Protein AF-A0A918F5I4-F1 (afdb_monomer_lite)

Sequence (643 aa):
MTDWEKSSTARVVPPARPRKLAKVPFVELADGRLQGVVSSGSDIERVYVSSVASGTYAFACSTNNNRPCGGARGSFCNHIRALITEAVLQYGAERVARYLRVEPEGGEADAASLTVAMTRTRPAQADGKAAAAPVFSRFLRHLAYLELAPTTAPLPEMQWFPPTRSAATEAPPHEPGTSVGEEADLLTAPVDGLDEALAAVDAFDRALVAGLLRPQAARAADLTQLALAVAGSPLAARVAEAAEKAAAGAASEDHFVALAAARTALLGAAHDALTARADETTGRIRTETTVTAPAERQAANLLVAARTWLADLARTGWQGIDHELVGSAAQIVSAMLPDPALRRLATLLDGFAAELAASCPGTALERFPARRWGDLWARALLLTQPGAAEPQVVGTATGRLLPLGVDLHEHATAAQAQVHAVFEPADGGAPRLVRASVSVPKPDTVVAAGVWQLLRPHLSLLAALGEGRTMDLTAMPLTDEGDLIWDDERARPGDPADPFATARVALPTATAAPTTPLDRHPARLAEPVFLEGYATQQDAGALTLTFAGRTLAVDTDRIPTAGPLTTEAVAGSGACIGLLRWDDGEFRLQPLAVETTVRKKTVALQAGAWAGGTTDKAGVKAEKAATDAVTVLRERAGRLLRK

Foldseek 3Di:
DDLLLLFLLADLAAAFDFDDCQAFVFWDLFPQKTWGWGDPNPDLQWIWTWIAGAPLRAIAIAILVQHGDPQPPQADGPSNLVSLQVCCNGRNQVLSCVSSVFDFDDDDGHSVSRRVRSVVSSHHHDRCPVVRPVNVVVLLLQLCLLVAAWFFPDQLCLLSFFFFDGNDDDDDDDDPDDDDDDDDDLQRDDQPCLVLLSVLLVLQLVLLQQAQQAGDPSNLVSQVSLLVSCCVDPLNVLSNVLSVCSSVNNHDLSSLLSSLLSNLLSLLVSLVRSVVSVCVNLVAAADDDDDDDDDDDDFDPLLVVLSVLLNVSRRCHLLRDASVSLVSLVVSLSVQCNPPQSNSLSLLSVLLSVSSRSCPPSVPDPGHSSNNNSNSSSLSSNSSPPPSRDFAFPWFAFFKKQWQFWQWGDTQFKIKTKTWIWGQGPVRDWIAIAIIMIMGTHHSNQFALSVLVSGQVPACVLQLVLVQWMKGFDRFTAGLQRYTRDDPVGIDTHDHHDSLVCQVPRLSRHHGGDDDSSSRGQSSQWAKHKDFQWAWDADPRWIWTADPNDIATAPQSNQGSNFPDHPVQVNQFGMFTFTFGDTSHGTHTYTQKTWHADPNDTDITGSSNCSSHDPDPVNVVVNVSSCSSSVSSNVSSVSNVVD

Secondary structure (DSSP, 8-state):
--HHHH-TT---SPPPPP--TTT-SEEEEETTEEEEEEE-SS-SS-EEEEEEETTT--EEEEETT-PBPTT-SSS--HHHHHHHHHHHHHH-HHHHHHHHT---SSSS--HHHHHHHHHHT-PPBP--HHHHHHHHHHHHHHHHGGGSPPB-S--GGGGG--SS-PPPP-PPP--------SS--TTTS--TTHHHHHHHHHHHHHHHHH-SSS--HHHHHHHHHHHHHTTTSTTHHHHHHHHHHHHTT---HHHHHHHHHHHHHHHHHHHHHHHHHHHHHHT--BPPP--PPPPP-PPPHHHHHHHHHHHHHHHH-GGG--HHHHHTHHHHHHHHTTSGGGHHHHHHHHHHHHHHHHT-SGGG-S---HHHHHHHHHHHHHHTSTTTTS--EEEEEEEEEEEEEEEEEE-SSEEEEEEEEEEEETT-PPPEEEEEEEEEE--TT--THHHHHHHGGG-THHHHHHHTEEEEEEEEEEETTSEE---GGGEEEEEE--HHHHHHHTGGG-BBPPPPTTT--GGG--EEEEEES-EEEEETTEEEEEETTEEEEE-GGGS-TTSS--HHHHHTEEEEEEEEEEETTEEEEEEEEEEEEETTEEEEEETTTTTT----HHHHHHHHHHHHHHHHHHHHHHHHT--

pLDDT: mean 89.03, std 11.39, range [29.09, 98.69]

Radius of gyration: 25.16 Å; chains: 1; bounding box: 70×61×66 Å

Structure (mmCIF, N/CA/C/O backbone):
data_AF-A0A918F5I4-F1
#
_entry.id   AF-A0A918F5I4-F1
#
loop_
_atom_site.group_PDB
_atom_site.id
_atom_site.type_symbol
_atom_site.label_atom_id
_atom_site.label_alt_id
_atom_site.label_comp_id
_atom_site.label_asym_id
_atom_site.label_entity_id
_atom_site.label_seq_id
_atom_site.pdbx_PDB_ins_code
_atom_site.Cartn_x
_atom_site.Cartn_y
_atom_site.Cartn_z
_atom_site.occupancy
_atom_site.B_iso_or_equiv
_atom_site.auth_seq_id
_atom_site.auth_comp_id
_atom_site.auth_asym_id
_atom_site.auth_atom_id
_atom_site.pdbx_PDB_model_num
ATOM 1 N N . MET A 1 1 ? 9.620 -22.358 -4.289 1.00 84.00 1 MET A N 1
ATOM 2 C CA . MET A 1 1 ? 9.601 -20.929 -3.940 1.00 84.00 1 MET A CA 1
ATOM 3 C C . MET A 1 1 ? 9.874 -20.828 -2.460 1.00 84.00 1 MET A C 1
ATOM 5 O O . MET A 1 1 ? 9.292 -21.601 -1.710 1.00 84.00 1 MET A O 1
ATOM 9 N N . THR A 1 2 ? 10.787 -19.951 -2.085 1.00 87.88 2 THR A N 1
ATOM 10 C CA . THR A 1 2 ? 11.067 -19.545 -0.698 1.00 87.88 2 THR A CA 1
ATOM 11 C C . THR A 1 2 ? 9.920 -18.715 -0.107 1.00 87.88 2 THR A C 1
ATOM 13 O O . THR A 1 2 ? 9.108 -18.190 -0.871 1.00 87.88 2 THR A O 1
ATOM 16 N N . ASP A 1 3 ? 9.906 -18.512 1.211 1.00 87.06 3 ASP A N 1
ATOM 17 C CA . ASP A 1 3 ? 8.877 -17.714 1.902 1.00 87.06 3 ASP A CA 1
ATOM 18 C C . ASP A 1 3 ? 8.809 -16.274 1.376 1.00 87.06 3 ASP A C 1
ATOM 20 O O . ASP A 1 3 ? 7.734 -15.778 1.055 1.00 87.06 3 ASP A O 1
ATOM 24 N N . TRP A 1 4 ? 9.961 -15.639 1.122 1.00 88.50 4 TRP A N 1
ATOM 25 C CA . TRP A 1 4 ? 10.002 -14.301 0.516 1.00 88.50 4 TRP A CA 1
ATOM 26 C C . TRP A 1 4 ? 9.355 -14.247 -0.879 1.00 88.50 4 TRP A C 1
ATOM 28 O O . TRP A 1 4 ? 8.669 -13.282 -1.201 1.00 88.50 4 TRP A O 1
ATOM 38 N N . GLU A 1 5 ? 9.532 -15.277 -1.717 1.00 92.56 5 GLU A N 1
ATOM 39 C CA . GLU A 1 5 ? 8.906 -15.315 -3.053 1.00 92.56 5 GLU A CA 1
ATOM 40 C C . GLU A 1 5 ? 7.387 -15.538 -2.967 1.00 92.56 5 GLU A C 1
ATOM 42 O O . GLU A 1 5 ? 6.655 -15.160 -3.885 1.00 92.56 5 GLU A O 1
ATOM 47 N N . LYS A 1 6 ? 6.923 -16.155 -1.873 1.00 92.81 6 LYS A N 1
ATOM 48 C CA . LYS A 1 6 ? 5.514 -16.427 -1.568 1.00 92.81 6 LYS A CA 1
ATOM 49 C C . LYS A 1 6 ? 4.843 -15.331 -0.738 1.00 92.81 6 LYS A C 1
ATOM 51 O O . LYS A 1 6 ? 3.647 -15.423 -0.499 1.00 92.81 6 LYS A O 1
ATOM 56 N N . SER A 1 7 ? 5.568 -14.303 -0.311 1.00 92.06 7 SER A N 1
ATOM 57 C CA . SER A 1 7 ? 5.025 -13.239 0.530 1.00 92.06 7 SER A CA 1
ATOM 58 C C . SER A 1 7 ? 4.350 -12.148 -0.314 1.00 92.06 7 SER A C 1
ATOM 60 O O . SER A 1 7 ? 4.948 -11.592 -1.239 1.00 92.06 7 SER A O 1
ATOM 62 N N . SER A 1 8 ? 3.094 -11.807 -0.001 1.00 92.44 8 SER A N 1
ATOM 63 C CA . SER A 1 8 ? 2.350 -10.706 -0.655 1.00 92.44 8 SER A CA 1
ATOM 64 C C . SER A 1 8 ? 2.903 -9.323 -0.287 1.00 92.44 8 SER A C 1
ATOM 66 O O . SER A 1 8 ? 2.775 -8.334 -1.010 1.00 92.44 8 SER A O 1
ATOM 68 N N . THR A 1 9 ? 3.544 -9.255 0.868 1.00 90.44 9 THR A N 1
ATOM 69 C CA . THR A 1 9 ? 4.089 -8.072 1.540 1.00 90.44 9 THR A CA 1
ATOM 70 C C . THR A 1 9 ? 5.622 -8.055 1.460 1.00 90.44 9 THR A C 1
ATOM 72 O O . THR A 1 9 ? 6.273 -7.235 2.113 1.00 90.44 9 THR A O 1
ATOM 75 N N . ALA A 1 10 ? 6.206 -8.930 0.624 1.00 88.19 10 ALA A N 1
ATOM 76 C CA . ALA A 1 10 ? 7.633 -8.991 0.330 1.00 88.19 10 ALA A CA 1
ATOM 77 C C . ALA A 1 10 ? 8.178 -7.606 -0.025 1.00 88.19 10 ALA A C 1
ATOM 79 O O . ALA A 1 10 ? 7.673 -6.928 -0.919 1.00 88.19 10 ALA A O 1
ATOM 80 N N . ARG A 1 11 ? 9.256 -7.169 0.624 1.00 82.50 11 ARG A N 1
ATOM 81 C CA . ARG A 1 11 ? 9.867 -5.899 0.238 1.00 82.50 11 ARG A CA 1
ATOM 82 C C . ARG A 1 11 ? 10.815 -6.075 -0.945 1.00 82.50 11 ARG A C 1
ATOM 84 O O . ARG A 1 11 ? 11.766 -6.849 -0.870 1.00 82.50 11 ARG A O 1
ATOM 91 N N . VAL A 1 12 ? 10.576 -5.287 -1.996 1.00 82.94 12 VAL A N 1
ATOM 92 C CA . VAL A 1 12 ? 11.386 -5.244 -3.229 1.00 82.94 12 VAL A CA 1
ATOM 93 C C . VAL A 1 12 ? 12.395 -4.094 -3.213 1.00 82.94 12 VAL A C 1
ATOM 95 O O . VAL A 1 12 ? 13.541 -4.245 -3.631 1.00 82.94 12 VAL A O 1
ATOM 98 N N . VAL A 1 13 ? 11.992 -2.929 -2.698 1.00 76.56 13 VAL A N 1
ATOM 99 C CA . VAL A 1 13 ? 12.830 -1.723 -2.639 1.00 76.56 13 VAL A CA 1
ATOM 100 C C . VAL A 1 13 ? 13.026 -1.312 -1.177 1.00 76.56 13 VAL A C 1
ATOM 102 O O . VAL A 1 13 ? 12.032 -1.186 -0.458 1.00 76.56 13 VAL A O 1
ATOM 105 N N . PRO A 1 14 ? 14.273 -1.091 -0.710 1.00 72.88 14 PRO A N 1
ATOM 106 C CA . PRO A 1 14 ? 14.519 -0.547 0.621 1.00 72.88 14 PRO A CA 1
ATOM 107 C C . PRO A 1 14 ? 13.779 0.785 0.828 1.00 72.88 14 PRO A C 1
ATOM 109 O O . PRO A 1 14 ? 13.639 1.546 -0.134 1.00 72.88 14 PRO A O 1
ATOM 112 N N . PRO A 1 15 ? 13.323 1.096 2.055 1.00 69.31 15 PRO A N 1
ATOM 113 C CA . PRO A 1 15 ? 12.712 2.388 2.329 1.00 69.31 15 PRO A CA 1
ATOM 114 C C . PRO A 1 15 ? 13.682 3.531 2.010 1.00 69.31 15 PRO A C 1
ATOM 116 O O . PRO A 1 15 ? 14.870 3.475 2.345 1.00 69.31 15 PRO A O 1
ATOM 119 N N . ALA A 1 16 ? 13.157 4.584 1.389 1.00 74.19 16 ALA A N 1
ATOM 120 C CA . ALA A 1 16 ? 13.894 5.820 1.187 1.00 74.19 16 ALA A CA 1
ATOM 121 C C . ALA A 1 16 ? 14.272 6.455 2.536 1.00 74.19 16 ALA A C 1
ATOM 123 O O . ALA A 1 16 ? 13.554 6.333 3.532 1.00 74.19 16 ALA A O 1
ATOM 124 N N . ARG A 1 17 ? 15.415 7.146 2.576 1.00 76.56 17 ARG A N 1
ATOM 125 C CA . ARG A 1 17 ? 15.927 7.780 3.799 1.00 76.56 17 ARG A CA 1
ATOM 126 C C . ARG A 1 17 ? 15.685 9.291 3.768 1.00 76.56 17 ARG A C 1
ATOM 128 O O . ARG A 1 17 ? 15.842 9.906 2.711 1.00 76.56 17 ARG A O 1
ATOM 135 N N . PRO A 1 18 ? 15.376 9.930 4.914 1.00 78.00 18 PRO A N 1
ATOM 136 C CA . PRO A 1 18 ? 15.334 11.386 4.984 1.00 78.00 18 PRO A CA 1
ATOM 137 C C . PRO A 1 18 ? 16.678 11.986 4.545 1.00 78.00 18 PRO A C 1
ATOM 139 O O . PRO A 1 18 ? 17.729 11.628 5.082 1.00 78.00 18 PRO A O 1
ATOM 142 N N . ARG A 1 19 ? 16.657 12.924 3.592 1.00 84.50 19 ARG A N 1
ATOM 143 C CA . ARG A 1 19 ? 17.869 13.568 3.056 1.00 84.50 19 ARG A CA 1
ATOM 144 C C . ARG A 1 19 ? 17.653 15.043 2.728 1.00 84.50 19 ARG A C 1
ATOM 146 O O . ARG A 1 19 ? 16.527 15.523 2.616 1.00 84.50 19 ARG A O 1
ATOM 153 N N . LYS A 1 20 ? 18.752 15.787 2.574 1.00 84.69 20 LYS A N 1
ATOM 154 C CA . LYS A 1 20 ? 18.711 17.219 2.241 1.00 84.69 20 LYS A CA 1
ATOM 155 C C . LYS A 1 20 ? 18.521 17.413 0.736 1.00 84.69 20 LYS A C 1
ATOM 157 O O . LYS A 1 20 ? 19.394 17.079 -0.052 1.00 84.69 20 LYS A O 1
ATOM 162 N N . LEU A 1 21 ? 17.434 18.068 0.338 1.00 87.38 21 LEU A N 1
ATOM 163 C CA . LEU A 1 21 ? 17.067 18.220 -1.081 1.00 87.38 21 LEU A CA 1
ATOM 164 C C . LEU A 1 21 ? 17.593 19.501 -1.742 1.00 87.38 21 LEU A C 1
ATOM 166 O O . LEU A 1 21 ? 17.427 19.707 -2.943 1.00 87.38 21 LEU A O 1
ATOM 170 N N . ALA A 1 22 ? 18.259 20.373 -0.979 1.00 86.31 22 ALA A N 1
ATOM 171 C CA . ALA A 1 22 ? 18.745 21.652 -1.488 1.00 86.31 22 ALA A CA 1
ATOM 172 C C . ALA A 1 22 ? 19.764 21.484 -2.629 1.00 86.31 22 ALA A C 1
ATOM 174 O O . ALA A 1 22 ? 19.712 22.229 -3.613 1.00 86.31 22 ALA A O 1
ATOM 175 N N . LYS A 1 23 ? 20.684 20.510 -2.522 1.00 90.94 23 LYS A N 1
ATOM 176 C CA . LYS A 1 23 ? 21.762 20.320 -3.505 1.00 90.94 23 LYS A CA 1
ATOM 177 C C . LYS A 1 23 ? 21.399 19.349 -4.624 1.00 90.94 23 LYS A C 1
ATOM 179 O O . LYS A 1 23 ? 21.622 19.693 -5.781 1.00 90.94 23 LYS A O 1
ATOM 184 N N . VAL A 1 24 ? 20.854 18.180 -4.299 1.00 93.62 24 VAL A N 1
ATOM 185 C CA . VAL A 1 24 ? 20.430 17.162 -5.272 1.00 93.62 24 VAL A CA 1
ATOM 186 C C . VAL A 1 24 ? 18.958 16.858 -5.013 1.00 93.62 24 VAL A C 1
ATOM 188 O O . VAL A 1 24 ? 18.647 15.969 -4.226 1.00 93.62 24 VAL A O 1
ATOM 191 N N . PRO A 1 25 ? 18.021 17.620 -5.594 1.00 91.62 25 PRO A N 1
ATOM 192 C CA . PRO A 1 25 ? 16.599 17.376 -5.371 1.00 91.62 25 PRO A CA 1
ATOM 193 C C . PRO A 1 25 ? 16.137 16.017 -5.910 1.00 91.62 25 PRO A C 1
ATOM 195 O O . PRO A 1 25 ? 15.217 15.444 -5.344 1.00 91.62 25 PRO A O 1
ATOM 198 N N . PHE A 1 26 ? 16.793 15.463 -6.935 1.00 93.31 26 PHE A N 1
ATOM 199 C CA . PHE A 1 26 ? 16.358 14.229 -7.591 1.00 93.31 26 PHE A CA 1
ATOM 200 C C . PHE A 1 26 ? 17.543 13.357 -8.000 1.00 93.31 26 PHE A C 1
ATOM 202 O O . PHE A 1 26 ? 18.518 13.858 -8.561 1.00 93.31 26 PHE A O 1
ATOM 209 N N . VAL A 1 27 ? 17.443 12.061 -7.722 1.00 93.56 27 VAL A N 1
ATOM 210 C CA . VAL A 1 27 ? 18.423 11.026 -8.062 1.00 93.56 27 VAL A CA 1
ATOM 211 C C . VAL A 1 27 ? 17.663 9.733 -8.332 1.00 93.56 27 VAL A C 1
ATOM 213 O O . VAL A 1 27 ? 16.670 9.476 -7.663 1.00 93.56 27 VAL A O 1
ATOM 216 N N . GLU A 1 28 ? 18.102 8.954 -9.314 1.00 90.94 28 GLU A N 1
ATOM 217 C CA . GLU A 1 28 ? 17.495 7.676 -9.683 1.00 90.94 28 GLU A CA 1
ATOM 218 C C . GLU A 1 28 ? 18.535 6.705 -10.263 1.00 90.94 28 GLU A C 1
ATOM 220 O O . GLU A 1 28 ? 19.556 7.111 -10.834 1.00 90.94 28 GLU A O 1
ATOM 225 N N . LEU A 1 29 ? 18.243 5.410 -10.138 1.00 87.94 29 LEU A N 1
ATOM 226 C CA . LEU A 1 29 ? 18.885 4.331 -10.885 1.00 87.94 29 LEU A CA 1
ATOM 227 C C . LEU A 1 29 ? 17.884 3.870 -11.950 1.00 87.94 29 LEU A C 1
ATOM 229 O O . LEU A 1 29 ? 16.956 3.129 -11.640 1.00 87.94 29 LEU A O 1
ATOM 233 N N . ALA A 1 30 ? 18.025 4.364 -13.180 1.00 85.50 30 ALA A N 1
ATOM 234 C CA . ALA A 1 30 ? 17.104 4.051 -14.275 1.00 85.50 30 ALA A CA 1
ATOM 235 C C . ALA A 1 30 ? 17.829 4.017 -15.627 1.00 85.50 30 ALA A C 1
ATOM 237 O O . ALA A 1 30 ? 18.874 4.645 -15.787 1.00 85.50 30 ALA A O 1
ATOM 238 N N . ASP A 1 31 ? 17.289 3.279 -16.598 1.00 82.25 31 ASP A N 1
ATOM 239 C CA . ASP A 1 31 ? 17.800 3.176 -17.977 1.00 82.25 31 ASP A CA 1
ATOM 240 C C . ASP A 1 31 ? 19.303 2.842 -18.064 1.00 82.25 31 ASP A C 1
ATOM 242 O O . ASP A 1 31 ? 20.057 3.438 -18.840 1.00 82.25 31 ASP A O 1
ATOM 246 N N . GLY A 1 32 ? 19.780 1.945 -17.194 1.00 85.94 32 GLY A N 1
ATOM 247 C CA . GLY A 1 32 ? 21.198 1.591 -17.103 1.00 85.94 32 GLY A CA 1
ATOM 248 C C . GLY A 1 32 ? 22.111 2.749 -16.677 1.00 85.94 32 GLY A C 1
ATOM 249 O O . GLY A 1 32 ? 23.308 2.722 -16.961 1.00 85.94 32 GLY A O 1
ATOM 250 N N . ARG A 1 33 ? 21.578 3.791 -16.028 1.00 91.88 33 ARG A N 1
ATOM 251 C CA . ARG A 1 33 ? 22.317 4.977 -15.571 1.00 91.88 33 ARG A CA 1
ATOM 252 C C . ARG A 1 33 ? 22.021 5.312 -14.112 1.00 91.88 33 ARG A C 1
ATOM 254 O O . ARG A 1 33 ? 20.886 5.205 -13.657 1.00 91.88 33 ARG A O 1
ATOM 261 N N . LEU A 1 34 ? 23.044 5.777 -13.399 1.00 94.88 34 LEU A N 1
ATOM 262 C CA . LEU A 1 34 ? 22.841 6.650 -12.248 1.00 94.88 34 LEU A CA 1
ATOM 263 C C . LEU A 1 34 ? 22.641 8.063 -12.788 1.00 94.88 34 LEU A C 1
ATOM 265 O O . LEU A 1 34 ? 23.537 8.593 -13.445 1.00 94.88 34 LEU A O 1
ATOM 269 N N . GLN A 1 35 ? 21.496 8.680 -12.527 1.00 95.00 35 GLN A N 1
ATOM 270 C CA . GLN A 1 35 ? 21.172 9.991 -13.085 1.00 95.00 35 GLN A CA 1
ATOM 271 C C . GLN A 1 35 ? 20.298 10.820 -12.153 1.00 95.00 35 GLN A C 1
ATOM 273 O O . GLN A 1 35 ? 19.747 10.317 -11.180 1.00 95.00 35 GLN A O 1
ATOM 278 N N . GLY A 1 36 ? 20.216 12.120 -12.414 1.00 95.56 36 GLY A N 1
ATOM 279 C CA . GLY A 1 36 ? 19.379 12.997 -11.614 1.00 95.56 36 GLY A CA 1
ATOM 280 C C . GLY A 1 36 ? 19.608 14.474 -11.876 1.00 95.56 36 GLY A C 1
ATOM 281 O O . GLY A 1 36 ? 20.259 14.878 -12.844 1.00 95.56 36 GLY A O 1
ATOM 282 N N . VAL A 1 37 ? 19.058 15.284 -10.977 1.00 95.25 37 VAL A N 1
ATOM 283 C CA . VAL A 1 37 ? 19.042 16.740 -11.064 1.00 95.25 37 VAL A CA 1
ATOM 284 C C . VAL A 1 37 ? 19.781 17.335 -9.874 1.00 95.25 37 VAL A C 1
ATOM 286 O O . VAL A 1 37 ? 19.492 17.031 -8.718 1.00 95.25 37 VAL A O 1
ATOM 289 N N . VAL A 1 38 ? 20.726 18.226 -10.167 1.00 94.94 38 VAL A N 1
ATOM 290 C CA . VAL A 1 38 ? 21.581 18.907 -9.194 1.00 94.94 38 VAL A CA 1
ATOM 291 C C . VAL A 1 38 ? 21.380 20.416 -9.299 1.00 94.94 38 VAL A C 1
ATOM 293 O O . VAL A 1 38 ? 21.471 21.005 -10.374 1.00 94.94 38 VAL A O 1
ATOM 296 N N . SER A 1 39 ? 21.137 21.073 -8.172 1.00 92.25 39 SER A N 1
ATOM 297 C CA . SER A 1 39 ? 20.934 22.520 -8.094 1.00 92.25 39 SER A CA 1
ATOM 298 C C . SER A 1 39 ? 22.185 23.300 -8.500 1.00 92.25 39 SER A C 1
ATOM 300 O O . SER A 1 39 ? 23.296 22.989 -8.040 1.00 92.25 39 SER A O 1
ATOM 302 N N . SER A 1 40 ? 22.009 24.386 -9.269 1.00 86.69 40 SER A N 1
ATOM 303 C CA . SER A 1 40 ? 23.118 25.294 -9.594 1.00 86.69 40 SER A CA 1
ATOM 304 C C . SER A 1 40 ? 23.610 26.095 -8.385 1.00 86.69 40 SER A C 1
ATOM 306 O O . SER A 1 40 ? 24.738 26.578 -8.402 1.00 86.69 40 SER A O 1
ATOM 308 N N . GLY A 1 41 ? 22.771 26.257 -7.353 1.00 80.62 41 GLY A N 1
ATOM 309 C CA . GLY A 1 41 ? 23.053 27.050 -6.148 1.00 80.62 41 GLY A CA 1
ATOM 310 C C . GLY A 1 41 ? 22.963 28.569 -6.344 1.00 80.62 41 GLY A C 1
ATOM 311 O O . GLY A 1 41 ? 23.038 29.307 -5.374 1.00 80.62 41 GLY A O 1
ATOM 312 N N . SER A 1 42 ? 22.791 29.031 -7.582 1.00 80.50 42 SER A N 1
ATOM 313 C CA . SER A 1 42 ? 22.742 30.453 -7.952 1.00 80.50 42 SER A CA 1
ATOM 314 C C . SER A 1 42 ? 21.345 30.935 -8.347 1.00 80.50 42 SER A C 1
ATOM 316 O O . SER A 1 42 ? 21.091 32.129 -8.365 1.00 80.50 42 SER A O 1
ATOM 318 N N . ASP A 1 43 ? 20.500 30.011 -8.798 1.00 81.50 43 ASP A N 1
ATOM 319 C CA . ASP A 1 43 ? 19.163 30.254 -9.331 1.00 81.50 43 ASP A CA 1
ATOM 320 C C . ASP A 1 43 ? 18.375 28.951 -9.151 1.00 81.50 43 ASP A C 1
ATOM 322 O O . ASP A 1 43 ? 18.888 27.871 -9.457 1.00 81.50 43 ASP A O 1
ATOM 326 N N . ILE A 1 44 ? 17.165 29.038 -8.605 1.00 80.94 44 ILE A N 1
ATOM 327 C CA . ILE A 1 44 ? 16.321 27.872 -8.340 1.00 80.94 44 ILE A CA 1
ATOM 328 C C . ILE A 1 44 ? 15.800 27.227 -9.631 1.00 80.94 44 ILE A C 1
ATOM 330 O O . ILE A 1 44 ? 15.600 26.011 -9.661 1.00 80.94 44 ILE A O 1
ATOM 334 N N . GLU A 1 45 ? 15.650 28.014 -10.702 1.00 83.12 45 GLU A N 1
ATOM 335 C CA . GLU A 1 45 ? 15.152 27.565 -12.007 1.00 83.12 45 GLU A CA 1
ATOM 336 C C . GLU A 1 45 ? 16.242 26.900 -12.856 1.00 83.12 45 GLU A C 1
ATOM 338 O O . GLU A 1 45 ? 15.955 26.146 -13.793 1.00 83.12 45 GLU A O 1
ATOM 343 N N . ARG A 1 46 ? 17.512 27.159 -12.524 1.00 88.00 46 ARG A N 1
ATOM 344 C CA . ARG A 1 46 ? 18.661 26.583 -13.216 1.00 88.00 46 ARG A CA 1
ATOM 345 C C . ARG A 1 46 ? 19.144 25.335 -12.495 1.00 88.00 46 ARG A C 1
ATOM 347 O O . ARG A 1 46 ? 19.732 25.386 -11.414 1.00 88.00 46 ARG A O 1
ATOM 354 N N . VAL A 1 47 ? 18.978 24.197 -13.153 1.00 92.25 47 VAL A N 1
ATOM 355 C CA . VAL A 1 47 ? 19.432 22.904 -12.638 1.00 92.25 47 VAL A CA 1
ATOM 356 C C . VAL A 1 47 ? 20.353 22.213 -13.631 1.00 92.25 47 VAL A C 1
ATOM 358 O O . VAL A 1 47 ? 20.293 22.474 -14.831 1.00 92.25 47 VAL A O 1
ATOM 361 N N . TYR A 1 48 ? 21.223 21.349 -13.121 1.00 93.81 48 TYR A N 1
ATOM 362 C CA . TYR A 1 48 ? 22.097 20.488 -13.903 1.00 93.81 48 TYR A CA 1
ATOM 363 C C . TYR A 1 48 ? 21.541 19.073 -13.927 1.00 93.81 48 TYR A C 1
ATOM 365 O O . TYR A 1 48 ? 21.368 18.460 -12.878 1.00 93.81 48 TYR A O 1
ATOM 373 N N . VAL A 1 49 ? 21.331 18.539 -15.119 1.00 95.12 49 VAL A N 1
ATOM 374 C CA . VAL A 1 49 ? 21.049 17.126 -15.327 1.00 95.12 49 VAL A CA 1
ATOM 375 C C . VAL A 1 49 ? 22.381 16.401 -15.453 1.00 95.12 49 VAL A C 1
ATOM 377 O O . VAL A 1 49 ? 23.206 16.750 -16.301 1.00 95.12 49 VAL A O 1
ATOM 380 N N . SER A 1 50 ? 22.619 15.448 -14.556 1.00 95.19 50 SER A N 1
ATOM 381 C CA . SER A 1 50 ? 23.870 14.690 -14.460 1.00 95.19 50 SER A CA 1
ATOM 382 C C . SER A 1 50 ? 23.586 13.201 -14.612 1.00 95.19 50 SER A C 1
ATOM 384 O O . SER A 1 50 ? 22.566 12.727 -14.119 1.00 95.19 50 SER A O 1
ATOM 386 N N . SER A 1 51 ? 24.470 12.463 -15.282 1.00 95.19 51 SER A N 1
ATOM 387 C CA . SER A 1 51 ? 24.354 11.007 -15.405 1.00 95.19 51 SER A CA 1
ATOM 388 C C . SER A 1 51 ? 25.707 10.305 -15.518 1.00 95.19 51 SER A C 1
ATOM 390 O O . SER A 1 51 ? 26.679 10.895 -15.996 1.00 95.19 51 SER A O 1
ATOM 392 N N . VAL A 1 52 ? 25.734 9.038 -15.106 1.00 95.56 52 VAL A N 1
ATOM 393 C CA . VAL A 1 52 ? 26.838 8.079 -15.235 1.00 95.56 52 VAL A CA 1
ATOM 394 C C . VAL A 1 52 ? 26.254 6.758 -15.737 1.00 95.56 52 VAL A C 1
ATOM 396 O O . VAL A 1 52 ? 25.358 6.199 -15.107 1.00 95.56 52 VAL A O 1
ATOM 399 N N . ALA A 1 53 ? 26.726 6.272 -16.885 1.00 93.88 53 ALA A N 1
ATOM 400 C CA . ALA A 1 53 ? 26.282 5.004 -17.461 1.00 93.88 53 ALA A CA 1
ATOM 401 C C . ALA A 1 53 ? 26.867 3.794 -16.720 1.00 93.88 53 ALA A C 1
ATOM 403 O O . ALA A 1 53 ? 28.042 3.789 -16.361 1.00 93.88 53 ALA A O 1
ATOM 404 N N . SER A 1 54 ? 26.064 2.750 -16.534 1.00 92.38 54 SER A N 1
ATOM 405 C CA . SER A 1 54 ? 26.505 1.477 -15.960 1.00 92.38 54 SER A CA 1
ATOM 406 C C . SER A 1 54 ? 27.566 0.808 -16.847 1.00 92.38 54 SER A C 1
ATOM 408 O O . SER A 1 54 ? 27.502 0.873 -18.080 1.00 92.38 54 SER A O 1
ATOM 410 N N . GLY A 1 55 ? 28.581 0.209 -16.219 1.00 92.06 55 GLY A N 1
ATOM 411 C CA . GLY A 1 55 ? 29.688 -0.527 -16.840 1.00 92.06 55 GLY A CA 1
ATOM 412 C C . GLY A 1 55 ? 30.730 0.330 -17.570 1.00 92.06 55 GLY A C 1
ATOM 413 O O . GLY A 1 55 ? 31.926 0.153 -17.365 1.00 92.06 55 GLY A O 1
ATOM 414 N N . THR A 1 56 ? 30.303 1.270 -18.419 1.00 93.31 56 THR A N 1
ATOM 415 C CA . THR A 1 56 ? 31.221 2.161 -19.166 1.00 93.31 56 THR A CA 1
ATOM 416 C C . THR A 1 56 ? 31.614 3.408 -18.378 1.00 93.31 56 THR A C 1
ATOM 418 O O . THR A 1 56 ? 32.607 4.062 -18.702 1.00 93.31 56 THR A O 1
ATOM 421 N N . TYR A 1 57 ? 30.799 3.775 -17.385 1.00 94.62 57 TYR A N 1
ATOM 422 C CA . TYR A 1 57 ? 30.897 5.001 -16.589 1.00 94.62 57 TYR A CA 1
ATOM 423 C C . TYR A 1 57 ? 30.894 6.288 -17.416 1.00 94.62 57 TYR A C 1
ATOM 425 O O . TYR A 1 57 ? 31.235 7.360 -16.910 1.00 94.62 57 TYR A O 1
ATOM 433 N N . ALA A 1 58 ? 30.474 6.199 -18.684 1.00 93.81 58 ALA A N 1
ATOM 434 C CA . ALA A 1 58 ? 30.362 7.341 -19.568 1.00 93.81 58 ALA A CA 1
ATOM 435 C C . ALA A 1 58 ? 29.425 8.377 -18.943 1.00 93.81 58 ALA A C 1
ATOM 437 O O . ALA A 1 58 ? 28.301 8.056 -18.543 1.00 93.81 58 ALA A O 1
ATOM 438 N N . PHE A 1 59 ? 29.895 9.617 -18.835 1.00 94.06 59 PHE A N 1
ATOM 439 C CA . PHE A 1 59 ? 29.231 10.625 -18.016 1.00 94.06 59 PHE A CA 1
ATOM 440 C C . PHE A 1 59 ? 28.775 11.828 -18.821 1.00 94.06 59 PHE A C 1
ATOM 442 O O . PHE A 1 59 ? 29.413 12.231 -19.792 1.00 94.06 59 PHE A O 1
ATOM 449 N N . ALA A 1 60 ? 27.689 12.445 -18.370 1.00 93.69 60 ALA A N 1
ATOM 450 C CA . ALA A 1 60 ? 27.198 13.690 -18.935 1.00 93.69 60 ALA A CA 1
ATOM 451 C C . ALA A 1 60 ? 26.729 14.633 -17.827 1.00 93.69 60 ALA A C 1
ATOM 453 O O . ALA A 1 60 ? 26.182 14.199 -16.815 1.00 93.69 60 ALA A O 1
ATOM 454 N N . CYS A 1 61 ? 26.943 15.933 -18.020 1.00 94.06 61 CYS A N 1
ATOM 455 C CA . CYS A 1 61 ? 26.422 16.970 -17.138 1.00 94.06 61 CYS A CA 1
ATOM 456 C C . CYS A 1 61 ? 26.136 18.232 -17.954 1.00 94.06 61 CYS A C 1
ATOM 458 O O . CYS A 1 61 ? 27.052 18.838 -18.517 1.00 94.06 61 CYS A O 1
ATOM 460 N N . SER A 1 62 ? 24.881 18.661 -17.977 1.00 92.31 62 SER A N 1
ATOM 461 C CA . SER A 1 62 ? 24.441 19.877 -18.666 1.00 92.31 62 SER A CA 1
ATOM 462 C C . SER A 1 62 ? 23.333 20.559 -17.885 1.00 92.31 62 SER A C 1
ATOM 464 O O . SER A 1 62 ? 22.683 19.940 -17.053 1.00 92.31 62 SER A O 1
ATOM 466 N N . THR A 1 63 ? 23.109 21.843 -18.122 1.00 90.19 63 THR A N 1
ATOM 467 C CA . THR A 1 63 ? 21.936 22.531 -17.574 1.00 90.19 63 THR A CA 1
ATOM 468 C C . THR A 1 63 ? 20.637 22.014 -18.208 1.00 90.19 63 THR A C 1
ATOM 470 O O . THR A 1 63 ? 20.664 21.419 -19.286 1.00 90.19 63 THR A O 1
ATOM 473 N N . ASN A 1 64 ? 19.489 22.301 -17.589 1.00 85.81 64 ASN A N 1
ATOM 474 C CA . ASN A 1 64 ? 18.147 22.014 -18.123 1.00 85.81 64 ASN A CA 1
ATOM 475 C C . ASN A 1 64 ? 17.815 22.721 -19.454 1.00 85.81 64 ASN A C 1
ATOM 477 O O . ASN A 1 64 ? 16.829 22.383 -20.093 1.00 85.81 64 ASN A O 1
ATOM 481 N N . ASN A 1 65 ? 18.650 23.662 -19.909 1.00 85.75 65 ASN A N 1
ATOM 482 C CA . ASN A 1 65 ? 18.610 24.235 -21.262 1.00 85.75 65 ASN A CA 1
ATOM 483 C C . ASN A 1 65 ? 19.771 23.751 -22.157 1.00 85.75 65 ASN A C 1
ATOM 485 O O . ASN A 1 65 ? 20.203 24.464 -23.063 1.00 85.75 65 ASN A O 1
ATOM 489 N N . ASN A 1 66 ? 20.295 22.551 -21.888 1.00 85.94 66 ASN A N 1
ATOM 490 C CA . ASN A 1 66 ? 21.294 21.843 -22.693 1.00 85.94 66 ASN A CA 1
ATOM 491 C C . ASN A 1 66 ? 22.656 22.546 -22.848 1.00 85.94 66 ASN A C 1
ATOM 493 O O . ASN A 1 66 ? 23.390 22.262 -23.797 1.00 85.94 66 ASN A O 1
ATOM 497 N N . ARG A 1 67 ? 23.047 23.436 -21.922 1.00 87.75 67 ARG A N 1
ATOM 498 C CA . ARG A 1 67 ? 24.406 24.009 -21.915 1.00 87.75 67 ARG A CA 1
ATOM 499 C C . ARG A 1 67 ? 25.370 23.056 -21.193 1.00 87.75 67 ARG A C 1
ATOM 501 O O . ARG A 1 67 ? 25.083 22.681 -20.053 1.00 87.75 67 ARG A O 1
ATOM 508 N N . PRO A 1 68 ? 26.508 22.669 -21.800 1.00 87.38 68 PRO A N 1
ATOM 509 C CA . PRO A 1 68 ? 27.486 21.794 -21.155 1.00 87.38 68 PRO A CA 1
ATOM 510 C C . PRO A 1 68 ? 28.011 22.369 -19.836 1.00 87.38 68 PRO A C 1
ATOM 512 O O . PRO A 1 68 ? 28.243 23.573 -19.708 1.00 87.38 68 PRO A O 1
ATOM 515 N N . CYS A 1 69 ? 28.238 21.506 -18.846 1.00 89.69 69 CYS A N 1
ATOM 516 C CA . CYS A 1 69 ? 28.834 21.919 -17.583 1.00 89.69 69 CYS A CA 1
ATOM 517 C C . CYS A 1 69 ? 30.325 22.236 -17.761 1.00 89.69 69 CYS A C 1
ATOM 519 O O . CYS A 1 69 ? 31.124 21.347 -18.043 1.00 89.69 69 CYS A O 1
ATOM 521 N N . GLY A 1 70 ? 30.732 23.481 -17.494 1.00 82.69 70 GLY A N 1
ATOM 522 C CA . GLY A 1 70 ? 32.137 23.902 -17.598 1.00 82.69 70 GLY A CA 1
ATOM 523 C C . GLY A 1 70 ? 33.110 23.197 -16.636 1.00 82.69 70 GLY A C 1
ATOM 524 O O . GLY A 1 70 ? 34.324 23.325 -16.803 1.00 82.69 70 GLY A O 1
ATOM 525 N N . GLY A 1 71 ? 32.592 22.467 -15.639 1.00 81.00 71 GLY A N 1
ATOM 526 C CA . GLY A 1 71 ? 33.368 21.628 -14.719 1.00 81.00 71 GLY A CA 1
ATOM 527 C C . GLY A 1 71 ? 33.552 20.179 -15.186 1.00 81.00 71 GLY A C 1
ATOM 528 O O . GLY A 1 71 ? 34.349 19.458 -14.594 1.00 81.00 71 GLY A O 1
ATOM 529 N N . ALA A 1 72 ? 32.843 19.742 -16.229 1.00 77.81 72 ALA A N 1
ATOM 530 C CA . ALA A 1 72 ? 33.010 18.427 -16.846 1.00 77.81 72 ALA A CA 1
ATOM 531 C C . ALA A 1 72 ? 34.148 18.495 -17.881 1.00 77.81 72 ALA A C 1
ATOM 533 O O . ALA A 1 72 ? 33.908 18.492 -19.083 1.00 77.81 72 ALA A O 1
ATOM 534 N N . ARG A 1 73 ? 35.391 18.658 -17.403 1.00 77.56 73 ARG A N 1
ATOM 535 C CA . ARG A 1 73 ? 36.615 18.770 -18.223 1.00 77.56 73 ARG A CA 1
ATOM 536 C C . ARG A 1 73 ? 37.370 17.436 -18.253 1.00 77.56 73 ARG A C 1
ATOM 538 O O . ARG A 1 73 ? 38.449 17.331 -17.681 1.00 77.56 73 ARG A O 1
ATOM 545 N N . GLY A 1 74 ? 36.772 16.401 -18.844 1.00 80.31 74 GLY A N 1
ATOM 546 C CA . GLY A 1 74 ? 37.396 15.069 -18.952 1.00 80.31 74 GLY A CA 1
ATOM 547 C C . GLY A 1 74 ? 37.406 14.228 -17.664 1.00 80.31 74 GLY A C 1
ATOM 548 O O . GLY A 1 74 ? 38.099 13.221 -17.597 1.00 80.31 74 GLY A O 1
ATOM 549 N N . SER A 1 75 ? 36.651 14.625 -16.636 1.00 88.88 75 SER A N 1
ATOM 550 C CA . SER A 1 75 ? 36.429 13.844 -15.411 1.00 88.88 75 SER A CA 1
ATOM 551 C C . SER A 1 75 ? 35.082 14.218 -14.777 1.00 88.88 75 SER A C 1
ATOM 553 O O . SER A 1 75 ? 34.443 15.196 -15.184 1.00 88.88 75 SER A O 1
ATOM 555 N N . PHE A 1 76 ? 34.650 13.463 -13.765 1.00 94.62 76 PHE A N 1
ATOM 556 C CA . PHE A 1 76 ? 33.426 13.735 -13.015 1.00 94.62 76 PHE A CA 1
ATOM 557 C C . PHE A 1 76 ? 33.493 15.097 -12.319 1.00 94.62 76 PHE A C 1
ATOM 559 O O . PHE A 1 76 ? 34.315 15.326 -11.425 1.00 94.62 76 PHE A O 1
ATOM 566 N N . CYS A 1 77 ? 32.589 15.996 -12.712 1.00 94.88 77 CYS A N 1
ATOM 567 C CA . CYS A 1 77 ? 32.440 17.310 -12.099 1.00 94.88 77 CYS A CA 1
ATOM 568 C C . CYS A 1 77 ? 31.818 17.213 -10.694 1.00 94.88 77 CYS A C 1
ATOM 570 O O . CYS A 1 77 ? 31.295 16.174 -10.287 1.00 94.88 77 CYS A O 1
ATOM 572 N N . ASN A 1 78 ? 31.796 18.331 -9.963 1.00 95.12 78 ASN A N 1
ATOM 573 C CA . ASN A 1 78 ? 31.211 18.380 -8.618 1.00 95.12 78 ASN A CA 1
ATOM 574 C C . ASN A 1 78 ? 29.718 18.006 -8.580 1.00 95.12 78 ASN A C 1
ATOM 576 O O . ASN A 1 78 ? 29.257 17.503 -7.561 1.00 95.12 78 ASN A O 1
ATOM 580 N N . HIS A 1 79 ? 28.963 18.219 -9.664 1.00 95.12 79 HIS A N 1
ATOM 581 C CA . HIS A 1 79 ? 27.560 17.795 -9.728 1.00 95.12 79 HIS A CA 1
ATOM 582 C C . HIS A 1 79 ? 27.431 16.271 -9.786 1.00 95.12 79 HIS A C 1
ATOM 584 O O . HIS A 1 79 ? 26.644 15.709 -9.035 1.00 95.12 79 HIS A O 1
ATOM 590 N N . ILE A 1 80 ? 28.250 15.602 -10.604 1.00 95.75 80 ILE A N 1
ATOM 591 C CA . ILE A 1 80 ? 28.265 14.136 -10.700 1.00 95.75 80 ILE A CA 1
ATOM 592 C C . ILE A 1 80 ? 28.716 13.516 -9.375 1.00 95.75 80 ILE A C 1
ATOM 594 O O . ILE A 1 80 ? 28.094 12.575 -8.900 1.00 95.75 80 ILE A O 1
ATOM 598 N N . ARG A 1 81 ? 29.747 14.074 -8.729 1.00 96.19 81 ARG A N 1
ATOM 599 C CA . ARG A 1 81 ? 30.195 13.596 -7.410 1.00 96.19 81 ARG A CA 1
ATOM 600 C C . ARG A 1 81 ? 29.094 13.728 -6.356 1.00 96.19 81 ARG A C 1
ATOM 602 O O . ARG A 1 81 ? 28.832 12.771 -5.641 1.00 96.19 81 ARG A O 1
ATOM 609 N N . ALA A 1 82 ? 28.413 14.876 -6.312 1.00 95.94 82 ALA A N 1
ATOM 610 C CA . ALA A 1 82 ? 27.275 15.077 -5.415 1.00 95.94 82 ALA A CA 1
ATOM 611 C C . ALA A 1 82 ? 26.131 14.092 -5.708 1.00 95.94 82 ALA A C 1
ATOM 613 O O . ALA A 1 82 ? 25.536 13.562 -4.777 1.00 95.94 82 ALA A O 1
ATOM 614 N N . LEU A 1 83 ? 25.856 13.815 -6.986 1.00 96.31 83 LEU A N 1
ATOM 615 C CA . LEU A 1 83 ? 24.861 12.826 -7.397 1.00 96.31 83 LEU A CA 1
ATOM 616 C C . LEU A 1 83 ? 25.220 11.414 -6.900 1.00 96.31 83 LEU A C 1
ATOM 618 O O . LEU A 1 83 ? 24.351 10.734 -6.368 1.00 96.31 83 LEU A O 1
ATOM 622 N N . ILE A 1 84 ? 26.484 10.989 -7.024 1.00 96.50 84 ILE A N 1
ATOM 623 C CA . ILE A 1 84 ? 26.956 9.683 -6.526 1.00 96.50 84 ILE A CA 1
ATOM 624 C C . ILE A 1 84 ? 26.814 9.596 -5.006 1.00 96.50 84 ILE A C 1
ATOM 626 O O . ILE A 1 84 ? 26.294 8.605 -4.498 1.00 96.50 84 ILE A O 1
ATOM 630 N N . THR A 1 85 ? 27.221 10.638 -4.276 1.00 95.62 85 THR A N 1
ATOM 631 C CA . THR A 1 85 ? 27.046 10.703 -2.818 1.00 95.62 85 THR A CA 1
ATOM 632 C C . THR A 1 85 ? 25.585 10.530 -2.413 1.00 95.62 85 THR A C 1
ATOM 634 O O . THR A 1 85 ? 25.282 9.742 -1.520 1.00 95.62 85 THR A O 1
ATOM 637 N N . GLU A 1 86 ? 24.676 11.228 -3.086 1.00 93.50 86 GLU A N 1
ATOM 638 C CA . GLU A 1 86 ? 23.245 11.178 -2.775 1.00 93.50 86 GLU A CA 1
ATOM 639 C C . GLU A 1 86 ? 22.606 9.850 -3.185 1.00 93.50 86 GLU A C 1
ATOM 641 O O . GLU A 1 86 ? 21.745 9.349 -2.471 1.00 93.50 86 GLU A O 1
ATOM 646 N N . ALA A 1 87 ? 23.071 9.226 -4.268 1.00 92.50 87 ALA A N 1
ATOM 647 C CA . ALA A 1 87 ? 22.641 7.885 -4.651 1.00 92.50 87 ALA A CA 1
ATOM 648 C C . ALA A 1 87 ? 23.026 6.841 -3.600 1.00 92.50 87 ALA A C 1
ATOM 650 O O . ALA A 1 87 ? 22.202 6.012 -3.232 1.00 92.50 87 ALA A O 1
ATOM 651 N N . VAL A 1 88 ? 24.261 6.895 -3.094 1.00 92.25 88 VAL A N 1
ATOM 652 C CA . VAL A 1 88 ? 24.726 5.986 -2.035 1.00 92.25 88 VAL A CA 1
ATOM 653 C C . VAL A 1 88 ? 23.954 6.221 -0.738 1.00 92.25 88 VAL A C 1
ATOM 655 O O . VAL A 1 88 ? 23.586 5.258 -0.070 1.00 92.25 88 VAL A O 1
ATOM 658 N N . LEU A 1 89 ? 23.649 7.478 -0.403 1.00 89.12 89 LEU A N 1
ATOM 659 C CA . LEU A 1 89 ? 22.815 7.808 0.753 1.00 89.12 89 LEU A CA 1
ATOM 660 C C . LEU A 1 89 ? 21.385 7.257 0.616 1.00 89.12 89 LEU A C 1
ATOM 662 O O . LEU A 1 89 ? 20.851 6.719 1.585 1.00 89.12 89 LEU A O 1
ATOM 666 N N . GLN A 1 90 ? 20.779 7.403 -0.566 1.00 85.75 90 GLN A N 1
ATOM 667 C CA . GLN A 1 90 ? 19.390 7.023 -0.837 1.00 85.75 90 GLN A CA 1
ATOM 668 C C . GLN A 1 90 ? 19.214 5.508 -0.996 1.00 85.75 90 GLN A C 1
ATOM 670 O O . GLN A 1 90 ? 18.270 4.941 -0.455 1.00 85.75 90 GLN A O 1
ATOM 675 N N . TYR A 1 91 ? 20.107 4.855 -1.741 1.00 84.31 91 TYR A N 1
ATOM 676 C CA . TYR A 1 91 ? 19.942 3.467 -2.185 1.00 84.31 91 TYR A CA 1
ATOM 677 C C . TYR A 1 91 ? 20.892 2.476 -1.506 1.00 84.31 91 TYR A C 1
ATOM 679 O O . TYR A 1 91 ? 20.716 1.269 -1.670 1.00 84.31 91 TYR A O 1
ATOM 687 N N . GLY A 1 92 ? 21.881 2.961 -0.750 1.00 87.44 92 GLY A N 1
ATOM 688 C CA . GLY A 1 92 ? 22.956 2.147 -0.186 1.00 87.44 92 GLY A CA 1
ATOM 689 C C . GLY A 1 92 ? 24.089 1.893 -1.184 1.00 87.44 92 GLY A C 1
ATOM 690 O O . GLY A 1 92 ? 23.877 1.798 -2.396 1.00 87.44 92 GLY A O 1
ATOM 691 N N . ALA A 1 93 ? 25.317 1.778 -0.673 1.00 89.56 93 ALA A N 1
ATOM 692 C CA . ALA A 1 93 ? 26.511 1.654 -1.507 1.00 89.56 93 ALA A CA 1
ATOM 693 C C . ALA A 1 93 ? 26.522 0.369 -2.344 1.00 89.56 93 ALA A C 1
ATOM 695 O O . ALA A 1 93 ? 26.794 0.431 -3.539 1.00 89.56 93 ALA A O 1
ATOM 696 N N . GLU A 1 94 ? 26.156 -0.769 -1.751 1.00 86.56 94 GLU A N 1
ATOM 697 C CA . GLU A 1 94 ? 26.139 -2.070 -2.432 1.00 86.56 94 GLU A CA 1
ATOM 698 C C . GLU A 1 94 ? 25.210 -2.082 -3.648 1.00 86.56 94 GLU A C 1
ATOM 700 O O . GLU A 1 94 ? 25.574 -2.558 -4.724 1.00 86.56 94 GLU A O 1
ATOM 705 N N . ARG A 1 95 ? 24.009 -1.510 -3.503 1.00 85.75 95 ARG A N 1
ATOM 706 C CA . ARG A 1 95 ? 23.038 -1.435 -4.597 1.00 85.75 95 ARG A CA 1
ATOM 707 C C . ARG A 1 95 ? 23.543 -0.545 -5.725 1.00 85.75 95 ARG A C 1
ATOM 709 O O . ARG A 1 95 ? 23.434 -0.925 -6.889 1.00 85.75 95 ARG A O 1
ATOM 716 N N . VAL A 1 96 ? 24.097 0.621 -5.391 1.00 90.88 96 VAL A N 1
ATOM 717 C CA . VAL A 1 96 ? 24.670 1.541 -6.386 1.00 90.88 96 VAL A CA 1
ATOM 718 C C . VAL A 1 96 ? 25.854 0.888 -7.100 1.00 90.88 96 VAL A C 1
ATOM 720 O O . VAL A 1 96 ? 25.937 0.975 -8.324 1.00 90.88 96 VAL A O 1
ATOM 723 N N . ALA A 1 97 ? 26.724 0.194 -6.364 1.00 91.94 97 ALA A N 1
ATOM 724 C CA . ALA A 1 97 ? 27.876 -0.515 -6.908 1.00 91.94 97 ALA A CA 1
ATOM 725 C C . ALA A 1 97 ? 27.453 -1.607 -7.900 1.00 91.94 97 ALA A C 1
ATOM 727 O O . ALA A 1 97 ? 27.874 -1.590 -9.058 1.00 91.94 97 ALA A O 1
ATOM 728 N N . ARG A 1 98 ? 26.528 -2.483 -7.483 1.00 88.31 98 ARG A N 1
ATOM 729 C CA . ARG A 1 98 ? 25.960 -3.551 -8.319 1.00 88.31 98 ARG A CA 1
ATOM 730 C C . ARG A 1 98 ? 25.299 -2.996 -9.577 1.00 88.31 98 ARG A C 1
ATOM 732 O O . ARG A 1 98 ? 25.562 -3.478 -10.675 1.00 88.31 98 ARG A O 1
ATOM 739 N N . TYR A 1 99 ? 24.475 -1.957 -9.433 1.00 87.56 99 TYR A N 1
ATOM 740 C CA . TYR A 1 99 ? 23.768 -1.345 -10.557 1.00 87.56 99 TYR A CA 1
ATOM 741 C C . TYR A 1 99 ? 24.731 -0.713 -11.571 1.00 87.56 99 TYR A C 1
ATOM 743 O O . TYR A 1 99 ? 24.559 -0.870 -12.780 1.00 87.56 99 TYR A O 1
ATOM 751 N N . LEU A 1 100 ? 25.770 -0.020 -11.094 1.00 92.44 100 LEU A N 1
ATOM 752 C CA . LEU A 1 100 ? 26.794 0.580 -11.950 1.00 92.44 100 LEU A CA 1
ATOM 753 C C . LEU A 1 100 ? 27.838 -0.428 -12.447 1.00 92.44 100 LEU A C 1
ATOM 755 O O . LEU A 1 100 ? 28.598 -0.080 -13.348 1.00 92.44 100 LEU A O 1
ATOM 759 N N . ARG A 1 101 ? 27.833 -1.665 -11.930 1.00 92.25 101 ARG A N 1
ATOM 760 C CA . ARG A 1 101 ? 28.808 -2.733 -12.216 1.00 92.25 101 ARG A CA 1
ATOM 761 C C . ARG A 1 101 ? 30.241 -2.347 -11.846 1.00 92.25 101 ARG A C 1
ATOM 763 O O . ARG A 1 101 ? 31.176 -2.651 -12.583 1.00 92.25 101 ARG A O 1
ATOM 770 N N . VAL A 1 102 ? 30.387 -1.656 -10.717 1.00 91.88 102 VAL A N 1
ATOM 771 C CA . VAL A 1 102 ? 31.676 -1.213 -10.178 1.00 91.88 102 VAL A CA 1
ATOM 772 C C . VAL A 1 102 ? 32.051 -2.039 -8.954 1.00 91.88 102 VAL A C 1
ATOM 774 O O . VAL A 1 102 ? 31.267 -2.169 -8.019 1.00 91.88 102 VAL A O 1
ATOM 777 N N . GLU A 1 103 ? 33.275 -2.556 -8.955 1.00 87.50 103 GLU A N 1
ATOM 778 C CA . GLU A 1 103 ? 33.870 -3.235 -7.806 1.00 87.50 103 GLU A CA 1
ATOM 779 C C . GLU A 1 103 ? 34.648 -2.206 -6.964 1.00 87.50 103 GLU A C 1
ATOM 781 O O . GLU A 1 103 ? 35.581 -1.579 -7.485 1.00 87.50 103 GLU A O 1
ATOM 786 N N . PRO A 1 104 ? 34.276 -1.964 -5.695 1.00 79.50 104 PRO A N 1
ATOM 787 C CA . PRO A 1 104 ? 35.041 -1.094 -4.809 1.00 79.50 104 PRO A CA 1
ATOM 788 C C . PRO A 1 104 ? 36.379 -1.756 -4.442 1.00 79.50 104 PRO A C 1
ATOM 790 O O . PRO A 1 104 ? 36.441 -2.930 -4.085 1.00 79.50 104 PRO A O 1
ATOM 793 N N . GLU A 1 105 ? 37.479 -1.005 -4.504 1.00 68.88 105 GLU A N 1
ATOM 794 C CA . GLU A 1 105 ? 38.789 -1.518 -4.092 1.00 68.88 105 GLU A CA 1
ATOM 795 C C . GLU A 1 105 ? 38.972 -1.413 -2.571 1.00 68.88 105 GLU A C 1
ATOM 797 O O . GLU A 1 105 ? 39.261 -0.328 -2.075 1.00 68.88 105 GLU A O 1
ATOM 802 N N . GLY A 1 106 ? 38.878 -2.548 -1.865 1.00 65.06 106 GLY A N 1
ATOM 803 C CA . GLY A 1 106 ? 39.252 -2.708 -0.452 1.00 65.06 106 GLY A CA 1
ATOM 804 C C . GLY A 1 106 ? 38.364 -1.961 0.560 1.00 65.06 106 GLY A C 1
ATOM 805 O O . GLY A 1 106 ? 38.248 -0.742 0.527 1.00 65.06 106 GLY A O 1
ATOM 806 N N . GLY A 1 107 ? 37.812 -2.690 1.538 1.00 66.62 107 GLY A N 1
ATOM 807 C CA . GLY A 1 107 ? 36.970 -2.129 2.606 1.00 66.62 107 GLY A CA 1
ATOM 808 C C . GLY A 1 107 ? 35.474 -2.081 2.268 1.00 66.62 107 GLY A C 1
ATOM 809 O O . GLY A 1 107 ? 35.035 -2.642 1.267 1.00 66.62 107 GLY A O 1
ATOM 810 N N . GLU A 1 108 ? 34.690 -1.446 3.143 1.00 78.19 108 GLU A N 1
ATOM 811 C CA . GLU A 1 108 ? 33.244 -1.257 2.965 1.00 78.19 108 GLU A CA 1
ATOM 812 C C . GLU A 1 108 ? 32.973 -0.229 1.853 1.00 78.19 108 GLU A C 1
ATOM 814 O O . GLU A 1 108 ? 33.609 0.825 1.797 1.00 78.19 108 GLU A O 1
ATOM 819 N N . ALA A 1 109 ? 32.047 -0.545 0.943 1.00 84.62 109 ALA A N 1
ATOM 820 C CA . ALA A 1 109 ? 31.735 0.310 -0.196 1.00 84.62 109 ALA A CA 1
ATOM 821 C C . ALA A 1 109 ? 31.138 1.651 0.263 1.00 84.62 109 ALA A C 1
ATOM 823 O O . ALA A 1 109 ? 30.197 1.693 1.051 1.00 84.62 109 ALA A O 1
ATOM 824 N N . ASP A 1 110 ? 31.626 2.758 -0.295 1.00 92.69 110 ASP A N 1
ATOM 825 C CA . ASP A 1 110 ? 31.116 4.104 -0.028 1.00 92.69 110 ASP A CA 1
ATOM 826 C C . ASP A 1 110 ? 31.162 4.994 -1.284 1.00 92.69 110 ASP A C 1
ATOM 828 O O . ASP A 1 110 ? 31.723 4.646 -2.322 1.00 92.69 110 ASP A O 1
ATOM 832 N N . ALA A 1 111 ? 30.571 6.188 -1.226 1.00 93.62 111 ALA A N 1
ATOM 833 C CA . ALA A 1 111 ? 30.523 7.069 -2.396 1.00 93.62 111 ALA A CA 1
ATOM 834 C C . ALA A 1 111 ? 31.916 7.450 -2.937 1.00 93.62 111 ALA A C 1
ATOM 836 O O . ALA A 1 111 ? 32.071 7.661 -4.146 1.00 93.62 111 ALA A O 1
ATOM 837 N N . ALA A 1 112 ? 32.921 7.555 -2.063 1.00 93.88 112 ALA A N 1
ATOM 838 C CA . ALA A 1 112 ? 34.275 7.943 -2.437 1.00 93.88 112 ALA A CA 1
ATOM 839 C C . ALA A 1 112 ? 34.995 6.811 -3.180 1.00 93.88 112 ALA A C 1
ATOM 841 O O . ALA A 1 112 ? 35.506 7.040 -4.278 1.00 93.88 112 ALA A O 1
ATOM 842 N N . SER A 1 113 ? 34.975 5.597 -2.632 1.00 94.12 113 SER A N 1
ATOM 843 C CA . SER A 1 113 ? 35.547 4.391 -3.239 1.00 94.12 113 SER A CA 1
ATOM 844 C C . SER A 1 113 ? 34.914 4.090 -4.598 1.00 94.12 113 SER A C 1
ATOM 846 O O . SER A 1 113 ? 35.649 3.904 -5.570 1.00 94.12 113 SER A O 1
ATOM 848 N N . LEU A 1 114 ? 33.581 4.178 -4.725 1.00 95.12 114 LEU A N 1
ATOM 849 C CA . LEU A 1 114 ? 32.900 4.009 -6.016 1.00 95.12 114 LEU A CA 1
ATOM 850 C C . LEU A 1 114 ? 33.322 5.080 -7.032 1.00 95.12 114 LEU A C 1
ATOM 852 O O . LEU A 1 114 ? 33.621 4.775 -8.187 1.00 95.12 114 LEU A O 1
ATOM 856 N N . THR A 1 115 ? 33.396 6.346 -6.608 1.00 95.44 115 THR A N 1
ATOM 857 C CA . THR A 1 115 ? 33.839 7.453 -7.475 1.00 95.44 115 THR A CA 1
ATOM 858 C C . THR A 1 115 ? 35.271 7.245 -7.968 1.00 95.44 115 THR A C 1
ATOM 860 O O . THR A 1 115 ? 35.560 7.479 -9.146 1.00 95.44 115 THR A O 1
ATOM 863 N N . VAL A 1 116 ? 36.173 6.814 -7.083 1.00 93.81 116 VAL A N 1
ATOM 864 C CA . VAL A 1 116 ? 37.582 6.556 -7.402 1.00 93.81 116 VAL A CA 1
ATOM 865 C C . VAL A 1 116 ? 37.710 5.390 -8.382 1.00 93.81 116 VAL A C 1
ATOM 867 O O . VAL A 1 116 ? 38.367 5.557 -9.412 1.00 93.81 116 VAL A O 1
ATOM 870 N N . ALA A 1 117 ? 37.046 4.263 -8.112 1.00 94.00 117 ALA A N 1
ATOM 871 C CA . ALA A 1 117 ? 37.060 3.083 -8.976 1.00 94.00 117 ALA A CA 1
ATOM 872 C C . ALA A 1 117 ? 36.576 3.417 -10.398 1.00 94.00 117 ALA A C 1
ATOM 874 O O . ALA A 1 117 ? 37.278 3.145 -11.372 1.00 94.00 117 ALA A O 1
ATOM 875 N N . MET A 1 118 ? 35.446 4.124 -10.524 1.00 95.31 118 MET A N 1
ATOM 876 C CA . MET A 1 118 ? 34.936 4.572 -11.825 1.00 95.31 118 MET A CA 1
ATOM 877 C C . MET A 1 118 ? 35.877 5.561 -12.522 1.00 95.31 118 MET A C 1
ATOM 879 O O . MET A 1 118 ? 36.098 5.470 -13.722 1.00 95.31 118 MET A O 1
ATOM 883 N N . THR A 1 119 ? 36.462 6.519 -11.797 1.00 93.56 119 THR A N 1
ATOM 884 C CA . THR A 1 119 ? 37.333 7.536 -12.415 1.00 93.56 119 THR A CA 1
ATOM 885 C C . THR A 1 119 ? 38.633 6.927 -12.956 1.00 93.56 119 THR A C 1
ATOM 887 O O . THR A 1 119 ? 39.160 7.405 -13.964 1.00 93.56 119 THR A O 1
ATOM 890 N N . ARG A 1 120 ? 39.150 5.858 -12.331 1.00 92.31 120 ARG A N 1
ATOM 891 C CA . ARG A 1 120 ? 40.370 5.159 -12.778 1.00 92.31 120 ARG A CA 1
ATOM 892 C C . ARG A 1 120 ? 40.239 4.534 -14.162 1.00 92.31 120 ARG A C 1
ATOM 894 O O . ARG A 1 120 ? 41.243 4.458 -14.868 1.00 92.31 120 ARG A O 1
ATOM 901 N N . THR A 1 121 ? 39.028 4.172 -14.587 1.00 92.56 121 THR A N 1
ATOM 902 C CA . THR A 1 121 ? 38.791 3.649 -15.942 1.00 92.56 121 THR A CA 1
ATOM 903 C C . THR A 1 121 ? 38.901 4.724 -17.027 1.00 92.56 121 THR A C 1
ATOM 905 O O . THR A 1 121 ? 38.857 4.398 -18.210 1.00 92.56 121 THR A O 1
ATOM 908 N N . ARG A 1 122 ? 39.080 5.998 -16.633 1.00 92.31 122 ARG A N 1
ATOM 909 C CA . ARG A 1 122 ? 39.121 7.174 -17.516 1.00 92.31 122 ARG A CA 1
ATOM 910 C C . ARG A 1 122 ? 37.874 7.239 -18.407 1.00 92.31 122 ARG A C 1
ATOM 912 O O . ARG A 1 122 ? 37.996 7.189 -19.633 1.00 92.31 122 ARG A O 1
ATOM 919 N N . PRO A 1 123 ? 36.676 7.338 -17.806 1.00 92.69 123 PRO A N 1
ATOM 920 C CA . PRO A 1 123 ? 35.436 7.272 -18.558 1.00 92.69 123 PRO A CA 1
ATOM 921 C C . PRO A 1 123 ? 35.316 8.396 -19.579 1.00 92.69 123 PRO A C 1
ATOM 923 O O . PRO A 1 123 ? 35.763 9.522 -19.354 1.00 92.69 123 PRO A O 1
ATOM 926 N N . ALA A 1 124 ? 34.665 8.095 -20.700 1.00 91.62 124 ALA A N 1
ATOM 927 C CA . ALA A 1 124 ? 34.405 9.077 -21.739 1.00 91.62 124 ALA A CA 1
ATOM 928 C C . ALA A 1 124 ? 33.294 10.055 -21.324 1.00 91.62 124 ALA A C 1
ATOM 930 O O . ALA A 1 124 ? 32.311 9.686 -20.676 1.00 91.62 124 ALA A O 1
ATOM 931 N N . GLN A 1 125 ? 33.418 11.307 -21.755 1.00 90.25 125 GLN A N 1
ATOM 932 C CA . GLN A 1 125 ? 32.328 12.271 -21.671 1.00 90.25 125 GLN A CA 1
ATOM 933 C C . GLN A 1 125 ? 31.336 12.006 -22.813 1.00 90.25 125 GLN A C 1
ATOM 935 O O . GLN A 1 125 ? 31.701 12.086 -23.984 1.00 90.25 125 GLN A O 1
ATOM 940 N N . ALA A 1 126 ? 30.093 11.673 -22.472 1.00 85.38 126 ALA A N 1
ATOM 941 C CA . ALA A 1 126 ? 29.020 11.401 -23.424 1.00 85.38 126 ALA A CA 1
ATOM 942 C C . ALA A 1 126 ? 28.297 12.688 -23.861 1.00 85.38 126 ALA A C 1
ATOM 944 O O . ALA A 1 126 ? 28.317 13.699 -23.150 1.00 85.38 126 ALA A O 1
ATOM 945 N N . ASP A 1 127 ? 27.595 12.640 -25.001 1.00 79.31 127 ASP A N 1
ATOM 946 C CA . ASP A 1 127 ? 26.643 13.694 -25.367 1.00 79.31 127 ASP A CA 1
ATOM 947 C C . ASP A 1 127 ? 25.447 13.662 -24.404 1.00 79.31 127 ASP A C 1
ATOM 949 O O . ASP A 1 127 ? 24.656 12.718 -24.372 1.00 79.31 127 ASP A O 1
ATOM 953 N N . GLY A 1 128 ? 25.335 14.702 -23.579 1.00 67.94 128 GLY A N 1
ATOM 954 C CA . GLY A 1 128 ? 24.299 14.806 -22.557 1.00 67.94 128 GLY A CA 1
ATOM 955 C C . GLY A 1 128 ? 22.909 15.135 -23.089 1.00 67.94 128 GLY A C 1
ATOM 956 O O . GLY A 1 128 ? 21.950 14.973 -22.341 1.00 67.94 128 GLY A O 1
ATOM 957 N N . LYS A 1 129 ? 22.764 15.575 -24.347 1.00 72.56 129 LYS A N 1
ATOM 958 C CA . LYS A 1 129 ? 21.478 16.074 -24.869 1.00 72.56 129 LYS A CA 1
ATOM 959 C C . LYS A 1 129 ? 20.383 15.009 -24.892 1.00 72.56 129 LYS A C 1
ATOM 961 O O . LYS A 1 129 ? 19.260 15.291 -24.486 1.00 72.56 129 LYS A O 1
ATOM 966 N N . ALA A 1 130 ? 20.713 13.795 -25.334 1.00 71.00 130 ALA A N 1
ATOM 967 C CA . ALA A 1 130 ? 19.740 12.710 -25.464 1.00 71.00 130 ALA A CA 1
ATOM 968 C C . ALA A 1 130 ? 19.257 12.178 -24.101 1.00 71.00 130 ALA A C 1
ATOM 970 O O . ALA A 1 130 ? 18.094 11.818 -23.960 1.00 71.00 130 ALA A O 1
ATOM 971 N N . ALA A 1 131 ? 20.126 12.176 -23.084 1.00 72.81 131 ALA A N 1
ATOM 972 C CA . ALA A 1 131 ? 19.790 11.693 -21.742 1.00 72.81 131 ALA A CA 1
ATOM 973 C C . ALA A 1 131 ? 19.182 12.782 -20.837 1.00 72.81 131 ALA A C 1
ATOM 975 O O . ALA A 1 131 ? 18.458 12.466 -19.897 1.00 72.81 131 ALA A O 1
ATOM 976 N N . ALA A 1 132 ? 19.460 14.066 -21.094 1.00 84.50 132 ALA A N 1
ATOM 977 C CA . ALA A 1 132 ? 19.045 15.139 -20.194 1.00 84.50 132 ALA A CA 1
ATOM 978 C C . ALA A 1 132 ? 17.529 15.379 -20.181 1.00 84.50 132 ALA A C 1
ATOM 980 O O . ALA A 1 132 ? 16.963 15.601 -19.110 1.00 84.50 132 ALA A O 1
ATOM 981 N N . ALA A 1 133 ? 16.870 15.336 -21.344 1.00 86.00 133 ALA A N 1
ATOM 982 C CA . ALA A 1 133 ? 15.441 15.633 -21.433 1.00 86.00 133 ALA A CA 1
ATOM 983 C C . ALA A 1 133 ? 14.562 14.589 -20.713 1.00 86.00 133 ALA A C 1
ATOM 985 O O . ALA A 1 133 ? 13.760 15.003 -19.878 1.00 86.00 133 ALA A O 1
ATOM 986 N N . PRO A 1 134 ? 14.746 13.264 -20.908 1.00 87.00 134 PRO A N 1
ATOM 987 C CA . PRO A 1 134 ? 13.962 12.258 -20.184 1.00 87.00 134 PRO A CA 1
ATOM 988 C C . PRO A 1 134 ? 14.120 12.341 -18.660 1.00 87.00 134 PRO A C 1
ATOM 990 O O . PRO A 1 134 ? 13.131 12.288 -17.931 1.00 87.00 134 PRO A O 1
ATOM 993 N N . VAL A 1 135 ? 15.349 12.550 -18.172 1.00 90.94 135 VAL A N 1
ATOM 994 C CA . VAL A 1 135 ? 15.629 12.703 -16.733 1.00 90.94 135 VAL A CA 1
ATOM 995 C C . VAL A 1 135 ? 14.954 13.953 -16.176 1.00 90.94 135 VAL A C 1
ATOM 997 O O . VAL A 1 135 ? 14.357 13.910 -15.101 1.00 90.94 135 VAL A O 1
ATOM 1000 N N . PHE A 1 136 ? 15.005 15.070 -16.906 1.00 90.50 136 PHE A N 1
ATOM 1001 C CA . PHE A 1 136 ? 14.325 16.291 -16.487 1.00 90.50 136 PHE A CA 1
ATOM 1002 C C . PHE A 1 136 ? 12.799 16.115 -16.480 1.00 90.50 136 PHE A C 1
ATOM 1004 O O . PHE A 1 136 ? 12.157 16.507 -15.513 1.00 90.50 136 PHE A O 1
ATOM 1011 N N . SER A 1 137 ? 12.216 15.451 -17.482 1.00 88.62 137 SER A N 1
ATOM 1012 C CA . SER A 1 137 ? 10.784 15.119 -17.498 1.00 88.62 137 SER A CA 1
ATOM 1013 C C . SER A 1 137 ? 10.369 14.225 -16.323 1.00 88.62 137 SER A C 1
ATOM 1015 O O . SER A 1 137 ? 9.339 14.484 -15.702 1.00 88.62 137 SER A O 1
ATOM 1017 N N . ARG A 1 138 ? 11.175 13.216 -15.954 1.00 89.75 138 ARG A N 1
ATOM 1018 C CA . ARG A 1 138 ? 10.929 12.400 -14.749 1.00 89.75 138 ARG A CA 1
ATOM 1019 C C . ARG A 1 138 ? 11.003 13.225 -13.469 1.00 89.75 138 ARG A C 1
ATOM 1021 O O . ARG A 1 138 ? 10.160 13.055 -12.591 1.00 89.75 138 ARG A O 1
ATOM 1028 N N . PHE A 1 139 ? 11.941 14.167 -13.391 1.00 92.06 139 PHE A N 1
ATOM 1029 C CA . PHE A 1 139 ? 12.003 15.106 -12.275 1.00 92.06 139 PHE A CA 1
ATOM 1030 C C . PHE A 1 139 ? 10.756 15.998 -12.190 1.00 92.06 139 PHE A C 1
ATOM 1032 O O . PHE A 1 139 ? 10.222 16.191 -11.101 1.00 92.06 139 PHE A O 1
ATOM 1039 N N . LEU A 1 140 ? 10.244 16.504 -13.316 1.00 91.31 140 LEU A N 1
ATOM 1040 C CA . LEU A 1 140 ? 8.997 17.275 -13.321 1.00 91.31 140 LEU A CA 1
ATOM 1041 C C . LEU A 1 140 ? 7.808 16.428 -12.848 1.00 91.31 140 LEU A C 1
ATOM 1043 O O . LEU A 1 140 ? 7.040 16.890 -12.011 1.00 91.31 140 LEU A O 1
ATOM 1047 N N . ARG A 1 141 ? 7.696 15.166 -13.288 1.00 88.62 141 ARG A N 1
ATOM 1048 C CA . ARG A 1 141 ? 6.670 14.237 -12.779 1.00 88.62 141 ARG A CA 1
ATOM 1049 C C . ARG A 1 141 ? 6.783 14.031 -11.267 1.00 88.62 141 ARG A C 1
ATOM 1051 O O . ARG A 1 141 ? 5.781 14.077 -10.565 1.00 88.62 141 ARG A O 1
ATOM 1058 N N . HIS A 1 142 ? 8.003 13.853 -10.768 1.00 90.00 142 HIS A N 1
ATOM 1059 C CA . HIS A 1 142 ? 8.277 13.709 -9.341 1.00 90.00 142 HIS A CA 1
ATOM 1060 C C . HIS A 1 142 ? 7.839 14.944 -8.531 1.00 90.00 142 HIS A C 1
ATOM 1062 O O . HIS A 1 142 ? 7.301 14.805 -7.435 1.00 90.00 142 HIS A O 1
ATOM 1068 N N . LEU A 1 143 ? 8.016 16.153 -9.077 1.00 91.69 143 LEU A N 1
ATOM 1069 C CA . LEU A 1 143 ? 7.498 17.384 -8.472 1.00 91.69 143 LEU A CA 1
ATOM 1070 C C . LEU A 1 143 ? 5.969 17.481 -8.550 1.00 91.69 143 LEU A C 1
ATOM 1072 O O . LEU A 1 143 ? 5.351 17.957 -7.600 1.00 91.69 143 LEU A O 1
ATOM 1076 N N . ALA A 1 144 ? 5.364 17.018 -9.647 1.00 91.44 144 ALA A N 1
ATOM 1077 C CA . ALA A 1 144 ? 3.923 17.104 -9.881 1.00 91.44 144 ALA A CA 1
ATOM 1078 C C . ALA A 1 144 ? 3.094 16.342 -8.836 1.00 91.44 144 ALA A C 1
ATOM 1080 O O . ALA A 1 144 ? 1.970 16.749 -8.553 1.00 91.44 144 ALA A O 1
ATOM 1081 N N . TYR A 1 145 ? 3.648 15.307 -8.186 1.00 91.44 145 TYR A N 1
ATOM 1082 C CA . TYR A 1 145 ? 2.984 14.648 -7.052 1.00 91.44 145 TYR A CA 1
ATOM 1083 C C . TYR A 1 145 ? 2.570 15.629 -5.950 1.00 91.44 145 TYR A C 1
ATOM 1085 O O . TYR A 1 145 ? 1.516 15.463 -5.347 1.00 91.44 145 TYR A O 1
ATOM 1093 N N . LEU A 1 146 ? 3.362 16.679 -5.711 1.00 89.75 146 LEU A N 1
ATOM 1094 C CA . LEU A 1 146 ? 3.086 17.671 -4.668 1.00 89.75 146 LEU A CA 1
ATOM 1095 C C . LEU A 1 146 ? 1.956 18.644 -5.026 1.00 89.75 146 LEU A C 1
ATOM 1097 O O . LEU A 1 146 ? 1.524 19.395 -4.150 1.00 89.75 146 LEU A O 1
ATOM 1101 N N . GLU A 1 147 ? 1.509 18.657 -6.285 1.00 89.12 147 GLU A N 1
ATOM 1102 C CA . GLU A 1 147 ? 0.370 19.453 -6.755 1.00 89.12 147 GLU A CA 1
ATOM 1103 C C . GLU A 1 147 ? -0.939 18.645 -6.783 1.00 89.12 147 GLU A C 1
ATOM 1105 O O . GLU A 1 147 ? -2.012 19.219 -6.969 1.00 89.12 147 GLU A O 1
ATOM 1110 N N . LEU A 1 148 ? -0.878 17.325 -6.564 1.00 89.31 148 LEU A N 1
ATOM 1111 C CA . LEU A 1 148 ? -2.062 16.473 -6.502 1.00 89.31 148 LEU A CA 1
ATOM 1112 C C . LEU A 1 148 ? -2.752 16.615 -5.143 1.00 89.31 148 LEU A C 1
ATOM 1114 O O . LEU A 1 148 ? -2.137 16.451 -4.089 1.00 89.31 148 LEU A O 1
ATOM 1118 N N . ALA A 1 149 ? -4.057 16.886 -5.169 1.00 87.06 149 ALA A N 1
ATOM 1119 C CA . ALA A 1 149 ? -4.865 16.937 -3.957 1.00 87.06 149 ALA A CA 1
ATOM 1120 C C . ALA A 1 149 ? -4.949 15.543 -3.302 1.00 87.06 149 ALA A C 1
ATOM 1122 O O . ALA A 1 149 ? -5.178 14.559 -4.016 1.00 87.06 149 ALA A O 1
ATOM 1123 N N . PRO A 1 150 ? -4.828 15.436 -1.968 1.00 90.06 150 PRO A N 1
ATOM 1124 C CA . PRO A 1 150 ? -5.129 14.199 -1.253 1.00 90.06 150 PRO A CA 1
ATOM 1125 C C . PRO A 1 150 ? -6.573 13.741 -1.475 1.00 90.06 150 PRO A C 1
ATOM 1127 O O . PRO A 1 150 ? -7.438 14.521 -1.873 1.00 90.06 150 PRO A O 1
ATOM 1130 N N . THR A 1 151 ? -6.829 12.459 -1.240 1.00 91.31 151 THR A N 1
ATOM 1131 C CA . THR A 1 151 ? -8.164 11.856 -1.334 1.00 91.31 151 THR A CA 1
ATOM 1132 C C . THR A 1 151 ? -8.529 11.170 -0.028 1.00 91.31 151 THR A C 1
ATOM 1134 O O . THR A 1 151 ? -7.663 10.593 0.628 1.00 91.31 151 THR A O 1
ATOM 1137 N N . THR A 1 152 ? -9.808 11.227 0.334 1.00 92.81 152 THR A N 1
ATOM 1138 C CA . THR A 1 152 ? -10.378 10.510 1.483 1.00 92.81 152 THR A CA 1
ATOM 1139 C C . THR A 1 152 ? -11.058 9.201 1.076 1.00 92.81 152 THR A C 1
ATOM 1141 O O . THR A 1 152 ? -11.501 8.436 1.931 1.00 92.81 152 THR A O 1
ATOM 1144 N N . ALA A 1 153 ? -11.103 8.902 -0.229 1.00 90.81 153 ALA A N 1
ATOM 1145 C CA . ALA A 1 153 ? -11.501 7.588 -0.713 1.00 90.81 153 ALA A CA 1
ATOM 1146 C C . ALA A 1 153 ? -10.473 6.529 -0.268 1.00 90.81 153 ALA A C 1
ATOM 1148 O O . ALA A 1 153 ? -9.264 6.788 -0.338 1.00 90.81 153 ALA A O 1
ATOM 1149 N N . PRO A 1 154 ? -10.918 5.338 0.170 1.00 90.75 154 PRO A N 1
ATOM 1150 C CA . PRO A 1 154 ? -10.004 4.288 0.596 1.00 90.75 154 PRO A CA 1
ATOM 1151 C C . PRO A 1 154 ? -9.112 3.841 -0.570 1.00 90.75 154 PRO A C 1
ATOM 1153 O O . PRO A 1 154 ? -9.578 3.697 -1.701 1.00 90.75 154 PRO A O 1
ATOM 1156 N N . LEU A 1 155 ? -7.833 3.572 -0.279 1.00 93.00 155 LEU A N 1
ATOM 1157 C CA . LEU A 1 155 ? -6.909 2.884 -1.189 1.00 93.00 155 LEU A CA 1
ATOM 1158 C C . LEU A 1 155 ? -6.514 1.527 -0.592 1.00 93.00 155 LEU A C 1
ATOM 1160 O O . LEU A 1 155 ? -5.467 1.410 0.048 1.00 93.00 155 LEU A O 1
ATOM 1164 N N . PRO A 1 156 ? -7.357 0.494 -0.761 1.00 92.06 156 PRO A N 1
ATOM 1165 C CA . PRO A 1 156 ? -7.147 -0.822 -0.184 1.00 92.06 156 PRO A CA 1
ATOM 1166 C C . PRO A 1 156 ? -5.747 -1.412 -0.346 1.00 92.06 156 PRO A C 1
ATOM 1168 O O . PRO A 1 156 ? -5.210 -2.041 0.569 1.00 92.06 156 PRO A O 1
ATOM 1171 N N . GLU A 1 157 ? -5.159 -1.170 -1.511 1.00 92.56 157 GLU A N 1
ATOM 1172 C CA . GLU A 1 157 ? -3.877 -1.699 -1.957 1.00 92.56 157 GLU A CA 1
ATOM 1173 C C . GLU A 1 157 ? -2.691 -1.198 -1.134 1.00 92.56 157 GLU A C 1
ATOM 1175 O O . GLU A 1 157 ? -1.648 -1.851 -1.113 1.00 92.56 157 GLU A O 1
ATOM 1180 N N . MET A 1 158 ? -2.842 -0.086 -0.405 1.00 91.69 158 MET A N 1
ATOM 1181 C CA . MET A 1 158 ? -1.787 0.424 0.472 1.00 91.69 158 MET A CA 1
ATOM 1182 C C . MET A 1 158 ? -1.406 -0.582 1.573 1.00 91.69 158 MET A C 1
ATOM 1184 O O . MET A 1 158 ? -0.264 -0.563 2.029 1.00 91.69 158 MET A O 1
ATOM 1188 N N . GLN A 1 159 ? -2.290 -1.525 1.934 1.00 88.12 159 GLN A N 1
ATOM 1189 C CA . GLN A 1 159 ? -2.003 -2.569 2.933 1.00 88.12 159 GLN A CA 1
ATOM 1190 C C . GLN A 1 159 ? -0.886 -3.549 2.529 1.00 88.12 159 GLN A C 1
ATOM 1192 O O . GLN A 1 159 ? -0.229 -4.127 3.405 1.00 88.12 159 GLN A O 1
ATOM 1197 N N . TRP A 1 160 ? -0.603 -3.688 1.226 1.00 87.44 160 TRP A N 1
ATOM 1198 C CA . TRP A 1 160 ? 0.540 -4.464 0.729 1.00 87.44 160 TRP A CA 1
ATOM 1199 C C . TRP A 1 160 ? 1.892 -3.775 0.957 1.00 87.44 160 TRP A C 1
ATOM 1201 O O . TRP A 1 160 ? 2.930 -4.371 0.667 1.00 87.44 160 TRP A O 1
ATOM 1211 N N . PHE A 1 161 ? 1.914 -2.539 1.462 1.00 79.44 161 PHE A N 1
ATOM 1212 C CA . PHE A 1 161 ? 3.126 -1.743 1.657 1.00 79.44 161 PHE A CA 1
ATOM 1213 C C . PHE A 1 161 ? 3.362 -1.461 3.152 1.00 79.44 161 PHE A C 1
ATOM 1215 O O . PHE A 1 161 ? 3.084 -0.353 3.623 1.00 79.44 161 PHE A O 1
ATOM 1222 N N . PRO A 1 162 ? 3.863 -2.450 3.925 1.00 72.12 162 PRO A N 1
ATOM 1223 C CA . PRO A 1 162 ? 4.257 -2.216 5.312 1.00 72.12 162 PRO A CA 1
ATOM 1224 C C . PRO A 1 162 ? 5.384 -1.166 5.371 1.00 72.12 162 PRO A C 1
ATOM 1226 O O . PRO A 1 162 ? 6.294 -1.220 4.542 1.00 72.12 162 PRO A O 1
ATOM 1229 N N . PRO A 1 163 ? 5.373 -0.220 6.328 1.00 67.31 163 PRO A N 1
ATOM 1230 C CA . PRO A 1 163 ? 6.262 0.943 6.327 1.00 67.31 163 PRO A CA 1
ATOM 1231 C C . PRO A 1 163 ? 7.743 0.602 6.540 1.00 67.31 163 PRO A C 1
ATOM 1233 O O . PRO A 1 163 ? 8.591 1.163 5.839 1.00 67.31 163 PRO A O 1
ATOM 1236 N N . THR A 1 164 ? 8.089 -0.334 7.434 1.00 62.81 164 THR A N 1
ATOM 1237 C CA . THR A 1 164 ? 9.481 -0.522 7.895 1.00 62.81 164 THR A CA 1
ATOM 1238 C C . THR A 1 164 ? 10.105 -1.878 7.596 1.00 62.81 164 THR A C 1
ATOM 1240 O O . THR A 1 164 ? 11.316 -1.993 7.773 1.00 62.81 164 THR A O 1
ATOM 1243 N N . ARG A 1 165 ? 9.340 -2.846 7.059 1.00 70.31 165 ARG A N 1
ATOM 1244 C CA . ARG A 1 165 ? 9.860 -4.161 6.629 1.00 70.31 165 ARG A CA 1
ATOM 1245 C C . ARG A 1 165 ? 11.225 -4.063 5.959 1.00 70.31 165 ARG A C 1
ATOM 1247 O O . ARG A 1 165 ? 11.403 -3.226 5.086 1.00 70.31 165 ARG A O 1
ATOM 1254 N N . SER A 1 166 ? 12.198 -4.890 6.317 1.00 59.47 166 SER A N 1
ATOM 1255 C CA . SER A 1 166 ? 13.468 -4.888 5.577 1.00 59.47 166 SER A CA 1
ATOM 1256 C C . SER A 1 166 ? 13.294 -5.547 4.204 1.00 59.47 166 SER A C 1
ATOM 1258 O O . SER A 1 166 ? 12.480 -6.453 4.037 1.00 59.47 166 SER A O 1
ATOM 1260 N N . ALA A 1 167 ? 14.075 -5.123 3.203 1.00 57.97 167 ALA A N 1
ATOM 1261 C CA . ALA A 1 167 ? 14.317 -5.988 2.049 1.00 57.97 167 ALA A CA 1
ATOM 1262 C C . ALA A 1 167 ? 15.079 -7.202 2.592 1.00 57.97 167 ALA A C 1
ATOM 1264 O O . ALA A 1 167 ? 16.088 -7.018 3.273 1.00 57.97 167 ALA A O 1
ATOM 1265 N N . ALA A 1 168 ? 14.536 -8.406 2.416 1.00 50.94 168 ALA A N 1
ATOM 1266 C CA . ALA A 1 168 ? 15.073 -9.585 3.079 1.00 50.94 168 ALA A CA 1
ATOM 1267 C C . ALA A 1 168 ? 16.551 -9.795 2.709 1.00 50.94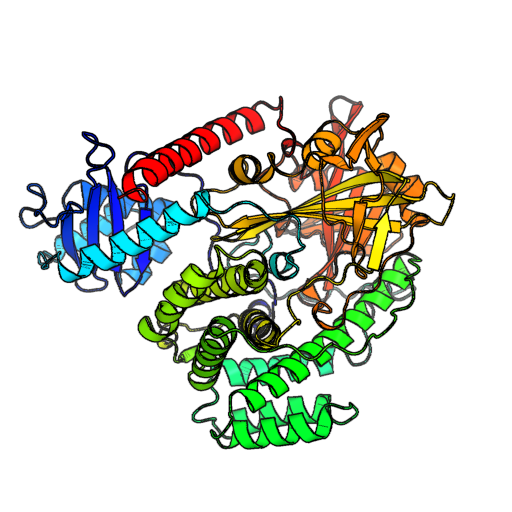 168 ALA A C 1
ATOM 1269 O O . ALA A 1 168 ? 16.887 -9.956 1.536 1.00 50.94 168 ALA A O 1
ATOM 1270 N N . THR A 1 169 ? 17.404 -9.838 3.729 1.00 40.41 169 THR A N 1
ATOM 1271 C CA . THR A 1 169 ? 18.639 -10.624 3.718 1.00 40.41 169 THR A CA 1
ATOM 1272 C C . THR A 1 169 ? 18.320 -11.842 4.575 1.00 40.41 169 THR A C 1
ATOM 1274 O O . THR A 1 169 ? 17.804 -11.660 5.673 1.00 40.41 169 THR A O 1
ATOM 1277 N N . GLU A 1 170 ? 18.509 -13.039 4.018 1.00 38.16 170 GLU A N 1
ATOM 1278 C CA . GLU A 1 170 ? 18.196 -14.363 4.587 1.00 38.16 170 GLU A CA 1
ATOM 1279 C C . GLU A 1 170 ? 17.830 -14.382 6.083 1.00 38.16 170 GLU A C 1
ATOM 1281 O O . GLU A 1 170 ? 18.697 -14.266 6.948 1.00 38.16 170 GLU A O 1
ATOM 1286 N N . ALA A 1 171 ? 16.546 -14.593 6.383 1.00 33.06 171 ALA A N 1
ATOM 1287 C CA . ALA A 1 171 ? 16.160 -15.159 7.668 1.00 33.06 171 ALA A CA 1
ATOM 1288 C C . ALA A 1 171 ? 16.247 -16.693 7.554 1.00 33.06 171 ALA A C 1
ATOM 1290 O O . ALA A 1 171 ? 15.838 -17.240 6.521 1.00 33.06 171 ALA A O 1
ATOM 1291 N N . PRO A 1 172 ? 16.790 -17.399 8.560 1.00 29.09 172 PRO A N 1
ATOM 1292 C CA . PRO A 1 172 ? 16.741 -18.853 8.587 1.00 29.09 172 PRO A CA 1
ATOM 1293 C C . PRO A 1 172 ? 15.279 -19.331 8.641 1.00 29.09 172 PRO A C 1
ATOM 1295 O O . PRO A 1 172 ? 14.418 -18.605 9.144 1.00 29.09 172 PRO A O 1
ATOM 1298 N N . PRO A 1 173 ? 14.984 -20.537 8.125 1.00 33.41 173 PRO A N 1
ATOM 1299 C CA . PRO A 1 173 ? 13.647 -21.109 8.204 1.00 33.41 173 PRO A CA 1
ATOM 1300 C C . PRO A 1 173 ? 13.202 -21.217 9.665 1.00 33.41 173 PRO A C 1
ATOM 1302 O O . PRO A 1 173 ? 13.961 -21.664 10.526 1.00 33.41 173 PRO A O 1
ATOM 1305 N N . HIS A 1 174 ? 11.964 -20.807 9.930 1.00 38.00 174 HIS A N 1
ATOM 1306 C CA . HIS A 1 174 ? 11.325 -21.001 11.224 1.00 38.00 174 HIS A CA 1
ATOM 1307 C C . HIS A 1 174 ? 11.009 -22.496 11.381 1.00 38.00 174 HIS A C 1
ATOM 1309 O O . HIS A 1 174 ? 10.187 -23.039 10.644 1.00 38.00 174 HIS A O 1
ATOM 1315 N N . GLU A 1 175 ? 11.671 -23.186 12.311 1.00 30.42 175 GLU A N 1
ATOM 1316 C CA . GLU A 1 175 ? 11.231 -24.524 12.711 1.00 30.42 175 GLU A CA 1
ATOM 1317 C C . GLU A 1 175 ? 9.963 -24.381 13.570 1.00 30.42 175 GLU A C 1
ATOM 1319 O O . GLU A 1 175 ? 9.976 -23.626 14.550 1.00 30.42 175 GLU A O 1
ATOM 1324 N N . PRO A 1 176 ? 8.855 -25.065 13.235 1.00 34.91 176 PRO A N 1
ATOM 1325 C CA . PRO A 1 176 ? 7.676 -25.065 14.085 1.00 34.91 176 PRO A CA 1
ATOM 1326 C C . PRO A 1 176 ? 8.013 -25.777 15.398 1.00 34.91 176 PRO A C 1
ATOM 1328 O O . PRO A 1 176 ? 8.272 -26.981 15.431 1.00 34.91 176 PRO A O 1
ATOM 1331 N N . GLY A 1 177 ? 8.028 -25.016 16.492 1.00 34.25 177 GLY A N 1
ATOM 1332 C CA . GLY A 1 177 ? 8.198 -25.562 17.830 1.00 34.25 177 GLY A CA 1
ATOM 1333 C C . GLY A 1 177 ? 7.027 -26.477 18.176 1.00 34.25 177 GLY A C 1
ATOM 1334 O O . GLY A 1 177 ? 5.882 -26.041 18.239 1.00 34.25 177 GLY A O 1
ATOM 1335 N N . THR A 1 178 ? 7.304 -27.755 18.417 1.00 30.70 178 THR A N 1
ATOM 1336 C CA . THR A 1 178 ? 6.319 -28.701 18.947 1.00 30.70 178 THR A CA 1
ATOM 1337 C C . THR A 1 178 ? 6.041 -28.392 20.416 1.00 30.70 178 THR A C 1
ATOM 1339 O O . THR A 1 178 ? 6.816 -28.795 21.287 1.00 30.70 178 THR A O 1
ATOM 1342 N N . SER A 1 179 ? 4.928 -27.723 20.713 1.00 37.12 179 SER A N 1
ATOM 1343 C CA . SER A 1 179 ? 4.290 -27.804 22.027 1.00 37.12 179 SER A CA 1
ATOM 1344 C C . SER A 1 179 ? 3.204 -28.881 21.987 1.00 37.12 179 SER A C 1
ATOM 1346 O O . SER A 1 179 ? 2.348 -28.921 21.106 1.00 37.12 179 SER A O 1
ATOM 1348 N N . VAL A 1 180 ? 3.288 -29.820 22.926 1.00 34.41 180 VAL A N 1
ATOM 1349 C CA . VAL A 1 180 ? 2.315 -30.898 23.108 1.00 34.41 180 VAL A CA 1
ATOM 1350 C C . VAL A 1 180 ? 1.380 -30.500 24.246 1.00 34.41 180 VAL A C 1
ATOM 1352 O O . VAL A 1 180 ? 1.838 -30.379 25.379 1.00 34.41 180 VAL A O 1
ATOM 1355 N N . GLY A 1 181 ? 0.083 -30.394 23.946 1.00 39.44 181 GLY A N 1
ATOM 1356 C CA . GLY A 1 181 ? -1.006 -30.518 24.920 1.00 39.44 181 GLY A CA 1
ATOM 1357 C C . GLY A 1 181 ? -1.845 -29.261 25.181 1.00 39.44 181 GLY A C 1
ATOM 1358 O O . GLY A 1 181 ? -1.300 -28.216 25.505 1.00 39.44 181 GLY A O 1
ATOM 1359 N N . GLU A 1 182 ? -3.168 -29.485 25.147 1.00 43.53 182 GLU A N 1
ATOM 1360 C CA . GLU A 1 182 ? -4.317 -28.630 25.525 1.00 43.53 182 GLU A CA 1
ATOM 1361 C C . GLU A 1 182 ? -4.851 -27.678 24.434 1.00 43.53 182 GLU A C 1
ATOM 1363 O O . GLU A 1 182 ? -4.093 -26.919 23.854 1.00 43.53 182 GLU A O 1
ATOM 1368 N N . GLU A 1 183 ? -6.155 -27.836 24.121 1.00 45.62 183 GLU A N 1
ATOM 1369 C CA . GLU A 1 183 ? -6.989 -27.166 23.092 1.00 45.62 183 GLU A CA 1
ATOM 1370 C C . GLU A 1 183 ? -6.242 -26.410 21.980 1.00 45.62 183 GLU A C 1
ATOM 1372 O O . GLU A 1 183 ? -5.698 -25.334 22.204 1.00 45.62 183 GLU A O 1
ATOM 1377 N N . ALA A 1 184 ? -6.281 -26.946 20.750 1.00 53.62 184 ALA A N 1
ATOM 1378 C CA . ALA A 1 184 ? -5.647 -26.325 19.588 1.00 53.62 184 ALA A CA 1
ATOM 1379 C C . ALA A 1 184 ? -6.036 -24.840 19.477 1.00 53.62 184 ALA A C 1
ATOM 1381 O O . ALA A 1 184 ? -7.202 -24.514 19.246 1.00 53.62 184 ALA A O 1
ATOM 1382 N N . ASP A 1 185 ? -5.052 -23.955 19.655 1.00 76.56 185 ASP A N 1
ATOM 1383 C CA . ASP A 1 185 ? -5.240 -22.515 19.528 1.00 76.56 185 ASP A CA 1
ATOM 1384 C C . ASP A 1 185 ? -5.793 -22.215 18.131 1.00 76.56 185 ASP A C 1
ATOM 1386 O O . ASP A 1 185 ? -5.160 -22.523 17.120 1.00 76.56 185 ASP A O 1
ATOM 1390 N N . LEU A 1 186 ? -6.993 -21.630 18.078 1.00 81.19 186 LEU A N 1
ATOM 1391 C CA . LEU A 1 186 ? -7.715 -21.330 16.844 1.00 81.19 186 LEU A CA 1
ATOM 1392 C C . LEU A 1 186 ? -6.866 -20.523 15.853 1.00 81.19 186 LEU A C 1
ATOM 1394 O O . LEU A 1 186 ? -7.016 -20.714 14.650 1.00 81.19 186 LEU A O 1
ATOM 1398 N N . LEU A 1 187 ? -5.956 -19.672 16.337 1.00 84.50 187 LEU A N 1
ATOM 1399 C CA . LEU A 1 187 ? -5.069 -18.875 15.485 1.00 84.50 187 LEU A CA 1
ATOM 1400 C C . LEU A 1 187 ? -3.886 -19.667 14.900 1.00 84.50 187 LEU A C 1
ATOM 1402 O O . LEU A 1 187 ? -3.216 -19.171 14.001 1.00 84.50 187 LEU A O 1
ATOM 1406 N N . THR A 1 188 ? -3.617 -20.881 15.379 1.00 84.25 188 THR A N 1
ATOM 1407 C CA . THR A 1 188 ? -2.523 -21.739 14.876 1.00 84.25 188 THR A CA 1
ATOM 1408 C C . THR A 1 188 ? -3.019 -23.041 14.253 1.00 84.25 188 THR A C 1
ATOM 1410 O O . THR A 1 188 ? -2.277 -23.711 13.537 1.00 84.25 188 THR A O 1
ATOM 1413 N N . ALA A 1 189 ? -4.278 -23.405 14.499 1.00 86.38 189 ALA A N 1
ATOM 1414 C CA . ALA A 1 189 ? -4.900 -24.573 13.906 1.00 86.38 189 ALA A CA 1
ATOM 1415 C C . ALA A 1 189 ? -4.966 -24.453 12.370 1.00 86.38 189 ALA A C 1
ATOM 1417 O O . ALA A 1 189 ? -5.256 -23.371 11.846 1.00 86.38 189 ALA A O 1
ATOM 1418 N N . PRO A 1 190 ? -4.760 -25.562 11.635 1.00 88.06 190 PRO A N 1
ATOM 1419 C CA . PRO A 1 190 ? -4.848 -25.549 10.183 1.00 88.06 190 PRO A CA 1
ATOM 1420 C C . PRO A 1 190 ? -6.253 -25.142 9.721 1.00 88.06 190 PRO A C 1
ATOM 1422 O O . PRO A 1 190 ? -7.261 -25.376 10.400 1.00 88.06 190 PRO A O 1
ATOM 1425 N N . VAL A 1 191 ? -6.305 -24.519 8.546 1.00 93.19 191 VAL A N 1
ATOM 1426 C CA . VAL A 1 191 ? -7.542 -24.125 7.872 1.00 93.19 191 VAL A CA 1
ATOM 1427 C C . VAL A 1 191 ? -7.723 -25.024 6.657 1.00 93.19 191 VAL A C 1
ATOM 1429 O O . VAL A 1 191 ? -6.876 -25.037 5.764 1.00 93.19 191 VAL A O 1
ATOM 1432 N N . ASP A 1 192 ? -8.825 -25.768 6.626 1.00 92.38 192 ASP A N 1
ATOM 1433 C CA . ASP A 1 192 ? -9.121 -26.718 5.554 1.00 92.38 192 ASP A CA 1
ATOM 1434 C C . ASP A 1 192 ? -9.070 -26.045 4.173 1.00 92.38 192 ASP A C 1
ATOM 1436 O O . ASP A 1 192 ? -9.725 -25.028 3.931 1.00 92.38 192 ASP A O 1
ATOM 1440 N N . GLY A 1 193 ? -8.290 -26.620 3.254 1.00 93.12 193 GLY A N 1
ATOM 1441 C CA . GLY A 1 193 ? -8.174 -26.142 1.875 1.00 93.12 193 GLY A CA 1
ATOM 1442 C C . GLY A 1 193 ? -7.311 -24.890 1.681 1.00 93.12 193 GLY A C 1
ATOM 1443 O O . GLY A 1 193 ? -7.115 -24.472 0.536 1.00 93.12 193 GLY A O 1
ATOM 1444 N N . LEU A 1 194 ? -6.808 -24.264 2.756 1.00 95.06 194 LEU A N 1
ATOM 1445 C CA . LEU A 1 194 ? -5.999 -23.046 2.657 1.00 95.06 194 LEU A CA 1
ATOM 1446 C C . LEU A 1 194 ? -4.684 -23.321 1.922 1.00 95.06 194 LEU A C 1
ATOM 1448 O O . LEU A 1 194 ? -4.355 -22.609 0.972 1.00 95.06 194 LEU A O 1
ATOM 1452 N N . ASP A 1 195 ? -3.962 -24.367 2.317 1.00 94.19 195 ASP A N 1
ATOM 1453 C CA . ASP A 1 195 ? -2.673 -24.715 1.717 1.00 94.19 195 ASP A CA 1
ATOM 1454 C C . ASP A 1 195 ? -2.820 -25.085 0.238 1.00 94.19 195 ASP A C 1
ATOM 1456 O O . ASP A 1 195 ? -2.025 -24.646 -0.596 1.00 94.19 195 ASP A O 1
ATOM 1460 N N . GLU A 1 196 ? -3.871 -25.822 -0.124 1.00 95.19 196 GLU A N 1
ATOM 1461 C CA . GLU A 1 196 ? -4.185 -26.170 -1.507 1.00 95.19 196 GLU A CA 1
ATOM 1462 C C . GLU A 1 196 ? -4.515 -24.929 -2.348 1.00 95.19 196 GLU A C 1
ATOM 1464 O O . GLU A 1 196 ? -4.013 -24.789 -3.470 1.00 95.19 196 GLU A O 1
ATOM 1469 N N . ALA A 1 197 ? -5.307 -23.995 -1.809 1.00 95.94 197 ALA A N 1
ATOM 1470 C CA . ALA A 1 197 ? -5.622 -22.737 -2.483 1.00 95.94 197 ALA A CA 1
ATOM 1471 C C . ALA A 1 197 ? -4.362 -21.882 -2.699 1.00 95.94 197 ALA A C 1
ATOM 1473 O O . ALA A 1 197 ? -4.132 -21.367 -3.799 1.00 95.94 197 ALA A O 1
ATOM 1474 N N . LEU A 1 198 ? -3.505 -21.772 -1.678 1.00 95.88 198 LEU A N 1
ATOM 1475 C CA . LEU A 1 198 ? -2.241 -21.044 -1.773 1.00 95.88 198 LEU A CA 1
ATOM 1476 C C . LEU A 1 198 ? -1.244 -21.733 -2.717 1.00 95.88 198 LEU A C 1
ATOM 1478 O O . LEU A 1 198 ? -0.507 -21.040 -3.418 1.00 95.88 198 LEU A O 1
ATOM 1482 N N . ALA A 1 199 ? -1.238 -23.065 -2.796 1.00 95.75 199 ALA A N 1
ATOM 1483 C CA . ALA A 1 199 ? -0.404 -23.817 -3.729 1.00 95.75 199 ALA A CA 1
ATOM 1484 C C . ALA A 1 199 ? -0.840 -23.627 -5.193 1.00 95.75 199 ALA A C 1
ATOM 1486 O O . ALA A 1 199 ? 0.015 -23.523 -6.080 1.00 95.75 199 ALA A O 1
ATOM 1487 N N . ALA A 1 200 ? -2.148 -23.534 -5.459 1.00 96.94 200 ALA A N 1
ATOM 1488 C CA . ALA A 1 200 ? -2.673 -23.208 -6.785 1.00 96.94 200 ALA A CA 1
ATOM 1489 C C . ALA A 1 200 ? -2.288 -21.779 -7.215 1.00 96.94 200 ALA A C 1
ATOM 1491 O O . ALA A 1 200 ? -1.896 -21.560 -8.365 1.00 96.94 200 ALA A O 1
ATOM 1492 N N . VAL A 1 201 ? -2.322 -20.819 -6.283 1.00 97.94 201 VAL A N 1
ATOM 1493 C CA . VAL A 1 201 ? -1.832 -19.448 -6.512 1.00 97.94 201 VAL A CA 1
ATOM 1494 C C . VAL A 1 201 ? -0.324 -19.447 -6.781 1.00 97.94 201 VAL A C 1
ATOM 1496 O O . VAL A 1 201 ? 0.109 -18.879 -7.781 1.00 97.94 201 VAL A O 1
ATOM 1499 N N . ASP A 1 202 ? 0.471 -20.163 -5.976 1.00 97.00 202 ASP A N 1
ATOM 1500 C CA . ASP A 1 202 ? 1.919 -20.310 -6.192 1.00 97.00 202 ASP A CA 1
ATOM 1501 C C . ASP A 1 202 ? 2.240 -20.895 -7.575 1.00 97.00 202 ASP A C 1
ATOM 1503 O O . ASP A 1 202 ? 3.242 -20.531 -8.192 1.00 97.00 202 ASP A O 1
ATOM 1507 N N . ALA A 1 203 ? 1.427 -21.836 -8.066 1.00 96.56 203 ALA A N 1
ATOM 1508 C CA . ALA A 1 203 ? 1.582 -22.396 -9.405 1.00 96.56 203 ALA A CA 1
ATOM 1509 C C . ALA A 1 203 ? 1.394 -21.334 -10.484 1.00 96.56 203 ALA A C 1
ATOM 1511 O O . ALA A 1 203 ? 2.272 -21.150 -11.332 1.00 96.56 203 ALA A O 1
ATOM 1512 N N . PHE A 1 204 ? 0.305 -20.577 -10.406 1.00 97.94 204 PHE A N 1
ATOM 1513 C CA . PHE A 1 204 ? 0.049 -19.497 -11.345 1.00 97.94 204 PHE A CA 1
ATOM 1514 C C . PHE A 1 204 ? 1.125 -18.400 -11.298 1.00 97.94 204 PHE A C 1
ATOM 1516 O O . PHE A 1 204 ? 1.598 -17.951 -12.344 1.00 97.94 204 PHE A O 1
ATOM 1523 N N . ASP A 1 205 ? 1.589 -18.027 -10.106 1.00 98.06 205 ASP A N 1
ATOM 1524 C CA . ASP A 1 205 ? 2.616 -16.997 -9.936 1.00 98.06 205 ASP A CA 1
ATOM 1525 C C . ASP A 1 205 ? 3.953 -17.417 -10.572 1.00 98.06 205 ASP A C 1
ATOM 1527 O O . ASP A 1 205 ? 4.629 -16.599 -11.201 1.00 98.06 205 ASP A O 1
ATOM 1531 N N . ARG A 1 206 ? 4.310 -18.711 -10.534 1.00 96.06 206 ARG A N 1
ATOM 1532 C CA . ARG A 1 206 ? 5.468 -19.234 -11.287 1.00 96.06 206 ARG A CA 1
ATOM 1533 C C . ARG A 1 206 ? 5.295 -19.135 -12.802 1.00 96.06 206 ARG A C 1
ATOM 1535 O O . ARG A 1 206 ? 6.288 -18.940 -13.507 1.00 96.06 206 ARG A O 1
ATOM 1542 N N . ALA A 1 207 ? 4.075 -19.284 -13.316 1.00 96.56 207 ALA A N 1
ATOM 1543 C CA . ALA A 1 207 ? 3.799 -19.089 -14.737 1.00 96.56 207 ALA A CA 1
ATOM 1544 C C . ALA A 1 207 ? 3.969 -17.612 -15.138 1.00 96.56 207 ALA A C 1
ATOM 1546 O O . ALA A 1 207 ? 4.581 -17.340 -16.170 1.00 96.56 207 ALA A O 1
ATOM 1547 N N . LEU A 1 208 ? 3.540 -16.666 -14.292 1.00 97.19 208 LEU A N 1
ATOM 1548 C CA . LEU A 1 208 ? 3.773 -15.229 -14.502 1.00 97.19 208 LEU A CA 1
ATOM 1549 C C . LEU A 1 208 ? 5.261 -14.849 -14.464 1.00 97.19 208 LEU A C 1
ATOM 1551 O O . LEU A 1 208 ? 5.691 -14.016 -15.257 1.00 97.19 208 LEU A O 1
ATOM 1555 N N . VAL A 1 209 ? 6.071 -15.479 -13.604 1.00 96.88 209 VAL A N 1
ATOM 1556 C CA . VAL A 1 209 ? 7.534 -15.263 -13.601 1.00 96.88 209 VAL A CA 1
ATOM 1557 C C . VAL A 1 209 ? 8.143 -15.580 -14.970 1.00 96.88 209 VAL A C 1
ATOM 1559 O O . VAL A 1 209 ? 8.939 -14.795 -15.484 1.00 96.88 209 VAL A O 1
ATOM 1562 N N . ALA A 1 210 ? 7.753 -16.713 -15.560 1.00 94.25 210 ALA A N 1
ATOM 1563 C CA . ALA A 1 210 ? 8.286 -17.190 -16.836 1.00 94.25 210 ALA A CA 1
ATOM 1564 C C . ALA A 1 210 ? 7.695 -16.473 -18.066 1.00 94.25 210 ALA A C 1
ATOM 1566 O O . ALA A 1 210 ? 8.351 -16.413 -19.104 1.00 94.25 210 ALA A O 1
ATOM 1567 N N . GLY A 1 211 ? 6.472 -15.950 -17.952 1.00 95.75 211 GLY A N 1
ATOM 1568 C CA . GLY A 1 211 ? 5.744 -15.293 -19.035 1.00 95.75 211 GLY A CA 1
ATOM 1569 C C . GLY A 1 211 ? 4.825 -16.231 -19.816 1.00 95.75 211 GLY A C 1
ATOM 1570 O O . GLY A 1 211 ? 5.060 -17.434 -19.947 1.00 95.75 211 GLY A O 1
ATOM 1571 N N . LEU A 1 212 ? 3.745 -15.655 -20.344 1.00 95.75 212 LEU A N 1
ATOM 1572 C CA . LEU A 1 212 ? 2.644 -16.384 -20.980 1.00 95.75 212 LEU A CA 1
ATOM 1573 C C . LEU A 1 212 ? 2.661 -16.321 -22.516 1.00 95.75 212 LEU A C 1
ATOM 1575 O O . LEU A 1 212 ? 1.776 -16.880 -23.155 1.00 95.75 212 LEU A O 1
ATOM 1579 N N . LEU A 1 213 ? 3.651 -15.663 -23.134 1.00 92.62 213 LEU A N 1
ATOM 1580 C CA . LEU A 1 213 ? 3.761 -15.590 -24.598 1.00 92.62 213 LEU A CA 1
ATOM 1581 C C . LEU A 1 213 ? 4.231 -16.911 -25.226 1.00 92.62 213 LEU A C 1
ATOM 1583 O O . LEU A 1 213 ? 3.794 -17.275 -26.315 1.00 92.62 213 LEU A O 1
ATOM 1587 N N . ARG A 1 214 ? 5.160 -17.615 -24.567 1.00 88.25 214 ARG A N 1
ATOM 1588 C CA . ARG A 1 214 ? 5.731 -18.898 -25.022 1.00 88.25 214 ARG A CA 1
ATOM 1589 C C . ARG A 1 214 ? 5.921 -19.843 -23.831 1.00 88.25 214 ARG A C 1
ATOM 1591 O O . ARG A 1 214 ? 7.060 -20.122 -23.450 1.00 88.25 214 ARG A O 1
ATOM 1598 N N . PRO A 1 215 ? 4.827 -20.295 -23.200 1.00 85.00 215 PRO A N 1
ATOM 1599 C CA . PRO A 1 215 ? 4.911 -21.103 -21.992 1.00 85.00 215 PRO A CA 1
ATOM 1600 C C . PRO A 1 215 ? 5.595 -22.446 -22.273 1.00 85.00 215 PRO A C 1
ATOM 1602 O O . PRO A 1 215 ? 5.326 -23.127 -23.262 1.00 85.00 215 PRO A O 1
ATOM 1605 N N . GLN A 1 216 ? 6.480 -22.852 -21.367 1.00 83.94 216 GLN A N 1
ATOM 1606 C CA . GLN A 1 216 ? 7.044 -24.203 -21.362 1.00 83.94 216 GLN A CA 1
ATOM 1607 C C . GLN A 1 216 ? 5.988 -25.209 -20.875 1.00 83.94 216 GLN A C 1
ATOM 1609 O O . GLN A 1 216 ? 5.100 -24.848 -20.103 1.00 83.94 216 GLN A O 1
ATOM 1614 N N . ALA A 1 217 ? 6.119 -26.490 -21.238 1.00 82.12 217 ALA A N 1
ATOM 1615 C CA . ALA A 1 217 ? 5.146 -27.529 -20.869 1.00 82.12 217 ALA A CA 1
ATOM 1616 C C . ALA A 1 217 ? 4.870 -27.607 -19.350 1.00 82.12 217 ALA A C 1
ATOM 1618 O O . ALA A 1 217 ? 3.724 -27.751 -18.935 1.00 82.12 217 ALA A O 1
ATOM 1619 N N . ALA A 1 218 ? 5.899 -27.430 -18.511 1.00 79.50 218 ALA A N 1
ATOM 1620 C CA . ALA A 1 218 ? 5.736 -27.383 -17.055 1.00 79.50 218 ALA A CA 1
ATOM 1621 C C . ALA A 1 218 ? 4.876 -26.191 -16.584 1.00 79.50 218 ALA A C 1
ATOM 1623 O O . ALA A 1 218 ? 4.097 -26.323 -15.646 1.00 79.50 218 ALA A O 1
ATOM 1624 N N . ARG A 1 219 ? 4.963 -25.039 -17.263 1.00 86.31 219 ARG A N 1
ATOM 1625 C CA . ARG A 1 219 ? 4.166 -23.838 -16.954 1.00 86.31 219 ARG A CA 1
ATOM 1626 C C . ARG A 1 219 ? 2.732 -23.933 -17.473 1.00 86.31 219 ARG A C 1
ATOM 1628 O O . ARG A 1 219 ? 1.825 -23.391 -16.854 1.00 86.31 219 ARG A O 1
ATOM 1635 N N . ALA A 1 220 ? 2.501 -24.681 -18.551 1.00 86.25 220 ALA A N 1
ATOM 1636 C CA . ALA A 1 220 ? 1.149 -25.033 -18.988 1.00 86.25 220 ALA A CA 1
ATOM 1637 C C . ALA A 1 220 ? 0.403 -25.889 -17.941 1.00 86.25 220 ALA A C 1
ATOM 1639 O O . ALA A 1 220 ? -0.793 -25.693 -17.713 1.00 86.25 220 ALA A O 1
ATOM 1640 N N . ALA A 1 221 ? 1.109 -26.794 -17.254 1.00 89.81 221 ALA A N 1
ATOM 1641 C CA . ALA A 1 221 ? 0.536 -27.567 -16.151 1.00 89.81 221 ALA A CA 1
ATOM 1642 C C . ALA A 1 221 ? 0.188 -26.681 -14.939 1.00 89.81 221 ALA A C 1
ATOM 1644 O O . ALA A 1 221 ? -0.891 -26.842 -14.371 1.00 89.81 221 ALA A O 1
ATOM 1645 N N . ASP A 1 222 ? 1.048 -25.711 -14.594 1.00 92.56 222 ASP A N 1
ATOM 1646 C CA . ASP A 1 222 ? 0.786 -24.721 -13.534 1.00 92.56 222 ASP A CA 1
ATOM 1647 C C . ASP A 1 222 ? -0.535 -23.941 -13.799 1.00 92.56 222 ASP A C 1
ATOM 1649 O O . ASP A 1 222 ? -1.346 -23.770 -12.891 1.00 92.56 222 ASP A O 1
ATOM 1653 N N . LEU A 1 223 ? -0.816 -23.541 -15.051 1.00 94.62 223 LEU A N 1
ATOM 1654 C CA . LEU A 1 223 ? -2.078 -22.873 -15.438 1.00 94.62 223 LEU A CA 1
ATOM 1655 C C . LEU A 1 223 ? -3.315 -23.769 -15.272 1.00 94.62 223 LEU A C 1
ATOM 1657 O O . LEU A 1 223 ? -4.394 -23.296 -14.913 1.00 94.62 223 LEU A O 1
ATOM 1661 N N . THR A 1 224 ? -3.161 -25.069 -15.520 1.00 94.06 224 THR A N 1
ATOM 1662 C CA . THR A 1 224 ? -4.251 -26.044 -15.367 1.00 94.06 224 THR A CA 1
ATOM 1663 C C . THR A 1 224 ? -4.645 -26.204 -13.897 1.00 94.06 224 THR A C 1
ATOM 1665 O O . THR A 1 224 ? -5.829 -26.340 -13.600 1.00 94.06 224 THR A O 1
ATOM 1668 N N . GLN A 1 225 ? -3.685 -26.126 -12.967 1.00 95.50 225 GLN A N 1
ATOM 1669 C CA . GLN A 1 225 ? -3.966 -26.187 -11.526 1.00 95.50 225 GLN A CA 1
ATOM 1670 C C . GLN A 1 225 ? -4.887 -25.049 -11.073 1.00 95.50 225 GLN A C 1
ATOM 1672 O O . GLN A 1 225 ? -5.839 -25.295 -10.336 1.00 95.50 225 GLN A O 1
ATOM 1677 N N . LEU A 1 226 ? -4.667 -23.827 -11.573 1.00 96.56 226 LEU A N 1
ATOM 1678 C CA . LEU A 1 226 ? -5.551 -22.696 -11.282 1.00 96.56 226 LEU A CA 1
ATOM 1679 C C . LEU A 1 226 ? -6.984 -22.958 -11.769 1.00 96.56 226 LEU A C 1
ATOM 1681 O O . LEU A 1 226 ? -7.937 -22.720 -11.032 1.00 96.56 226 LEU A O 1
ATOM 1685 N N . ALA A 1 227 ? -7.141 -23.473 -12.993 1.00 97.31 227 ALA A N 1
ATOM 1686 C CA . ALA A 1 227 ? -8.455 -23.790 -13.551 1.00 97.31 227 ALA A CA 1
ATOM 1687 C C . ALA A 1 227 ? -9.180 -24.891 -12.759 1.00 97.31 227 ALA A C 1
ATOM 1689 O O . ALA A 1 227 ? -10.380 -24.778 -12.514 1.00 97.31 227 ALA A O 1
ATOM 1690 N N . LEU A 1 228 ? -8.455 -25.924 -12.317 1.00 97.00 228 LEU A N 1
ATOM 1691 C CA . LEU A 1 228 ? -9.005 -26.994 -11.482 1.00 97.00 228 LEU A CA 1
ATOM 1692 C C . LEU A 1 228 ? -9.454 -26.480 -10.111 1.00 97.00 228 LEU A C 1
ATOM 1694 O O . LEU A 1 228 ? -10.536 -26.843 -9.654 1.00 97.00 228 LEU A O 1
ATOM 1698 N N . ALA A 1 229 ? -8.672 -25.595 -9.488 1.00 97.12 229 ALA A N 1
ATOM 1699 C CA . ALA A 1 229 ? -8.986 -25.033 -8.176 1.00 97.12 229 ALA A CA 1
ATOM 1700 C C . ALA A 1 229 ? -10.301 -24.229 -8.165 1.00 97.12 229 ALA A C 1
ATOM 1702 O O . ALA A 1 229 ? -10.968 -24.145 -7.137 1.00 97.12 229 ALA A O 1
ATOM 1703 N N . VAL A 1 230 ? -10.715 -23.682 -9.314 1.00 97.25 230 VAL A N 1
ATOM 1704 C CA . VAL A 1 230 ? -11.979 -22.940 -9.463 1.00 97.25 230 VAL A CA 1
ATOM 1705 C C . VAL A 1 230 ? -13.053 -23.702 -10.246 1.00 97.25 230 VAL A C 1
ATOM 1707 O O . VAL A 1 230 ? -14.088 -23.122 -10.584 1.00 97.25 230 VAL A O 1
ATOM 1710 N N . ALA A 1 231 ? -12.855 -24.995 -10.524 1.00 96.75 231 ALA A N 1
ATOM 1711 C CA . ALA A 1 231 ? -13.758 -25.790 -11.360 1.00 96.75 231 ALA A CA 1
ATOM 1712 C C . ALA A 1 231 ? -15.172 -25.948 -10.769 1.00 96.75 231 ALA A C 1
ATOM 1714 O O . ALA A 1 231 ? -16.134 -26.131 -11.511 1.00 96.75 231 ALA A O 1
ATOM 1715 N N . GLY A 1 232 ? -15.310 -25.842 -9.443 1.00 94.56 232 GLY A N 1
ATOM 1716 C CA . GLY A 1 232 ? -16.601 -25.852 -8.745 1.00 94.56 232 GLY A CA 1
ATOM 1717 C C . GLY A 1 232 ? -17.318 -24.496 -8.700 1.00 94.56 232 GLY A C 1
ATOM 1718 O O . GLY A 1 232 ? -18.372 -24.391 -8.080 1.00 94.56 232 GLY A O 1
ATOM 1719 N N . SER A 1 233 ? -16.753 -23.451 -9.309 1.00 94.69 233 SER A N 1
ATOM 1720 C CA . SER A 1 233 ? -17.272 -22.081 -9.237 1.00 94.69 233 SER A CA 1
ATOM 1721 C C . SER A 1 233 ? -17.955 -21.638 -10.541 1.00 94.69 233 SER A C 1
ATOM 1723 O O . SER A 1 233 ? -17.721 -22.226 -11.600 1.00 94.69 233 SER A O 1
ATOM 1725 N N . PRO A 1 234 ? -18.714 -20.525 -10.526 1.00 95.62 234 PRO A N 1
ATOM 1726 C CA . PRO A 1 234 ? -19.236 -19.903 -11.747 1.00 95.62 234 PRO A CA 1
ATOM 1727 C C . PRO A 1 234 ? -18.162 -19.480 -12.768 1.00 95.62 234 PRO A C 1
ATOM 1729 O O . PRO A 1 234 ? -18.490 -19.221 -13.923 1.00 95.62 234 PRO A O 1
ATOM 1732 N N . LEU A 1 235 ? -16.884 -19.407 -12.372 1.00 95.62 235 LEU A N 1
ATOM 1733 C CA . LEU A 1 235 ? -15.773 -19.032 -13.254 1.00 95.62 235 LEU A CA 1
ATOM 1734 C C . LEU A 1 235 ? -15.236 -20.208 -14.088 1.00 95.62 235 LEU A C 1
ATOM 1736 O O . LEU A 1 235 ? -14.479 -19.979 -15.032 1.00 95.62 235 LEU A O 1
ATOM 1740 N N . ALA A 1 236 ? -15.622 -21.449 -13.769 1.00 97.19 236 ALA A N 1
ATOM 1741 C CA . ALA A 1 236 ? -14.982 -22.672 -14.255 1.00 97.19 236 ALA A CA 1
ATOM 1742 C C . ALA A 1 236 ? -14.761 -22.708 -15.775 1.00 97.19 236 ALA A C 1
ATOM 1744 O O . ALA A 1 236 ? -13.630 -22.868 -16.231 1.00 97.19 236 ALA A O 1
ATOM 1745 N N . ALA A 1 237 ? -15.820 -22.510 -16.568 1.00 97.88 237 ALA A N 1
ATOM 1746 C CA . ALA A 1 237 ? -15.736 -22.596 -18.027 1.00 97.88 237 ALA A CA 1
ATOM 1747 C C . ALA A 1 237 ? -14.799 -21.530 -18.617 1.00 97.88 237 ALA A C 1
ATOM 1749 O O . ALA A 1 237 ? -13.948 -21.835 -19.452 1.00 97.88 237 ALA A O 1
ATOM 1750 N N . ARG A 1 238 ? -14.923 -20.283 -18.146 1.00 98.12 238 ARG A N 1
ATOM 1751 C CA . ARG A 1 238 ? -14.139 -19.159 -18.667 1.00 98.12 238 ARG A CA 1
ATOM 1752 C C . ARG A 1 238 ? -12.666 -19.264 -18.283 1.00 98.12 238 ARG A C 1
ATOM 1754 O O . ARG A 1 238 ? -11.800 -18.916 -19.080 1.00 98.12 238 ARG A O 1
ATOM 1761 N N . VAL A 1 239 ? -12.377 -19.748 -17.077 1.00 98.44 239 VAL A N 1
ATOM 1762 C CA . VAL A 1 239 ? -11.003 -19.922 -16.594 1.00 98.44 239 VAL A CA 1
ATOM 1763 C C . VAL A 1 239 ? -10.340 -21.122 -17.255 1.00 98.44 239 VAL A C 1
ATOM 1765 O O . VAL A 1 239 ? -9.176 -21.018 -17.625 1.00 98.44 239 VAL A O 1
ATOM 1768 N N . ALA A 1 240 ? -11.066 -22.221 -17.474 1.00 98.44 240 ALA A N 1
ATOM 1769 C CA . ALA A 1 240 ? -10.553 -23.364 -18.225 1.00 98.44 240 ALA A CA 1
ATOM 1770 C C . ALA A 1 240 ? -10.146 -22.959 -19.651 1.00 98.44 240 ALA A C 1
ATOM 1772 O O . ALA A 1 240 ? -9.025 -23.242 -20.073 1.00 98.44 240 ALA A O 1
ATOM 1773 N N . GLU A 1 241 ? -11.006 -22.215 -20.354 1.00 98.44 241 GLU A N 1
ATOM 1774 C CA . GLU A 1 241 ? -10.685 -21.660 -21.673 1.00 98.44 241 GLU A CA 1
ATOM 1775 C C . GLU A 1 241 ? -9.462 -20.731 -21.610 1.00 98.44 241 GLU A C 1
ATOM 1777 O O . GLU A 1 241 ? -8.524 -20.869 -22.396 1.00 98.44 241 GLU A O 1
ATOM 1782 N N . ALA A 1 242 ? -9.439 -19.791 -20.661 1.00 98.38 242 ALA A N 1
ATOM 1783 C CA . ALA A 1 242 ? -8.334 -18.850 -20.521 1.00 98.38 242 ALA A CA 1
ATOM 1784 C C . ALA A 1 242 ? -7.001 -19.551 -20.211 1.00 98.38 242 ALA A C 1
ATOM 1786 O O . ALA A 1 242 ? -5.973 -19.171 -20.774 1.00 98.38 242 ALA A O 1
ATOM 1787 N N . ALA A 1 243 ? -7.016 -20.584 -19.366 1.00 97.94 243 ALA A N 1
ATOM 1788 C CA . ALA A 1 243 ? -5.850 -21.396 -19.038 1.00 97.94 243 ALA A CA 1
ATOM 1789 C C . ALA A 1 243 ? -5.343 -22.173 -20.261 1.00 97.94 243 ALA A C 1
ATOM 1791 O O . ALA A 1 243 ? -4.141 -22.167 -20.516 1.00 97.94 243 ALA A O 1
ATOM 1792 N N . GLU A 1 244 ? -6.237 -22.762 -21.063 1.00 97.31 244 GLU A N 1
ATOM 1793 C CA . GLU A 1 244 ? -5.880 -23.435 -22.320 1.00 97.31 244 GLU A CA 1
ATOM 1794 C C . GLU A 1 244 ? -5.238 -22.454 -23.314 1.00 97.31 244 GLU A C 1
ATOM 1796 O O . GLU A 1 244 ? -4.164 -22.717 -23.862 1.00 97.31 244 GLU A O 1
ATOM 1801 N N . LYS A 1 245 ? -5.851 -21.281 -23.520 1.00 98.00 245 LYS A N 1
ATOM 1802 C CA . LYS A 1 245 ? -5.312 -20.258 -24.429 1.00 98.00 245 LYS A CA 1
ATOM 1803 C C . LYS A 1 245 ? -3.982 -19.698 -23.941 1.00 98.00 245 LYS A C 1
ATOM 1805 O O . LYS A 1 245 ? -3.088 -19.486 -24.760 1.00 98.00 245 LYS A O 1
ATOM 1810 N N . ALA A 1 246 ? -3.825 -19.485 -22.636 1.00 96.94 246 ALA A N 1
ATOM 1811 C CA . ALA A 1 246 ? -2.559 -19.057 -22.051 1.00 96.94 246 ALA A CA 1
ATOM 1812 C C . ALA A 1 246 ? -1.481 -20.134 -22.209 1.00 96.94 246 ALA A C 1
ATOM 1814 O O . ALA A 1 246 ? -0.383 -19.808 -22.644 1.00 96.94 246 ALA A O 1
ATOM 1815 N N . ALA A 1 247 ? -1.806 -21.408 -21.970 1.00 95.81 247 ALA A N 1
ATOM 1816 C CA . ALA A 1 247 ? -0.906 -22.543 -22.175 1.00 95.81 247 ALA A CA 1
ATOM 1817 C C . ALA A 1 247 ? -0.481 -22.721 -23.644 1.00 95.81 247 ALA A C 1
ATOM 1819 O O . ALA A 1 247 ? 0.601 -23.238 -23.912 1.00 95.81 247 ALA A O 1
ATOM 1820 N N . ALA A 1 248 ? -1.298 -22.261 -24.593 1.00 95.12 248 ALA A N 1
ATOM 1821 C CA . ALA A 1 248 ? -0.978 -22.240 -26.019 1.00 95.12 248 ALA A CA 1
ATOM 1822 C C . ALA A 1 248 ? -0.240 -20.963 -26.484 1.00 95.12 248 ALA A C 1
ATOM 1824 O O . ALA A 1 248 ? 0.051 -20.836 -27.672 1.00 95.12 248 ALA A O 1
ATOM 1825 N N . GLY A 1 249 ? 0.037 -19.999 -25.594 1.00 95.12 249 GLY A N 1
ATOM 1826 C CA . GLY A 1 249 ? 0.635 -18.706 -25.962 1.00 95.12 249 GLY A CA 1
ATOM 1827 C C . GLY A 1 249 ? -0.297 -17.784 -26.765 1.00 95.12 249 GLY A C 1
ATOM 1828 O O . GLY A 1 249 ? 0.166 -16.880 -27.456 1.00 95.12 249 GLY A O 1
ATOM 1829 N N . ALA A 1 250 ? -1.611 -18.018 -26.699 1.00 96.50 250 ALA A N 1
ATOM 1830 C CA . ALA A 1 250 ? -2.640 -17.350 -27.501 1.00 96.50 250 ALA A CA 1
ATOM 1831 C C . ALA A 1 250 ? -3.692 -16.610 -26.645 1.00 96.50 250 ALA A C 1
ATOM 1833 O O . ALA A 1 250 ? -4.790 -16.303 -27.116 1.00 96.50 250 ALA A O 1
ATOM 1834 N N . ALA A 1 251 ? -3.391 -16.342 -25.370 1.00 97.00 251 ALA A N 1
ATOM 1835 C CA . ALA A 1 251 ? -4.280 -15.604 -24.477 1.00 97.00 251 ALA A CA 1
ATOM 1836 C C . ALA A 1 251 ? -4.468 -14.139 -24.922 1.00 97.00 251 ALA A C 1
ATOM 1838 O O . ALA A 1 251 ? -3.515 -13.428 -25.252 1.00 97.00 251 ALA A O 1
ATOM 1839 N N . SER A 1 252 ? -5.723 -13.683 -24.904 1.00 97.75 252 SER A N 1
ATOM 1840 C CA . SER A 1 252 ? -6.110 -12.292 -25.125 1.00 97.75 252 SER A CA 1
ATOM 1841 C C . SER A 1 252 ? -6.141 -11.552 -23.786 1.00 97.75 252 SER A C 1
ATOM 1843 O O . SER A 1 252 ? -5.996 -12.162 -22.725 1.00 97.75 252 SER A O 1
ATOM 1845 N N . GLU A 1 253 ? -6.376 -10.241 -23.816 1.00 97.56 253 GLU A N 1
ATOM 1846 C CA . GLU A 1 253 ? -6.551 -9.459 -22.585 1.00 97.56 253 GLU A CA 1
ATOM 1847 C C . GLU A 1 253 ? -7.707 -9.995 -21.726 1.00 97.56 253 GLU A C 1
ATOM 1849 O O . GLU A 1 253 ? -7.557 -10.134 -20.515 1.00 97.56 253 GLU A O 1
ATOM 1854 N N . ASP A 1 254 ? -8.818 -10.406 -22.344 1.00 97.25 254 ASP A N 1
ATOM 1855 C CA . ASP A 1 254 ? -9.956 -10.988 -21.622 1.00 97.25 254 ASP A CA 1
ATOM 1856 C C . ASP A 1 254 ? -9.621 -12.344 -20.982 1.00 97.25 254 ASP A C 1
ATOM 1858 O O . ASP A 1 254 ? -10.177 -12.685 -19.937 1.00 97.25 254 ASP A O 1
ATOM 1862 N N . HIS A 1 255 ? -8.711 -13.123 -21.581 1.00 98.50 255 HIS A N 1
ATOM 1863 C CA . HIS A 1 255 ? -8.197 -14.344 -20.952 1.00 98.50 255 HIS A CA 1
ATOM 1864 C C . HIS A 1 255 ? -7.367 -14.005 -19.709 1.00 98.50 255 HIS A C 1
ATOM 1866 O O . HIS A 1 255 ? -7.545 -14.634 -18.669 1.00 98.50 255 HIS A O 1
ATOM 1872 N N . PHE A 1 256 ? -6.520 -12.975 -19.766 1.00 98.56 256 PHE A N 1
ATOM 1873 C CA . PHE A 1 256 ? -5.769 -12.534 -18.589 1.00 98.56 256 PHE A CA 1
ATOM 1874 C C . PHE A 1 256 ? -6.676 -11.999 -17.480 1.00 98.56 256 PHE A C 1
ATOM 1876 O O . PHE A 1 256 ? -6.440 -12.311 -16.316 1.00 98.56 256 PHE A O 1
ATOM 1883 N N . VAL A 1 257 ? -7.744 -11.271 -17.823 1.00 98.12 257 VAL A N 1
ATOM 1884 C CA . VAL A 1 257 ? -8.751 -10.816 -16.848 1.00 98.12 257 VAL A CA 1
ATOM 1885 C C . VAL A 1 257 ? -9.404 -12.008 -16.147 1.00 98.12 257 VAL A C 1
ATOM 1887 O O . VAL A 1 257 ? -9.529 -11.995 -14.925 1.00 98.12 257 VAL A O 1
ATOM 1890 N N . ALA A 1 258 ? -9.774 -13.059 -16.886 1.00 98.19 258 ALA A N 1
ATOM 1891 C CA . ALA A 1 258 ? -10.353 -14.268 -16.300 1.00 98.19 258 ALA A CA 1
ATOM 1892 C C . ALA A 1 258 ? -9.375 -14.995 -15.357 1.00 98.19 258 ALA A C 1
ATOM 1894 O O . ALA A 1 258 ? -9.773 -15.432 -14.279 1.00 98.19 258 ALA A O 1
ATOM 1895 N N . LEU A 1 259 ? -8.092 -15.084 -15.727 1.00 98.62 259 LEU A N 1
ATOM 1896 C CA . LEU A 1 259 ? -7.054 -15.687 -14.883 1.00 98.62 259 LEU A CA 1
ATOM 1897 C C . LEU A 1 259 ? -6.791 -14.859 -13.615 1.00 98.62 259 LEU A C 1
ATOM 1899 O O . LEU A 1 259 ? -6.705 -15.422 -12.524 1.00 98.62 259 LEU A O 1
ATOM 1903 N N . ALA A 1 260 ? -6.735 -13.528 -13.732 1.00 98.56 260 ALA A N 1
ATOM 1904 C CA . ALA A 1 260 ? -6.638 -12.632 -12.581 1.00 98.56 260 ALA A CA 1
ATOM 1905 C C . ALA A 1 260 ? -7.852 -12.774 -11.652 1.00 98.56 260 ALA A C 1
ATOM 1907 O O . ALA A 1 260 ? -7.679 -12.879 -10.441 1.00 98.56 260 ALA A O 1
ATOM 1908 N N . ALA A 1 261 ? -9.066 -12.861 -12.207 1.00 97.88 261 ALA A N 1
ATOM 1909 C CA . ALA A 1 261 ? -10.287 -13.075 -11.433 1.00 97.88 261 ALA A CA 1
ATOM 1910 C C . ALA A 1 261 ? -10.269 -14.414 -10.679 1.00 97.88 261 ALA A C 1
ATOM 1912 O O . ALA A 1 261 ? -10.619 -14.445 -9.503 1.00 97.88 261 ALA A O 1
ATOM 1913 N N . ALA A 1 262 ? -9.818 -15.502 -11.314 1.00 98.31 262 ALA A N 1
ATOM 1914 C CA . ALA A 1 262 ? -9.679 -16.809 -10.666 1.00 98.31 262 ALA A CA 1
ATOM 1915 C C . ALA A 1 262 ? -8.695 -16.766 -9.491 1.00 98.31 262 ALA A C 1
ATOM 1917 O O . ALA A 1 262 ? -9.004 -17.233 -8.396 1.00 98.31 262 ALA A O 1
ATOM 1918 N N . ARG A 1 263 ? -7.526 -16.148 -9.706 1.00 98.06 263 ARG A N 1
ATOM 1919 C CA . ARG A 1 263 ? -6.503 -15.962 -8.673 1.00 98.06 263 ARG A CA 1
ATOM 1920 C C . ARG A 1 263 ? -7.036 -15.134 -7.500 1.00 98.06 263 ARG A C 1
ATOM 1922 O O . ARG A 1 263 ? -6.880 -15.531 -6.349 1.00 98.06 263 ARG A O 1
ATOM 1929 N N . THR A 1 264 ? -7.692 -14.007 -7.783 1.00 97.56 264 THR A N 1
ATOM 1930 C CA . THR A 1 264 ? -8.314 -13.156 -6.760 1.00 97.56 264 THR A CA 1
ATOM 1931 C C . THR A 1 264 ? -9.437 -13.883 -6.024 1.00 97.56 264 THR A C 1
ATOM 1933 O O . THR A 1 264 ? -9.530 -13.739 -4.813 1.00 97.56 264 THR A O 1
ATOM 1936 N N . ALA A 1 265 ? -10.243 -14.706 -6.699 1.00 97.44 265 ALA A N 1
ATOM 1937 C CA . ALA A 1 265 ? -11.303 -15.483 -6.058 1.00 97.44 265 ALA A CA 1
ATOM 1938 C C . ALA A 1 265 ? -10.754 -16.531 -5.074 1.00 97.44 265 ALA A C 1
ATOM 1940 O O . ALA A 1 265 ? -11.301 -16.674 -3.984 1.00 97.44 265 ALA A O 1
ATOM 1941 N N . LEU A 1 266 ? -9.654 -17.217 -5.410 1.00 97.19 266 LEU A N 1
ATOM 1942 C CA . LEU A 1 266 ? -8.992 -18.156 -4.492 1.00 97.19 266 LEU A CA 1
ATOM 1943 C C . LEU A 1 266 ? -8.411 -17.452 -3.262 1.00 97.19 266 LEU A C 1
ATOM 1945 O O . LEU A 1 266 ? -8.614 -17.905 -2.139 1.00 97.19 266 LEU A O 1
ATOM 1949 N N . LEU A 1 267 ? -7.731 -16.318 -3.458 1.00 97.25 267 LEU A N 1
ATOM 1950 C CA . LEU A 1 267 ? -7.241 -15.498 -2.344 1.00 97.25 267 LEU A CA 1
ATOM 1951 C C . LEU A 1 267 ? -8.397 -14.903 -1.529 1.00 97.25 267 LEU A C 1
ATOM 1953 O O . LEU A 1 267 ? -8.277 -14.761 -0.316 1.00 97.25 267 LEU A O 1
ATOM 1957 N N . GLY A 1 268 ? -9.528 -14.611 -2.170 1.00 96.81 268 GLY A N 1
ATOM 1958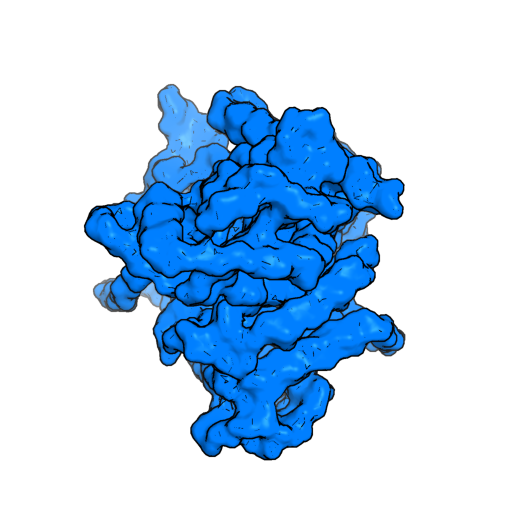 C CA . GLY A 1 268 ? -10.754 -14.196 -1.503 1.00 96.81 268 GLY A CA 1
ATOM 1959 C C . GLY A 1 268 ? -11.347 -15.298 -0.624 1.00 96.81 268 GLY A C 1
ATOM 1960 O O . GLY A 1 268 ? -11.706 -15.030 0.515 1.00 96.81 268 GLY A O 1
ATOM 1961 N N . ALA A 1 269 ? -11.365 -16.546 -1.097 1.00 96.38 269 ALA A N 1
ATOM 1962 C CA . ALA A 1 269 ? -11.786 -17.695 -0.295 1.00 96.38 269 ALA A CA 1
ATOM 1963 C C . ALA A 1 269 ? -10.849 -17.938 0.902 1.00 96.38 269 ALA A C 1
ATOM 1965 O O . ALA A 1 269 ? -11.319 -18.162 2.016 1.00 96.38 269 ALA A O 1
ATOM 1966 N N . ALA A 1 270 ? -9.532 -17.823 0.692 1.00 97.00 270 ALA A N 1
ATOM 1967 C CA . ALA A 1 270 ? -8.545 -17.880 1.770 1.00 97.00 270 ALA A CA 1
ATOM 1968 C C . ALA A 1 270 ? -8.766 -16.762 2.802 1.00 97.00 270 ALA A C 1
ATOM 1970 O O . ALA A 1 270 ? -8.766 -17.022 4.002 1.00 97.00 270 ALA A O 1
ATOM 1971 N N . HIS A 1 271 ? -8.999 -15.528 2.343 1.00 96.81 271 HIS A N 1
ATOM 1972 C CA . HIS A 1 271 ? -9.359 -14.408 3.211 1.00 96.81 271 HIS A CA 1
ATOM 1973 C C . HIS A 1 271 ? -10.610 -14.722 4.031 1.00 96.81 271 HIS A C 1
ATOM 1975 O O . HIS A 1 271 ? -10.569 -14.579 5.244 1.00 96.81 271 HIS A O 1
ATOM 1981 N N . ASP A 1 272 ? -11.689 -15.188 3.403 1.00 96.00 272 ASP A N 1
ATOM 1982 C CA . ASP A 1 272 ? -12.958 -15.436 4.091 1.00 96.00 272 ASP A CA 1
ATOM 1983 C C . ASP A 1 272 ? -12.818 -16.526 5.170 1.00 96.00 272 ASP A C 1
ATOM 1985 O O . ASP A 1 272 ? -13.346 -16.371 6.273 1.00 96.00 272 ASP A O 1
ATOM 1989 N N . ALA A 1 273 ? -12.036 -17.580 4.909 1.00 95.94 273 ALA A N 1
ATOM 1990 C CA . ALA A 1 273 ? -11.741 -18.620 5.896 1.00 95.94 273 ALA A CA 1
ATOM 1991 C C . ALA A 1 273 ? -10.898 -18.100 7.080 1.00 95.94 273 ALA A C 1
ATOM 1993 O O . ALA A 1 273 ? -11.173 -18.421 8.238 1.00 95.94 273 ALA A O 1
ATOM 1994 N N . LEU A 1 274 ? -9.897 -17.257 6.809 1.00 96.62 274 LEU A N 1
ATOM 1995 C CA . LEU A 1 274 ? -9.068 -16.623 7.841 1.00 96.62 274 LEU A CA 1
ATOM 1996 C C . LEU A 1 274 ? -9.857 -15.590 8.655 1.00 96.62 274 LEU A C 1
ATOM 1998 O O . LEU A 1 274 ? -9.712 -15.513 9.874 1.00 96.62 274 LEU A O 1
ATOM 2002 N N . THR A 1 275 ? -10.727 -14.820 8.004 1.00 95.62 275 THR A N 1
ATOM 2003 C CA . THR A 1 275 ? -11.637 -13.882 8.660 1.00 95.62 275 THR A CA 1
ATOM 2004 C C . THR A 1 275 ? -12.604 -14.613 9.577 1.00 95.62 275 THR A C 1
ATOM 2006 O O . THR A 1 275 ? -12.762 -14.187 10.714 1.00 95.62 275 THR A O 1
ATOM 2009 N N . ALA A 1 276 ? -13.176 -15.743 9.149 1.00 94.88 276 ALA A N 1
ATOM 2010 C CA . ALA A 1 276 ? -14.025 -16.560 10.015 1.00 94.88 276 ALA A CA 1
ATOM 2011 C C . ALA A 1 276 ? -13.280 -17.013 11.283 1.00 94.88 276 ALA A C 1
ATOM 2013 O O . ALA A 1 276 ? -13.841 -16.972 12.377 1.00 94.88 276 ALA A O 1
ATOM 2014 N N . ARG A 1 277 ? -11.990 -17.363 11.164 1.00 94.50 277 ARG A N 1
ATOM 2015 C CA . ARG A 1 277 ? -11.159 -17.727 12.320 1.00 94.50 277 ARG A CA 1
ATOM 2016 C C . ARG A 1 277 ? -10.886 -16.549 13.257 1.00 94.50 277 ARG A C 1
ATOM 2018 O O . ARG A 1 277 ? -10.935 -16.702 14.480 1.00 94.50 277 ARG A O 1
ATOM 2025 N N . ALA A 1 278 ? -10.607 -15.375 12.695 1.00 94.25 278 ALA A N 1
ATOM 2026 C CA . ALA A 1 278 ? -10.440 -14.143 13.461 1.00 94.25 278 ALA A CA 1
ATOM 2027 C C . ALA A 1 278 ? -11.743 -13.752 14.179 1.00 94.25 278 ALA A C 1
ATOM 2029 O O . ALA A 1 278 ? -11.710 -13.394 15.358 1.00 94.25 278 ALA A O 1
ATOM 2030 N N . ASP A 1 279 ? -12.886 -13.876 13.504 1.00 94.94 279 ASP A N 1
ATOM 2031 C CA . ASP A 1 279 ? -14.205 -13.577 14.057 1.00 94.94 279 ASP A CA 1
ATOM 2032 C C . ASP A 1 279 ? -14.553 -14.539 15.204 1.00 94.94 279 ASP A C 1
ATOM 2034 O O . ASP A 1 279 ? -14.960 -14.083 16.269 1.00 94.94 279 ASP A O 1
ATOM 2038 N N . GLU A 1 280 ? -14.303 -15.845 15.057 1.00 93.81 280 GLU A N 1
ATOM 2039 C CA . GLU A 1 280 ? -14.493 -16.833 16.132 1.00 93.81 280 GLU A CA 1
ATOM 2040 C C . GLU A 1 280 ? -13.601 -16.535 17.346 1.00 93.81 280 GLU A C 1
ATOM 2042 O O . GLU A 1 280 ? -14.057 -16.552 18.489 1.00 93.81 280 GLU A O 1
ATOM 2047 N N . THR A 1 281 ? -12.336 -16.184 17.099 1.00 91.62 281 THR A N 1
ATOM 2048 C CA . THR A 1 281 ? -11.365 -15.883 18.163 1.00 91.62 281 THR A CA 1
ATOM 2049 C C . THR A 1 281 ? -11.731 -14.616 18.940 1.00 91.62 281 THR A C 1
ATOM 2051 O O . THR A 1 281 ? -11.492 -14.532 20.146 1.00 91.62 281 THR A O 1
ATOM 2054 N N . THR A 1 282 ? -12.293 -13.618 18.256 1.00 91.31 282 THR A N 1
ATOM 2055 C CA . THR A 1 282 ? -12.629 -12.304 18.830 1.00 91.31 282 THR A CA 1
ATOM 2056 C C . THR A 1 282 ? -14.091 -12.182 19.266 1.00 91.31 282 THR A C 1
ATOM 2058 O O . THR A 1 282 ? -14.441 -11.218 19.946 1.00 91.31 282 THR A O 1
ATOM 2061 N N . GLY A 1 283 ? -14.949 -13.137 18.891 1.00 93.25 283 GLY A N 1
ATOM 2062 C CA . GLY A 1 283 ? -16.402 -13.047 19.043 1.00 93.25 283 GLY A CA 1
ATOM 2063 C C . GLY A 1 283 ? -17.052 -12.007 18.120 1.00 93.25 283 GLY A C 1
ATOM 2064 O O . GLY A 1 283 ? -18.150 -11.530 18.416 1.00 93.25 283 GLY A O 1
ATOM 2065 N N . ARG A 1 284 ? -16.379 -11.604 17.032 1.00 94.94 284 ARG A N 1
ATOM 2066 C CA . ARG A 1 284 ? -16.855 -10.542 16.138 1.00 94.94 284 ARG A CA 1
ATOM 2067 C C . ARG A 1 284 ? -18.058 -11.011 15.328 1.00 94.94 284 ARG A C 1
ATOM 2069 O O . ARG A 1 284 ? -18.039 -12.060 14.695 1.00 94.94 284 ARG A O 1
ATOM 2076 N N . ILE A 1 285 ? -19.090 -10.172 15.284 1.00 94.31 285 ILE A N 1
ATOM 2077 C CA . ILE A 1 285 ? -20.251 -10.364 14.412 1.00 94.31 285 ILE A CA 1
ATOM 2078 C C . ILE A 1 285 ? -20.106 -9.452 13.195 1.00 94.31 285 ILE A C 1
ATOM 2080 O O . ILE A 1 285 ? -19.852 -8.250 13.347 1.00 94.31 285 ILE A O 1
ATOM 2084 N N . ARG A 1 286 ? -20.312 -10.007 11.995 1.00 92.06 286 ARG A N 1
ATOM 2085 C CA . ARG A 1 286 ? -20.344 -9.246 10.741 1.00 92.06 286 ARG A CA 1
ATOM 2086 C C . ARG A 1 286 ? -21.757 -9.060 10.213 1.00 92.06 286 ARG A C 1
ATOM 2088 O O . ARG A 1 286 ? -22.584 -9.963 10.307 1.00 92.06 286 ARG A O 1
ATOM 2095 N N . THR A 1 287 ? -22.029 -7.890 9.643 1.00 83.25 287 THR A N 1
ATOM 2096 C CA . THR A 1 287 ? -23.270 -7.650 8.898 1.00 83.25 287 THR A CA 1
ATOM 2097 C C . THR A 1 287 ? -23.286 -8.432 7.586 1.00 83.25 287 THR A C 1
ATOM 2099 O O . THR A 1 287 ? -22.255 -8.629 6.941 1.00 83.25 287 THR A O 1
ATOM 2102 N N . GLU A 1 288 ? -24.473 -8.874 7.170 1.00 73.75 288 GLU A N 1
ATOM 2103 C CA . GLU A 1 288 ? -24.639 -9.606 5.914 1.00 73.75 288 GLU A CA 1
ATOM 2104 C C . GLU A 1 288 ? -24.310 -8.732 4.695 1.00 73.75 288 GLU A C 1
ATOM 2106 O O . GLU A 1 288 ? -24.627 -7.542 4.637 1.00 73.75 288 GLU A O 1
ATOM 2111 N N . THR A 1 289 ? -23.682 -9.342 3.687 1.00 67.88 289 THR A N 1
ATOM 2112 C CA . THR A 1 289 ? -23.398 -8.677 2.410 1.00 67.88 289 THR A CA 1
ATOM 2113 C C . THR A 1 289 ? -24.635 -8.710 1.520 1.00 67.88 289 THR A C 1
ATOM 2115 O O . THR A 1 289 ? -25.141 -9.784 1.203 1.00 67.88 289 THR A O 1
ATOM 2118 N N . THR A 1 290 ? -25.075 -7.550 1.029 1.00 61.78 290 THR A N 1
ATOM 2119 C CA . THR A 1 290 ? -26.080 -7.491 -0.042 1.00 61.78 290 THR A CA 1
ATOM 2120 C C . THR A 1 290 ? -25.369 -7.400 -1.390 1.00 61.78 290 THR A C 1
ATOM 2122 O O . THR A 1 290 ? -24.766 -6.378 -1.711 1.00 61.78 290 THR A O 1
ATOM 2125 N N . VAL A 1 291 ? -25.415 -8.466 -2.192 1.00 59.22 291 VAL A N 1
ATOM 2126 C CA . VAL A 1 291 ? -24.817 -8.461 -3.537 1.00 59.22 291 VAL A CA 1
ATOM 2127 C C . VAL A 1 291 ? -25.718 -7.665 -4.477 1.00 59.22 291 VAL A C 1
ATOM 2129 O O . VAL A 1 291 ? -26.850 -8.062 -4.747 1.00 59.22 291 VAL A O 1
ATOM 2132 N N . THR A 1 292 ? -25.209 -6.547 -4.989 1.00 60.78 292 THR A N 1
ATOM 2133 C CA . THR A 1 292 ? -25.898 -5.741 -6.004 1.00 60.78 292 THR A CA 1
ATOM 2134 C C . THR A 1 292 ? -25.261 -5.994 -7.366 1.00 60.78 292 THR A C 1
ATOM 2136 O O . THR A 1 292 ? -24.038 -6.078 -7.477 1.00 60.78 292 THR A O 1
ATOM 2139 N N . ALA A 1 293 ? -26.080 -6.142 -8.408 1.00 57.81 293 ALA A N 1
ATOM 2140 C CA . ALA A 1 293 ? -25.570 -6.319 -9.762 1.00 57.81 293 ALA A CA 1
ATOM 2141 C C . ALA A 1 293 ? -24.834 -5.045 -10.226 1.00 57.81 293 ALA A C 1
ATOM 2143 O O . ALA A 1 293 ? -25.357 -3.942 -10.037 1.00 57.81 293 ALA A O 1
ATOM 2144 N N . PRO A 1 294 ? -23.643 -5.167 -10.838 1.00 60.94 294 PRO A N 1
ATOM 2145 C CA . PRO A 1 294 ? -22.918 -4.011 -11.341 1.00 60.94 294 PRO A CA 1
ATOM 2146 C C . PRO A 1 294 ? -23.689 -3.350 -12.491 1.00 60.94 294 PRO A C 1
ATOM 2148 O O . PRO A 1 294 ? -24.238 -4.024 -13.361 1.00 60.94 294 PRO A O 1
ATOM 2151 N N . ALA A 1 295 ? -23.712 -2.017 -12.505 1.00 58.50 295 ALA A N 1
ATOM 2152 C CA . ALA A 1 295 ? -24.242 -1.254 -13.631 1.00 58.50 295 ALA A CA 1
ATOM 2153 C C . ALA A 1 295 ? -23.253 -1.287 -14.809 1.00 58.50 295 ALA A C 1
ATOM 2155 O O . ALA A 1 295 ? -22.053 -1.089 -14.605 1.00 58.50 295 ALA A O 1
ATOM 2156 N N . GLU A 1 296 ? -23.750 -1.483 -16.034 1.00 56.50 296 GLU A N 1
ATOM 2157 C CA . GLU A 1 296 ? -22.928 -1.400 -17.247 1.00 56.50 296 GLU A CA 1
ATOM 2158 C C . GLU A 1 296 ? -22.349 0.012 -17.413 1.00 56.50 296 GLU A C 1
ATOM 2160 O O . GLU A 1 296 ? -23.065 1.014 -17.345 1.00 56.50 296 GLU A O 1
ATOM 2165 N N . ARG A 1 297 ? -21.030 0.100 -17.621 1.00 67.25 297 ARG A N 1
ATOM 2166 C CA . ARG A 1 297 ? -20.307 1.365 -17.812 1.00 67.25 297 ARG A CA 1
ATOM 2167 C C . ARG A 1 297 ? -19.286 1.234 -18.928 1.00 67.25 297 ARG A C 1
ATOM 2169 O O . ARG A 1 297 ? -18.695 0.175 -19.129 1.00 67.25 297 ARG A O 1
ATOM 2176 N N . GLN A 1 298 ? -19.053 2.333 -19.637 1.00 60.31 298 GLN A N 1
ATOM 2177 C CA . GLN A 1 298 ? -18.094 2.366 -20.732 1.00 60.31 298 GLN A CA 1
ATOM 2178 C C . GLN A 1 298 ? -16.662 2.551 -20.214 1.00 60.31 298 GLN A C 1
ATOM 2180 O O . GLN A 1 298 ? -16.408 3.377 -19.339 1.00 60.31 298 GLN A O 1
ATOM 2185 N N . ALA A 1 299 ? -15.717 1.784 -20.764 1.00 63.75 299 ALA A N 1
ATOM 2186 C CA . ALA A 1 299 ? -14.307 1.891 -20.407 1.00 63.75 299 ALA A CA 1
ATOM 2187 C C . ALA A 1 299 ? -13.702 3.200 -20.932 1.00 63.75 299 ALA A C 1
ATOM 2189 O O . ALA A 1 299 ? -13.762 3.487 -22.128 1.00 63.75 299 ALA A O 1
ATOM 2190 N N . ALA A 1 300 ? -13.078 3.977 -20.046 1.00 76.38 300 ALA A N 1
ATOM 2191 C CA . ALA A 1 300 ? -12.262 5.116 -20.449 1.00 76.38 300 ALA A CA 1
ATOM 2192 C C . ALA A 1 300 ? -11.008 4.634 -21.202 1.00 76.38 300 ALA A C 1
ATOM 2194 O O . ALA A 1 300 ? -10.420 3.614 -20.839 1.00 76.38 300 ALA A O 1
ATOM 2195 N N . ASN A 1 301 ? -10.545 5.399 -22.198 1.00 87.06 301 ASN A N 1
ATOM 2196 C CA . ASN A 1 301 ? -9.358 5.058 -23.002 1.00 87.06 301 ASN A CA 1
ATOM 2197 C C . ASN A 1 301 ? -8.110 4.748 -22.145 1.00 87.06 301 ASN A C 1
ATOM 2199 O O . ASN A 1 301 ? -7.299 3.903 -22.514 1.00 87.06 301 ASN A O 1
ATOM 2203 N N . LEU A 1 302 ? -7.973 5.393 -20.980 1.00 92.38 302 LEU A N 1
ATOM 2204 C CA . LEU A 1 302 ? -6.866 5.159 -20.047 1.00 92.38 302 LEU A CA 1
ATOM 2205 C C . LEU A 1 302 ? -6.928 3.783 -19.362 1.00 92.38 302 LEU A C 1
ATOM 2207 O O . LEU A 1 302 ? -5.882 3.178 -19.140 1.00 92.38 302 LEU A O 1
ATOM 2211 N N . LEU A 1 303 ? -8.126 3.256 -19.078 1.00 94.56 303 LEU A N 1
ATOM 2212 C CA . LEU A 1 303 ? -8.286 1.907 -18.517 1.00 94.56 303 LEU A CA 1
ATOM 2213 C C . LEU A 1 303 ? -7.851 0.839 -19.526 1.00 94.56 303 LEU A C 1
ATOM 2215 O O . LEU A 1 303 ? -7.225 -0.148 -19.144 1.00 94.56 303 LEU A O 1
ATOM 2219 N N . VAL A 1 304 ? -8.136 1.060 -20.813 1.00 94.94 304 VAL A N 1
ATOM 2220 C CA . VAL A 1 304 ? -7.681 0.183 -21.902 1.00 94.94 304 VAL A CA 1
ATOM 2221 C C . VAL A 1 304 ? -6.158 0.228 -22.022 1.00 94.94 304 VAL A C 1
ATOM 2223 O O . VAL A 1 304 ? -5.525 -0.820 -22.030 1.00 94.94 304 VAL A O 1
ATOM 2226 N N . ALA A 1 305 ? -5.550 1.420 -22.015 1.00 96.44 305 ALA A N 1
ATOM 2227 C CA . ALA A 1 305 ? -4.092 1.555 -22.068 1.00 96.44 305 ALA A CA 1
ATOM 2228 C C . ALA A 1 305 ? -3.390 0.840 -20.897 1.00 96.44 305 ALA A C 1
ATOM 2230 O O . ALA A 1 305 ? -2.408 0.125 -21.103 1.00 96.44 305 ALA A O 1
ATOM 2231 N N . ALA A 1 306 ? -3.920 0.982 -19.676 1.00 97.44 306 ALA A N 1
ATOM 2232 C CA . ALA A 1 306 ? -3.429 0.255 -18.506 1.00 97.44 306 ALA A CA 1
ATOM 2233 C C . ALA A 1 306 ? -3.556 -1.268 -18.674 1.00 97.44 306 ALA A C 1
ATOM 2235 O O . ALA A 1 306 ? -2.619 -2.003 -18.364 1.00 97.44 306 ALA A O 1
ATOM 2236 N N . ARG A 1 307 ? -4.693 -1.745 -19.194 1.00 97.81 307 ARG A N 1
ATOM 2237 C CA . ARG A 1 307 ? -4.946 -3.173 -19.431 1.00 97.81 307 ARG A CA 1
ATOM 2238 C C . ARG A 1 307 ? -3.968 -3.763 -20.440 1.00 97.81 307 ARG A C 1
ATOM 2240 O O . ARG A 1 307 ? -3.411 -4.824 -20.173 1.00 97.81 307 ARG A O 1
ATOM 2247 N N . THR A 1 308 ? -3.718 -3.065 -21.544 1.00 98.06 308 THR A N 1
ATOM 2248 C CA . THR A 1 308 ? -2.749 -3.496 -22.555 1.00 98.06 308 THR A CA 1
ATOM 2249 C C . THR A 1 308 ? -1.343 -3.594 -21.969 1.00 98.06 308 THR A C 1
ATOM 2251 O O . THR A 1 308 ? -0.699 -4.627 -22.125 1.00 98.06 308 THR A O 1
ATOM 2254 N N . TRP A 1 309 ? -0.902 -2.595 -21.194 1.00 98.38 309 TRP A N 1
ATOM 2255 C CA . TRP A 1 309 ? 0.400 -2.648 -20.518 1.00 98.38 309 TRP A CA 1
ATOM 2256 C C . TRP A 1 309 ? 0.525 -3.846 -19.561 1.00 98.38 309 TRP A C 1
ATOM 2258 O O . TRP A 1 309 ? 1.512 -4.580 -19.594 1.00 98.38 309 TRP A O 1
ATOM 2268 N N . LEU A 1 310 ? -0.501 -4.099 -18.744 1.00 98.69 310 LEU A N 1
ATOM 2269 C CA . LEU A 1 310 ? -0.538 -5.252 -17.837 1.00 98.69 310 LEU A CA 1
ATOM 2270 C C . LEU A 1 310 ? -0.562 -6.591 -18.593 1.00 98.69 310 LEU A C 1
ATOM 2272 O O . LEU A 1 310 ? 0.030 -7.571 -18.135 1.00 98.69 310 LEU A O 1
ATOM 2276 N N . ALA A 1 311 ? -1.230 -6.653 -19.744 1.00 98.62 311 ALA A N 1
ATOM 2277 C CA . ALA A 1 311 ? -1.233 -7.832 -20.603 1.00 98.62 311 ALA A CA 1
ATOM 2278 C C . ALA A 1 311 ? 0.151 -8.085 -21.222 1.00 98.62 311 ALA A C 1
ATOM 2280 O O . ALA A 1 311 ? 0.594 -9.233 -21.275 1.00 98.62 311 ALA A O 1
ATOM 2281 N N . ASP A 1 312 ? 0.860 -7.035 -21.635 1.00 98.44 312 ASP A N 1
ATOM 2282 C CA . ASP A 1 312 ? 2.223 -7.139 -22.163 1.00 98.44 312 ASP A CA 1
ATOM 2283 C C . ASP A 1 312 ? 3.226 -7.581 -21.093 1.00 98.44 312 ASP A C 1
ATOM 2285 O O . ASP A 1 312 ? 4.089 -8.418 -21.375 1.00 98.44 312 ASP A O 1
ATOM 2289 N N . LEU A 1 313 ? 3.055 -7.129 -19.846 1.00 98.25 313 LEU A N 1
ATOM 2290 C CA . LEU A 1 313 ? 3.794 -7.661 -18.700 1.00 98.25 313 LEU A CA 1
ATOM 2291 C C . LEU A 1 313 ? 3.555 -9.165 -18.511 1.00 98.25 313 LEU A C 1
ATOM 2293 O O . LEU A 1 313 ? 4.516 -9.918 -18.390 1.00 98.25 313 LEU A O 1
ATOM 2297 N N . ALA A 1 314 ? 2.301 -9.626 -18.537 1.00 98.06 314 ALA A N 1
ATOM 2298 C CA . ALA A 1 314 ? 1.981 -11.047 -18.364 1.00 98.06 314 ALA A CA 1
ATOM 2299 C C . ALA A 1 314 ? 2.519 -11.922 -19.509 1.00 98.06 314 ALA A C 1
ATOM 2301 O O . ALA A 1 314 ? 3.005 -13.031 -19.283 1.00 98.06 314 ALA A O 1
ATOM 2302 N N . ARG A 1 315 ? 2.463 -11.424 -20.751 1.00 97.88 315 ARG A N 1
ATOM 2303 C CA . ARG A 1 315 ? 3.051 -12.092 -21.923 1.00 97.88 315 ARG A CA 1
ATOM 2304 C C . ARG A 1 315 ? 4.560 -12.239 -21.774 1.00 97.88 315 ARG A C 1
ATOM 2306 O O . ARG A 1 315 ? 5.084 -13.332 -21.980 1.00 97.88 315 ARG A O 1
ATOM 2313 N N . THR A 1 316 ? 5.226 -11.147 -21.414 1.00 97.25 316 THR A N 1
ATOM 2314 C CA . THR A 1 316 ? 6.686 -11.069 -21.288 1.00 97.25 316 THR A CA 1
ATOM 2315 C C . THR A 1 316 ? 7.203 -11.862 -20.087 1.00 97.25 316 THR A C 1
ATOM 2317 O O . THR A 1 316 ? 8.250 -12.499 -20.171 1.00 97.25 316 THR A O 1
ATOM 2320 N N . GLY A 1 317 ? 6.443 -11.863 -18.993 1.00 96.88 317 GLY A N 1
ATOM 2321 C CA . GLY A 1 317 ? 6.836 -12.427 -17.709 1.00 96.88 317 GLY A CA 1
ATOM 2322 C C . GLY A 1 317 ? 7.854 -11.573 -16.964 1.00 96.88 317 GLY A C 1
ATOM 2323 O O . GLY A 1 317 ? 8.569 -10.759 -17.552 1.00 96.88 317 GLY A O 1
ATOM 2324 N N . TRP A 1 318 ? 7.954 -11.780 -15.651 1.00 96.81 318 TRP A N 1
ATOM 2325 C CA . TRP A 1 318 ? 8.865 -11.016 -14.790 1.00 96.81 318 TRP A CA 1
ATOM 2326 C C . TRP A 1 318 ? 10.331 -11.156 -15.200 1.00 96.81 318 TRP A C 1
ATOM 2328 O O . TRP A 1 318 ? 11.085 -10.191 -15.119 1.00 96.81 318 TRP A O 1
ATOM 2338 N N . GLN A 1 319 ? 10.735 -12.331 -15.685 1.00 94.50 319 GLN A N 1
ATOM 2339 C CA . GLN A 1 319 ? 12.099 -12.568 -16.159 1.00 94.50 319 GLN A CA 1
ATOM 2340 C C . GLN A 1 319 ? 12.423 -11.802 -17.451 1.00 94.50 319 GLN A C 1
ATOM 2342 O O . GLN A 1 319 ? 13.584 -11.477 -17.695 1.00 94.50 319 GLN A O 1
ATOM 2347 N N . GLY A 1 320 ? 11.413 -11.513 -18.274 1.00 95.19 320 GLY A N 1
ATOM 2348 C CA . GLY A 1 320 ? 11.580 -10.861 -19.570 1.00 95.19 320 GLY A CA 1
ATOM 2349 C C . GLY A 1 320 ? 11.487 -9.335 -19.540 1.00 95.19 320 GLY A C 1
ATOM 2350 O O . GLY A 1 320 ? 11.699 -8.722 -20.582 1.00 95.19 320 GLY A O 1
ATOM 2351 N N . ILE A 1 321 ? 11.151 -8.714 -18.401 1.00 95.19 321 ILE A N 1
ATOM 2352 C CA . ILE A 1 321 ? 10.947 -7.258 -18.347 1.00 95.19 321 ILE A CA 1
ATOM 2353 C C . ILE A 1 321 ? 12.234 -6.493 -18.677 1.00 95.19 321 ILE A C 1
ATOM 2355 O O . ILE A 1 321 ? 13.327 -6.832 -18.206 1.00 95.19 321 ILE A O 1
ATOM 2359 N N . ASP A 1 322 ? 12.077 -5.410 -19.430 1.00 92.12 322 ASP A N 1
ATOM 2360 C CA . ASP A 1 322 ? 13.132 -4.460 -19.760 1.00 92.12 322 ASP A CA 1
ATOM 2361 C C . ASP A 1 322 ? 12.711 -3.012 -19.448 1.00 92.12 322 ASP A C 1
ATOM 2363 O O . ASP A 1 322 ? 11.600 -2.733 -18.985 1.00 92.12 322 ASP A O 1
ATOM 2367 N N . HIS A 1 323 ? 13.639 -2.073 -19.655 1.00 87.44 323 HIS A N 1
ATOM 2368 C CA . HIS A 1 323 ? 13.420 -0.672 -19.298 1.00 87.44 323 HIS A CA 1
ATOM 2369 C C . HIS A 1 323 ? 12.348 -0.008 -20.173 1.00 87.44 323 HIS A C 1
ATOM 2371 O O . HIS A 1 323 ? 11.711 0.942 -19.720 1.00 87.44 323 HIS A O 1
ATOM 2377 N N . GLU A 1 324 ? 12.136 -0.493 -21.399 1.00 90.69 324 GLU A N 1
ATOM 2378 C CA . GLU A 1 324 ? 11.149 0.063 -22.323 1.00 90.69 324 GLU A CA 1
ATOM 2379 C C . GLU A 1 324 ? 9.733 -0.324 -21.887 1.00 90.69 324 GLU A C 1
ATOM 2381 O O . GLU A 1 324 ? 8.898 0.557 -21.660 1.00 90.69 324 GLU A O 1
ATOM 2386 N N . LEU A 1 325 ? 9.495 -1.622 -21.665 1.00 95.19 325 LEU A N 1
ATOM 2387 C CA . LEU A 1 325 ? 8.209 -2.143 -21.208 1.00 95.19 325 LEU A CA 1
ATOM 2388 C C . LEU A 1 325 ? 7.825 -1.586 -19.835 1.00 95.19 325 LEU A C 1
ATOM 2390 O O . LEU A 1 325 ? 6.676 -1.214 -19.605 1.00 95.19 325 LEU A O 1
ATOM 2394 N N . VAL A 1 326 ? 8.768 -1.503 -18.897 1.00 93.88 326 VAL A N 1
ATOM 2395 C CA . VAL A 1 326 ? 8.478 -0.924 -17.577 1.00 93.88 326 VAL A CA 1
ATOM 2396 C C . VAL A 1 326 ? 8.257 0.589 -17.679 1.00 93.88 326 VAL A C 1
ATOM 2398 O O . VAL A 1 326 ? 7.355 1.139 -17.043 1.00 93.88 326 VAL A O 1
ATOM 2401 N N . GLY A 1 327 ? 9.051 1.275 -18.505 1.00 89.94 327 GLY A N 1
ATOM 2402 C CA . GLY A 1 327 ? 8.987 2.722 -18.684 1.00 89.94 327 GLY A CA 1
ATOM 2403 C C . GLY A 1 327 ? 7.678 3.222 -19.299 1.00 89.94 327 GLY A C 1
ATOM 2404 O O . GLY A 1 327 ? 7.269 4.348 -19.000 1.00 89.94 327 GLY A O 1
ATOM 2405 N N . SER A 1 328 ? 6.981 2.409 -20.101 1.00 92.56 328 SER A N 1
ATOM 2406 C CA . SER A 1 328 ? 5.734 2.814 -20.769 1.00 92.56 328 SER A CA 1
ATOM 2407 C C . SER A 1 328 ? 4.586 3.131 -19.800 1.00 92.56 328 SER A C 1
ATOM 2409 O O . SER A 1 328 ? 3.704 3.923 -20.137 1.00 92.56 328 SER A O 1
ATOM 2411 N N . ALA A 1 329 ? 4.617 2.601 -18.570 1.00 94.94 329 ALA A N 1
ATOM 2412 C CA . ALA A 1 329 ? 3.629 2.906 -17.529 1.00 94.94 329 ALA A CA 1
ATOM 2413 C C . ALA A 1 329 ? 3.576 4.398 -17.166 1.00 94.94 329 ALA A C 1
ATOM 2415 O O . ALA A 1 329 ? 2.528 4.920 -16.788 1.00 94.94 329 ALA A O 1
ATOM 2416 N N . ALA A 1 330 ? 4.704 5.102 -17.308 1.00 91.19 330 ALA A N 1
ATOM 2417 C CA . ALA A 1 330 ? 4.865 6.494 -16.911 1.00 91.19 330 ALA A CA 1
ATOM 2418 C C . ALA A 1 330 ? 3.783 7.424 -17.476 1.00 91.19 330 ALA A C 1
ATOM 2420 O O . ALA A 1 330 ? 3.244 8.254 -16.747 1.00 91.19 330 ALA A O 1
ATOM 2421 N N . GLN A 1 331 ? 3.486 7.307 -18.773 1.00 91.31 331 GLN A N 1
ATOM 2422 C CA . GLN A 1 331 ? 2.519 8.183 -19.440 1.00 91.31 331 GLN A CA 1
ATOM 2423 C C . GLN A 1 331 ? 1.085 7.865 -19.013 1.00 91.31 331 GLN A C 1
ATOM 2425 O O . GLN A 1 331 ? 0.300 8.786 -18.792 1.00 91.31 331 GLN A O 1
ATOM 2430 N N . ILE A 1 332 ? 0.773 6.577 -18.840 1.00 95.12 332 ILE A N 1
ATOM 2431 C CA . ILE A 1 332 ? -0.530 6.100 -18.363 1.00 95.12 332 ILE A CA 1
ATOM 2432 C C . ILE A 1 332 ? -0.789 6.666 -16.962 1.00 95.12 332 ILE A C 1
ATOM 2434 O O . ILE A 1 332 ? -1.779 7.359 -16.741 1.00 95.12 332 ILE A O 1
ATOM 2438 N N . VAL A 1 333 ? 0.156 6.467 -16.040 1.00 95.12 333 VAL A N 1
ATOM 2439 C CA . VAL A 1 333 ? 0.078 6.960 -14.659 1.00 95.12 333 VAL A CA 1
ATOM 2440 C C . VAL A 1 333 ? -0.046 8.484 -14.610 1.00 95.12 333 VAL A C 1
ATOM 2442 O O . VAL A 1 333 ? -0.926 9.005 -13.926 1.00 95.12 333 VAL A O 1
ATOM 2445 N N . SER A 1 334 ? 0.791 9.217 -15.354 1.00 91.62 334 SER A N 1
ATOM 2446 C CA . SER A 1 334 ? 0.737 10.685 -15.382 1.00 91.62 334 SER A CA 1
ATOM 2447 C C . SER A 1 334 ? -0.595 11.231 -15.898 1.00 91.62 334 SER A C 1
ATOM 2449 O O . SER A 1 334 ? -1.029 12.276 -15.422 1.00 91.62 334 SER A O 1
ATOM 2451 N N . ALA A 1 335 ? -1.251 10.537 -16.830 1.00 93.19 335 ALA A N 1
ATOM 2452 C CA . ALA A 1 335 ? -2.571 10.923 -17.320 1.00 93.19 335 ALA A CA 1
ATOM 2453 C C . ALA A 1 335 ? -3.698 10.588 -16.327 1.00 93.19 335 ALA A C 1
ATOM 2455 O O . ALA A 1 335 ? -4.694 11.305 -16.279 1.00 93.19 335 ALA A O 1
ATOM 2456 N N . MET A 1 336 ? -3.550 9.522 -15.534 1.00 93.62 336 MET A N 1
ATOM 2457 C CA . MET A 1 336 ? -4.584 9.061 -14.601 1.00 93.62 336 MET A CA 1
ATOM 2458 C C . MET A 1 336 ? -4.553 9.769 -13.242 1.00 93.62 336 MET A C 1
ATOM 2460 O O . MET A 1 336 ? -5.606 10.054 -12.686 1.00 93.62 336 MET A O 1
ATOM 2464 N N . LEU A 1 337 ? -3.369 10.059 -12.693 1.00 91.44 337 LEU A N 1
ATOM 2465 C CA . LEU A 1 337 ? -3.211 10.609 -11.337 1.00 91.44 337 LEU A CA 1
ATOM 2466 C C . LEU A 1 337 ? -4.009 11.901 -11.045 1.00 91.44 337 LEU A C 1
ATOM 2468 O O . LEU A 1 337 ? -4.542 12.019 -9.930 1.00 91.44 337 LEU A O 1
ATOM 2472 N N . PRO A 1 338 ? -4.114 12.869 -11.983 1.00 90.69 338 PRO A N 1
ATOM 2473 C CA . PRO A 1 338 ? -4.909 14.074 -11.765 1.00 90.69 338 PRO A CA 1
ATOM 2474 C C . PRO A 1 338 ? -6.397 13.791 -11.535 1.00 90.69 338 PRO A C 1
ATOM 2476 O O . PRO A 1 338 ? -7.027 14.519 -10.770 1.00 90.69 338 PRO A O 1
ATOM 2479 N N . ASP A 1 339 ? -6.943 12.727 -12.128 1.00 89.31 339 ASP A N 1
ATOM 2480 C CA . ASP A 1 339 ? -8.352 12.348 -12.013 1.00 89.31 339 ASP A CA 1
ATOM 2481 C C . ASP A 1 339 ? -8.604 11.533 -10.723 1.00 89.31 339 ASP A C 1
ATOM 2483 O O . ASP A 1 339 ? -8.087 10.419 -10.582 1.00 89.31 339 ASP A O 1
ATOM 2487 N N . PRO A 1 340 ? -9.404 12.042 -9.764 1.00 85.56 340 PRO A N 1
ATOM 2488 C CA . PRO A 1 340 ? -9.735 11.311 -8.543 1.00 85.56 340 PRO A CA 1
ATOM 2489 C C . PRO A 1 340 ? -10.381 9.939 -8.785 1.00 85.56 340 PRO A C 1
ATOM 2491 O O . PRO A 1 340 ? -10.107 9.016 -8.019 1.00 85.56 340 PRO A O 1
ATOM 2494 N N . ALA A 1 341 ? -11.186 9.775 -9.843 1.00 86.25 341 ALA A N 1
ATOM 2495 C CA . ALA A 1 341 ? -11.871 8.514 -10.143 1.00 86.25 341 ALA A CA 1
ATOM 2496 C C . ALA A 1 341 ? -10.900 7.417 -10.612 1.00 86.25 341 ALA A C 1
ATOM 2498 O O . ALA A 1 341 ? -11.137 6.229 -10.402 1.00 86.25 341 ALA A O 1
ATOM 2499 N N . LEU A 1 342 ? -9.774 7.812 -11.210 1.00 91.06 342 LEU A N 1
ATOM 2500 C CA . LEU A 1 342 ? -8.734 6.902 -11.696 1.00 91.06 342 LEU A CA 1
ATOM 2501 C C . LEU A 1 342 ? -7.587 6.720 -10.695 1.00 91.06 342 LEU A C 1
ATOM 2503 O O . LEU A 1 342 ? -6.701 5.889 -10.913 1.00 91.06 342 LEU A O 1
ATOM 2507 N N . ARG A 1 343 ? -7.598 7.468 -9.585 1.00 90.12 343 ARG A N 1
ATOM 2508 C CA . ARG A 1 343 ? -6.473 7.564 -8.651 1.00 90.12 343 ARG A CA 1
ATOM 2509 C C . ARG A 1 343 ? -6.117 6.239 -7.990 1.00 90.12 343 ARG A C 1
ATOM 2511 O O . ARG A 1 343 ? -4.935 5.960 -7.832 1.00 90.12 343 ARG A O 1
ATOM 2518 N N . ARG A 1 344 ? -7.108 5.402 -7.670 1.00 94.06 344 ARG A N 1
ATOM 2519 C CA . ARG A 1 344 ? -6.868 4.079 -7.073 1.00 94.06 344 ARG A CA 1
ATOM 2520 C C . ARG A 1 344 ? -5.998 3.198 -7.971 1.00 94.06 344 ARG A C 1
ATOM 2522 O O . ARG A 1 344 ? -4.944 2.733 -7.543 1.00 94.06 344 ARG A O 1
ATOM 2529 N N . LEU A 1 345 ? -6.391 3.040 -9.237 1.00 95.25 345 LEU A N 1
ATOM 2530 C CA . LEU A 1 345 ? -5.602 2.289 -10.214 1.00 95.25 345 LEU A CA 1
ATOM 2531 C C . LEU A 1 345 ? -4.271 2.994 -10.513 1.00 95.25 345 LEU A C 1
ATOM 2533 O O . LEU A 1 345 ? -3.239 2.336 -10.565 1.00 95.25 345 LEU A O 1
ATOM 2537 N N . ALA A 1 346 ? -4.266 4.321 -10.651 1.00 94.69 346 ALA A N 1
ATOM 2538 C CA . ALA A 1 346 ? -3.048 5.079 -10.933 1.00 94.69 346 ALA A CA 1
ATOM 2539 C C . ALA A 1 346 ? -1.974 4.886 -9.852 1.00 94.69 346 ALA A C 1
ATOM 2541 O O . ALA A 1 346 ? -0.826 4.615 -10.184 1.00 94.69 346 ALA A O 1
ATOM 2542 N N . THR A 1 347 ? -2.345 4.975 -8.570 1.00 94.56 347 THR A N 1
ATOM 2543 C CA . THR A 1 347 ? -1.431 4.756 -7.441 1.00 94.56 347 THR A CA 1
ATOM 2544 C C . THR A 1 347 ? -0.881 3.331 -7.426 1.00 94.56 347 THR A C 1
ATOM 2546 O O . THR A 1 347 ? 0.317 3.149 -7.210 1.00 94.56 347 THR A O 1
ATOM 2549 N N . LEU A 1 348 ? -1.719 2.329 -7.711 1.00 95.94 348 LEU A N 1
ATOM 2550 C CA . LEU A 1 348 ? -1.276 0.939 -7.807 1.00 95.94 348 LEU A CA 1
ATOM 2551 C C . LEU A 1 348 ? -0.295 0.724 -8.969 1.00 95.94 348 LEU A C 1
ATOM 2553 O O . LEU A 1 348 ? 0.758 0.124 -8.768 1.00 95.94 348 LEU A O 1
ATOM 2557 N N . LEU A 1 349 ? -0.616 1.227 -10.167 1.00 96.88 349 LEU A N 1
ATOM 2558 C CA . LEU A 1 349 ? 0.251 1.120 -11.346 1.00 96.88 349 LEU A CA 1
ATOM 2559 C C . LEU A 1 349 ? 1.584 1.834 -11.127 1.00 96.88 349 LEU A C 1
ATOM 2561 O O . LEU A 1 349 ? 2.624 1.296 -11.488 1.00 96.88 349 LEU A O 1
ATOM 2565 N N . ASP A 1 350 ? 1.559 3.021 -10.519 1.00 94.69 350 ASP A N 1
ATOM 2566 C CA . ASP A 1 350 ? 2.763 3.796 -10.218 1.00 94.69 350 ASP A CA 1
ATOM 2567 C C . ASP A 1 350 ? 3.666 3.052 -9.230 1.00 94.69 350 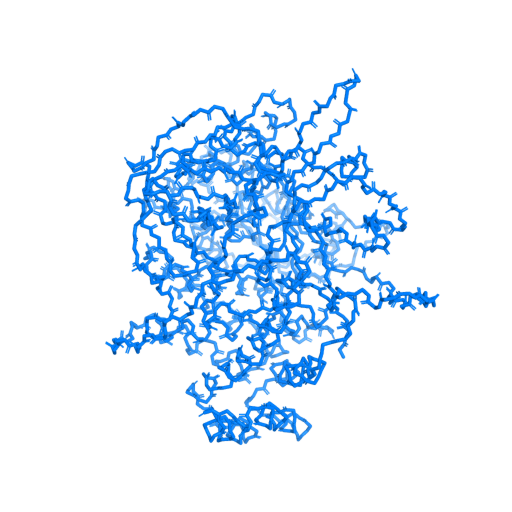ASP A C 1
ATOM 2569 O O . ASP A 1 350 ? 4.872 2.928 -9.441 1.00 94.69 350 ASP A O 1
ATOM 2573 N N . GLY A 1 351 ? 3.069 2.492 -8.173 1.00 93.19 351 GLY A N 1
ATOM 2574 C CA . GLY A 1 351 ? 3.797 1.687 -7.202 1.00 93.19 351 GLY A CA 1
ATOM 2575 C C . GLY A 1 351 ? 4.393 0.420 -7.812 1.00 93.19 351 GLY A C 1
ATOM 2576 O O . GLY A 1 351 ? 5.578 0.140 -7.639 1.00 93.19 351 GLY A O 1
ATOM 2577 N N . PHE A 1 352 ? 3.596 -0.305 -8.597 1.00 95.50 352 PHE A N 1
ATOM 2578 C CA . PHE A 1 352 ? 4.039 -1.527 -9.255 1.00 95.50 352 PHE A CA 1
ATOM 2579 C C . PHE A 1 352 ? 5.137 -1.259 -10.294 1.00 95.50 352 PHE A C 1
ATOM 2581 O O . PHE A 1 352 ? 6.167 -1.931 -10.293 1.00 95.50 352 PHE A O 1
ATOM 2588 N N . ALA A 1 353 ? 4.981 -0.228 -11.128 1.00 94.44 353 ALA A N 1
ATOM 2589 C CA . ALA A 1 353 ? 5.999 0.174 -12.095 1.00 94.44 353 ALA A CA 1
ATOM 2590 C C . ALA A 1 353 ? 7.308 0.601 -11.412 1.00 94.44 353 ALA A C 1
ATOM 2592 O O . ALA A 1 353 ? 8.385 0.293 -11.922 1.00 94.44 353 ALA A O 1
ATOM 2593 N N . ALA A 1 354 ? 7.240 1.257 -10.247 1.00 90.62 354 ALA A N 1
ATOM 2594 C CA . ALA A 1 354 ? 8.427 1.608 -9.470 1.00 90.62 354 ALA A CA 1
ATOM 2595 C C . ALA A 1 354 ? 9.192 0.366 -8.974 1.00 90.62 354 ALA A C 1
ATOM 2597 O O . ALA A 1 354 ? 10.423 0.342 -9.040 1.00 90.62 354 ALA A O 1
ATOM 2598 N N . GLU A 1 355 ? 8.491 -0.683 -8.530 1.00 91.56 355 GLU A N 1
ATOM 2599 C CA . GLU A 1 355 ? 9.121 -1.952 -8.143 1.00 91.56 355 GLU A CA 1
ATOM 2600 C C . GLU A 1 355 ? 9.745 -2.689 -9.325 1.00 91.56 355 GLU A C 1
ATOM 2602 O O . GLU A 1 355 ? 10.884 -3.148 -9.232 1.00 91.56 355 GLU A O 1
ATOM 2607 N N . LEU A 1 356 ? 9.032 -2.762 -10.450 1.00 93.19 356 LEU A N 1
ATOM 2608 C CA . LEU A 1 356 ? 9.559 -3.367 -11.671 1.00 93.19 356 LEU A CA 1
ATOM 2609 C C . LEU A 1 356 ? 10.801 -2.612 -12.164 1.00 93.19 356 LEU A C 1
ATOM 2611 O O . LEU A 1 356 ? 11.801 -3.233 -12.517 1.00 93.19 356 LEU A O 1
ATOM 2615 N N . ALA A 1 357 ? 10.783 -1.275 -12.128 1.00 88.62 357 ALA A N 1
ATOM 2616 C CA . ALA A 1 357 ? 11.905 -0.443 -12.566 1.00 88.62 357 ALA A CA 1
ATOM 2617 C C . ALA A 1 357 ? 13.137 -0.646 -11.681 1.00 88.62 357 ALA A C 1
ATOM 2619 O O . ALA A 1 357 ? 14.257 -0.746 -12.181 1.00 88.62 357 ALA A O 1
ATOM 2620 N N . ALA A 1 358 ? 12.920 -0.764 -10.370 1.00 84.94 358 ALA A N 1
ATOM 2621 C CA . ALA A 1 358 ? 13.954 -1.055 -9.388 1.00 84.94 358 ALA A CA 1
ATOM 2622 C C . ALA A 1 358 ? 14.647 -2.413 -9.597 1.00 84.94 358 ALA A C 1
ATOM 2624 O O . ALA A 1 358 ? 15.790 -2.566 -9.153 1.00 84.94 358 ALA A O 1
ATOM 2625 N N . SER A 1 359 ? 13.965 -3.352 -10.252 1.00 87.25 359 SER A N 1
ATOM 2626 C CA . SER A 1 359 ? 14.415 -4.722 -10.500 1.00 87.25 359 SER A CA 1
ATOM 2627 C C . SER A 1 359 ? 14.740 -4.997 -11.977 1.00 87.25 359 SER A C 1
ATOM 2629 O O . SER A 1 359 ? 15.004 -6.133 -12.357 1.00 87.25 359 SER A O 1
ATOM 2631 N N . CYS A 1 360 ? 14.735 -3.966 -12.822 1.00 86.62 360 CYS A N 1
ATOM 2632 C CA . CYS A 1 360 ? 14.967 -4.086 -14.255 1.00 86.62 360 CYS A CA 1
ATOM 2633 C C . CYS A 1 360 ? 16.475 -4.073 -14.611 1.00 86.62 360 CYS A C 1
ATOM 2635 O O . CYS A 1 360 ? 17.219 -3.263 -14.046 1.00 86.62 360 CYS A O 1
ATOM 2637 N N . PRO A 1 361 ? 16.942 -4.883 -15.589 1.00 89.00 361 PRO A N 1
ATOM 2638 C CA . PRO A 1 361 ? 16.185 -5.879 -16.361 1.00 89.00 361 PRO A CA 1
ATOM 2639 C C . PRO A 1 361 ? 15.924 -7.165 -15.573 1.00 89.00 361 PRO A C 1
ATOM 2641 O O . PRO A 1 361 ? 16.773 -7.613 -14.801 1.00 89.00 361 PRO A O 1
ATOM 2644 N N . GLY A 1 362 ? 14.782 -7.803 -15.841 1.00 90.19 362 GLY A N 1
ATOM 2645 C CA . GLY A 1 362 ? 14.369 -9.032 -15.156 1.00 90.19 362 GLY A CA 1
ATOM 2646 C C . GLY A 1 362 ? 15.354 -10.189 -15.329 1.00 90.19 362 GLY A C 1
ATOM 2647 O O . GLY A 1 362 ? 15.522 -11.007 -14.430 1.00 90.19 362 GLY A O 1
ATOM 2648 N N . THR A 1 363 ? 16.093 -10.217 -16.441 1.00 90.56 363 THR A N 1
ATOM 2649 C CA . THR A 1 363 ? 17.105 -11.244 -16.733 1.00 90.56 363 THR A CA 1
ATOM 2650 C C . THR A 1 363 ? 18.300 -11.221 -15.782 1.00 90.56 363 THR A C 1
ATOM 2652 O O . THR A 1 363 ? 19.075 -12.171 -15.764 1.00 90.56 363 THR A O 1
ATOM 2655 N N . ALA A 1 364 ? 18.499 -10.123 -15.047 1.00 86.19 364 ALA A N 1
ATOM 2656 C CA . ALA A 1 364 ? 19.567 -9.992 -14.061 1.00 86.19 364 ALA A CA 1
ATOM 2657 C C . ALA A 1 364 ? 19.142 -10.447 -12.653 1.00 86.19 364 ALA A C 1
ATOM 2659 O O . ALA A 1 364 ? 19.973 -10.445 -11.746 1.00 86.19 364 ALA A O 1
ATOM 2660 N N . LEU A 1 365 ? 17.867 -10.797 -12.453 1.00 88.00 365 LEU A N 1
ATOM 2661 C CA . LEU A 1 365 ? 17.345 -11.238 -11.164 1.00 88.00 365 LEU A CA 1
ATOM 2662 C C . LEU A 1 365 ? 17.525 -12.745 -10.991 1.00 88.00 365 LEU A C 1
ATOM 2664 O O . LEU A 1 365 ? 17.189 -13.536 -11.871 1.00 88.00 365 LEU A O 1
ATOM 2668 N N . GLU A 1 366 ? 18.002 -13.141 -9.815 1.00 86.88 366 GLU A N 1
ATOM 2669 C CA . GLU A 1 366 ? 18.104 -14.551 -9.424 1.00 86.88 366 GLU A CA 1
ATOM 2670 C C . GLU A 1 366 ? 16.791 -15.082 -8.832 1.00 86.88 366 GLU A C 1
ATOM 2672 O O . GLU A 1 366 ? 16.487 -16.269 -8.946 1.00 86.88 366 GLU A O 1
ATOM 2677 N N . ARG A 1 367 ? 16.009 -14.203 -8.193 1.00 90.62 367 ARG A N 1
ATOM 2678 C CA . ARG A 1 367 ? 14.751 -14.512 -7.498 1.00 90.62 367 ARG A CA 1
ATOM 2679 C C . ARG A 1 367 ? 13.722 -13.416 -7.746 1.00 90.62 367 ARG A C 1
ATOM 2681 O O . ARG A 1 367 ? 14.081 -12.259 -7.965 1.00 90.62 367 ARG A O 1
ATOM 2688 N N . PHE A 1 368 ? 12.445 -13.780 -7.661 1.00 93.81 368 PHE A N 1
ATOM 2689 C CA . PHE A 1 368 ? 11.321 -12.891 -7.966 1.00 93.81 368 PHE A CA 1
ATOM 2690 C C . PHE A 1 368 ? 10.317 -12.865 -6.809 1.00 93.81 368 PHE A C 1
ATOM 2692 O O . PHE A 1 368 ? 9.976 -13.934 -6.305 1.00 93.81 368 PHE A O 1
ATOM 2699 N N . PRO A 1 369 ? 9.782 -11.697 -6.412 1.00 94.56 369 PRO A N 1
ATOM 2700 C CA . PRO A 1 369 ? 8.736 -11.594 -5.393 1.00 94.56 369 PRO A CA 1
ATOM 2701 C C . PRO A 1 369 ? 7.391 -12.023 -6.008 1.00 94.56 369 PRO A C 1
ATOM 2703 O O . PRO A 1 369 ? 6.497 -11.210 -6.243 1.00 94.56 369 PRO A O 1
ATOM 2706 N N . ALA A 1 370 ? 7.294 -13.301 -6.379 1.00 96.12 370 ALA A N 1
ATOM 2707 C CA . ALA A 1 370 ? 6.310 -13.790 -7.335 1.00 96.12 370 ALA A CA 1
ATOM 2708 C C . ALA A 1 370 ? 4.874 -13.585 -6.847 1.00 96.12 370 ALA A C 1
ATOM 2710 O O . ALA A 1 370 ? 4.058 -13.098 -7.629 1.00 96.12 370 ALA A O 1
ATOM 2711 N N . ARG A 1 371 ? 4.585 -13.865 -5.564 1.00 95.88 371 ARG A N 1
ATOM 2712 C CA . ARG A 1 371 ? 3.248 -13.626 -5.010 1.00 95.88 371 ARG A CA 1
ATOM 2713 C C . ARG A 1 371 ? 2.882 -12.155 -5.019 1.00 95.88 371 ARG A C 1
ATOM 2715 O O . ARG A 1 371 ? 1.844 -11.793 -5.559 1.00 95.88 371 ARG A O 1
ATOM 2722 N N . ARG A 1 372 ? 3.759 -11.299 -4.495 1.00 95.19 372 ARG A N 1
ATOM 2723 C CA . ARG A 1 372 ? 3.552 -9.849 -4.489 1.00 95.19 372 ARG A CA 1
ATOM 2724 C C . ARG A 1 372 ? 3.268 -9.291 -5.881 1.00 95.19 372 ARG A C 1
ATOM 2726 O O . ARG A 1 372 ? 2.292 -8.572 -6.061 1.00 95.19 372 ARG A O 1
ATOM 2733 N N . TRP A 1 373 ? 4.110 -9.585 -6.870 1.00 97.50 373 TRP A N 1
ATOM 2734 C CA . TRP A 1 373 ? 3.896 -9.062 -8.223 1.00 97.50 373 TRP A CA 1
ATOM 2735 C C . TRP A 1 373 ? 2.663 -9.676 -8.888 1.00 97.50 373 TRP A C 1
ATOM 2737 O O . TRP A 1 373 ? 1.968 -8.973 -9.617 1.00 97.50 373 TRP A O 1
ATOM 2747 N N . GLY A 1 374 ? 2.330 -10.933 -8.575 1.00 97.81 374 GLY A N 1
ATOM 2748 C CA . GLY A 1 374 ? 1.051 -11.543 -8.936 1.00 97.81 374 GLY A CA 1
ATOM 2749 C C . GLY A 1 374 ? -0.154 -10.817 -8.323 1.00 97.81 374 GLY A C 1
ATOM 2750 O O . GLY A 1 374 ? -1.130 -10.565 -9.031 1.00 97.81 374 GLY A O 1
ATOM 2751 N N . ASP A 1 375 ? -0.079 -10.422 -7.047 1.00 97.50 375 ASP A N 1
ATOM 2752 C CA . ASP A 1 375 ? -1.130 -9.682 -6.331 1.00 97.50 375 ASP A CA 1
ATOM 2753 C C . ASP A 1 375 ? -1.351 -8.296 -6.947 1.00 97.50 375 ASP A C 1
ATOM 2755 O O . ASP A 1 375 ? -2.483 -7.948 -7.300 1.00 97.50 375 ASP A O 1
ATOM 2759 N N . LEU A 1 376 ? -0.268 -7.533 -7.143 1.00 97.44 376 LEU A N 1
ATOM 2760 C CA . LEU A 1 376 ? -0.317 -6.196 -7.742 1.00 97.44 376 LEU A CA 1
ATOM 2761 C C . LEU A 1 376 ? -0.841 -6.249 -9.183 1.00 97.44 376 LEU A C 1
ATOM 2763 O O . LEU A 1 376 ? -1.708 -5.453 -9.550 1.00 97.44 376 LEU A O 1
ATOM 2767 N N . TRP A 1 377 ? -0.366 -7.207 -9.986 1.00 98.56 377 TRP A N 1
ATOM 2768 C CA . TRP A 1 377 ? -0.812 -7.393 -11.366 1.00 98.56 377 TRP A CA 1
ATOM 2769 C C . TRP A 1 377 ? -2.291 -7.775 -11.451 1.00 98.56 377 TRP A C 1
ATOM 2771 O O . TRP A 1 377 ? -3.044 -7.131 -12.183 1.00 98.56 377 TRP A O 1
ATOM 2781 N N . ALA A 1 378 ? -2.728 -8.784 -10.688 1.00 98.44 378 ALA A N 1
ATOM 2782 C CA . ALA A 1 378 ? -4.108 -9.258 -10.732 1.00 98.44 378 ALA A CA 1
ATOM 2783 C C . ALA A 1 378 ? -5.079 -8.158 -10.286 1.00 98.44 378 ALA A C 1
ATOM 2785 O O . ALA A 1 378 ? -6.074 -7.895 -10.964 1.00 98.44 378 ALA A O 1
ATOM 2786 N N . ARG A 1 379 ? -4.754 -7.445 -9.198 1.00 97.94 379 ARG A N 1
ATOM 2787 C CA . ARG A 1 379 ? -5.553 -6.306 -8.737 1.00 97.94 379 ARG A CA 1
ATOM 2788 C C . ARG A 1 379 ? -5.612 -5.195 -9.774 1.00 97.94 379 ARG A C 1
ATOM 2790 O O . ARG A 1 379 ? -6.706 -4.711 -10.058 1.00 97.94 379 ARG A O 1
ATOM 2797 N N . ALA A 1 380 ? -4.472 -4.800 -10.339 1.00 97.81 380 ALA A N 1
ATOM 2798 C CA . ALA A 1 380 ? -4.427 -3.739 -11.338 1.00 97.81 380 ALA A CA 1
ATOM 2799 C C . ALA A 1 380 ? -5.266 -4.105 -12.563 1.00 97.81 380 ALA A C 1
ATOM 2801 O O . ALA A 1 380 ? -6.025 -3.271 -13.051 1.00 97.81 380 ALA A O 1
ATOM 2802 N N . LEU A 1 381 ? -5.199 -5.365 -13.006 1.00 98.00 381 LEU A N 1
ATOM 2803 C CA . LEU A 1 381 ? -5.947 -5.838 -14.163 1.00 98.00 381 LEU A CA 1
ATOM 2804 C C . LEU A 1 381 ? -7.459 -5.804 -13.916 1.00 98.00 381 LEU A C 1
ATOM 2806 O O . LEU A 1 381 ? -8.207 -5.335 -14.776 1.00 98.00 381 LEU A O 1
ATOM 2810 N N . LEU A 1 382 ? -7.914 -6.232 -12.736 1.00 97.19 382 LEU A N 1
ATOM 2811 C CA 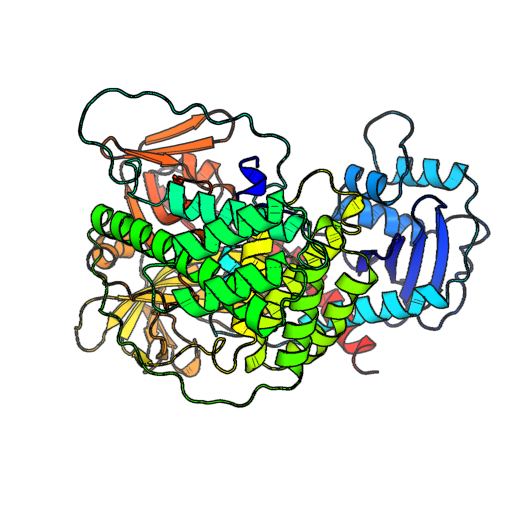. LEU A 1 382 ? -9.330 -6.172 -12.359 1.00 97.19 382 LEU A CA 1
ATOM 2812 C C . LEU A 1 382 ? -9.832 -4.732 -12.196 1.00 97.19 382 LEU A C 1
ATOM 2814 O O . LEU A 1 382 ? -10.937 -4.426 -12.632 1.00 97.19 382 LEU A O 1
ATOM 2818 N N . LEU A 1 383 ? -9.008 -3.825 -11.667 1.00 95.75 383 LEU A N 1
ATOM 2819 C CA . LEU A 1 383 ? -9.333 -2.397 -11.571 1.00 95.75 383 LEU A CA 1
ATOM 2820 C C . LEU A 1 383 ? -9.433 -1.700 -12.940 1.00 95.75 383 LEU A C 1
ATOM 2822 O O . LEU A 1 383 ? -9.976 -0.599 -13.020 1.00 95.75 383 LEU A O 1
ATOM 2826 N N . THR A 1 384 ? -8.963 -2.324 -14.030 1.00 95.69 384 THR A N 1
ATOM 2827 C CA . THR A 1 384 ? -9.231 -1.824 -15.391 1.00 95.69 384 THR A CA 1
ATOM 2828 C C . THR A 1 384 ? -10.659 -2.100 -15.866 1.00 95.69 384 THR A C 1
ATOM 2830 O O . THR A 1 384 ? -11.045 -1.614 -16.934 1.00 95.69 384 THR A O 1
ATOM 2833 N N . GLN A 1 385 ? -11.445 -2.904 -15.138 1.00 92.31 385 GLN A N 1
ATOM 2834 C CA . GLN A 1 385 ? -12.850 -3.126 -15.467 1.00 92.31 385 GLN A CA 1
ATOM 2835 C C . GLN A 1 385 ? -13.691 -1.914 -15.043 1.00 92.31 385 GLN A C 1
ATOM 2837 O O . GLN A 1 385 ? -13.535 -1.427 -13.919 1.00 92.31 385 GLN A O 1
ATOM 2842 N N . PRO A 1 386 ? -14.582 -1.405 -15.914 1.00 84.00 386 PRO A N 1
ATOM 2843 C CA . PRO A 1 386 ? -15.418 -0.255 -15.591 1.00 84.00 386 PRO A CA 1
ATOM 2844 C C . PRO A 1 386 ? -16.186 -0.450 -14.279 1.00 84.00 386 PRO A C 1
ATOM 2846 O O . PRO A 1 386 ? -16.874 -1.449 -14.093 1.00 84.00 386 PRO A O 1
ATOM 2849 N N . GLY A 1 387 ? -16.054 0.515 -13.369 1.00 80.19 387 GLY A N 1
ATOM 2850 C CA . GLY A 1 387 ? -16.725 0.517 -12.069 1.00 80.19 387 GLY A CA 1
ATOM 2851 C C . GLY A 1 387 ? -16.101 -0.349 -10.975 1.00 80.19 387 GLY A C 1
ATOM 2852 O O . GLY A 1 387 ? -16.533 -0.244 -9.834 1.00 80.19 387 GLY A O 1
ATOM 2853 N N . ALA A 1 388 ? -15.056 -1.129 -11.264 1.00 85.81 388 ALA A N 1
ATOM 2854 C CA . ALA A 1 388 ? -14.385 -1.947 -10.249 1.00 85.81 388 ALA A CA 1
ATOM 2855 C C . ALA A 1 388 ? -13.659 -1.117 -9.172 1.00 85.81 388 ALA A C 1
ATOM 2857 O O . ALA A 1 388 ? -13.452 -1.593 -8.062 1.00 85.81 388 ALA A O 1
ATOM 2858 N N . ALA A 1 389 ? -13.245 0.112 -9.494 1.00 81.81 389 ALA A N 1
ATOM 2859 C CA . ALA A 1 389 ? -12.449 0.954 -8.601 1.00 81.81 389 ALA A CA 1
ATOM 2860 C C . ALA A 1 389 ? -13.275 1.832 -7.643 1.00 81.81 389 ALA A C 1
ATOM 2862 O O . ALA A 1 389 ? -12.709 2.380 -6.697 1.00 81.81 389 ALA A O 1
ATOM 2863 N N . GLU A 1 390 ? -14.574 2.003 -7.896 1.00 77.62 390 GLU A N 1
ATOM 2864 C CA . GLU A 1 390 ? -15.409 2.973 -7.185 1.00 77.62 390 GLU A CA 1
ATOM 2865 C C . GLU A 1 390 ? -15.930 2.401 -5.858 1.00 77.62 390 GLU A C 1
ATOM 2867 O O . GLU A 1 390 ? -16.594 1.363 -5.870 1.00 77.62 390 GLU A O 1
ATOM 2872 N N . PRO A 1 391 ? -15.690 3.074 -4.716 1.00 76.88 391 PRO A N 1
ATOM 2873 C CA . PRO A 1 391 ? -16.307 2.689 -3.455 1.00 76.88 391 PRO A CA 1
ATOM 2874 C C . PRO A 1 391 ? -17.827 2.838 -3.537 1.00 76.88 391 PRO A C 1
ATOM 2876 O O . PRO A 1 391 ? -18.335 3.885 -3.951 1.00 76.88 391 PRO A O 1
ATOM 2879 N N . GLN A 1 392 ? -18.564 1.824 -3.092 1.00 82.19 392 GLN A N 1
ATOM 2880 C CA . GLN A 1 392 ? -20.016 1.890 -3.053 1.00 82.19 392 GLN A CA 1
ATOM 2881 C C . GLN A 1 392 ? -20.469 2.572 -1.758 1.00 82.19 392 GLN A C 1
ATOM 2883 O O . GLN A 1 392 ? -20.456 1.977 -0.683 1.00 82.19 392 GLN A O 1
ATOM 2888 N N . VAL A 1 393 ? -20.884 3.839 -1.849 1.00 84.62 393 VAL A N 1
ATOM 2889 C CA . VAL A 1 393 ? -21.517 4.544 -0.723 1.00 84.62 393 VAL A CA 1
ATOM 2890 C C . VAL A 1 393 ? -22.935 4.007 -0.548 1.00 84.62 393 VAL A C 1
ATOM 2892 O O . VAL A 1 393 ? -23.783 4.190 -1.420 1.00 84.62 393 VAL A O 1
ATOM 2895 N N . VAL A 1 394 ? -23.193 3.350 0.582 1.00 87.00 394 VAL A N 1
ATOM 2896 C CA . VAL A 1 394 ? -24.485 2.699 0.875 1.00 87.00 394 VAL A CA 1
ATOM 2897 C C . VAL A 1 394 ? -25.319 3.441 1.912 1.00 87.00 394 VAL A C 1
ATOM 2899 O O . VAL A 1 394 ? -26.483 3.106 2.121 1.00 87.00 394 VAL A O 1
ATOM 2902 N N . GLY A 1 395 ? -24.760 4.465 2.559 1.00 91.50 395 GLY A N 1
ATOM 2903 C CA . GLY A 1 395 ? -25.495 5.261 3.531 1.00 91.50 395 GLY A CA 1
ATOM 2904 C C . GLY A 1 395 ? -24.687 6.406 4.122 1.00 91.50 395 GLY A C 1
ATOM 2905 O O . GLY A 1 395 ? -23.654 6.819 3.593 1.00 91.50 395 GLY A O 1
ATOM 2906 N N . THR A 1 396 ? -25.181 6.922 5.244 1.00 96.12 396 THR A N 1
ATOM 2907 C CA . THR A 1 396 ? -24.539 7.998 5.999 1.00 96.12 396 THR A CA 1
ATOM 2908 C C . THR A 1 396 ? -24.493 7.676 7.489 1.00 96.12 396 THR A C 1
ATOM 2910 O O . THR A 1 396 ? -25.456 7.138 8.032 1.00 96.12 396 THR A O 1
ATOM 2913 N N . ALA A 1 397 ? -23.413 8.060 8.157 1.00 96.94 397 ALA A N 1
ATOM 2914 C CA . ALA A 1 397 ? -23.182 7.907 9.583 1.00 96.94 397 ALA A CA 1
ATOM 2915 C C . ALA A 1 397 ? -23.446 9.231 10.326 1.00 96.94 397 ALA A C 1
ATOM 2917 O O . ALA A 1 397 ? -22.796 10.246 10.066 1.00 96.94 397 ALA A O 1
ATOM 2918 N N . THR A 1 398 ? -24.392 9.204 11.267 1.00 98.38 398 THR A N 1
ATOM 2919 C CA . THR A 1 398 ? -24.653 10.286 12.231 1.00 98.38 398 THR A CA 1
ATOM 2920 C C . THR A 1 398 ? -24.539 9.723 13.641 1.00 98.38 398 THR A C 1
ATOM 2922 O O . THR A 1 398 ? -25.236 8.761 13.966 1.00 98.38 398 THR A O 1
ATOM 2925 N N . GLY A 1 399 ? -23.657 10.280 14.464 1.00 98.06 399 GLY A N 1
ATOM 2926 C CA . GLY A 1 399 ? -23.327 9.712 15.771 1.00 98.06 399 GLY A CA 1
ATOM 2927 C C . GLY A 1 399 ? -21.924 10.069 16.231 1.00 98.06 399 GLY A C 1
ATOM 2928 O O . GLY A 1 399 ? -21.293 10.971 15.682 1.00 98.06 399 GLY A O 1
ATOM 2929 N N . ARG A 1 400 ? -21.436 9.342 17.230 1.00 98.00 400 ARG A N 1
ATOM 2930 C CA . ARG A 1 400 ? -20.145 9.589 17.869 1.00 98.00 400 ARG A CA 1
ATOM 2931 C C . ARG A 1 400 ? -19.097 8.613 17.348 1.00 98.00 400 ARG A C 1
ATOM 2933 O O . ARG A 1 400 ? -19.333 7.414 17.265 1.00 98.00 400 ARG A O 1
ATOM 2940 N N . LEU A 1 401 ? -17.926 9.122 16.996 1.00 98.38 401 LEU A N 1
ATOM 2941 C CA . LEU A 1 401 ? -16.783 8.350 16.524 1.00 98.38 401 LEU A CA 1
ATOM 2942 C C . LEU A 1 401 ? -15.689 8.344 17.596 1.00 98.38 401 LEU A C 1
ATOM 2944 O O . LEU A 1 401 ? -15.254 9.402 18.058 1.00 98.38 401 LEU A O 1
ATOM 2948 N N . LEU A 1 402 ? -15.231 7.150 17.960 1.00 97.44 402 LEU A N 1
ATOM 2949 C CA . LEU A 1 402 ? -14.217 6.879 18.975 1.00 97.44 402 LEU A CA 1
ATOM 2950 C C . LEU A 1 402 ? -12.958 6.297 18.305 1.00 97.44 402 LEU A C 1
ATOM 2952 O O . LEU A 1 402 ? -12.938 5.106 17.974 1.00 97.44 402 LEU A O 1
ATOM 2956 N N . PRO A 1 403 ? -11.911 7.105 18.065 1.00 96.06 403 PRO A N 1
ATOM 2957 C CA . PRO A 1 403 ? -10.693 6.628 17.417 1.00 96.06 403 PRO A CA 1
ATOM 2958 C C . PRO A 1 403 ? -9.927 5.623 18.291 1.00 96.06 403 PRO A C 1
ATOM 2960 O O . PRO A 1 403 ? -9.717 5.860 19.479 1.00 96.06 403 PRO A O 1
ATOM 2963 N N . LEU A 1 404 ? -9.473 4.520 17.691 1.00 96.00 404 LEU A N 1
ATOM 2964 C CA . LEU A 1 404 ? -8.650 3.491 18.341 1.00 96.00 404 LEU A CA 1
ATOM 2965 C C . LEU A 1 404 ? -7.155 3.683 18.053 1.00 96.00 404 LEU A C 1
ATOM 2967 O O . LEU A 1 404 ? -6.319 3.490 18.932 1.00 96.00 404 LEU A O 1
ATOM 2971 N N . GLY A 1 405 ? -6.808 4.051 16.817 1.00 94.94 405 GLY A N 1
ATOM 2972 C CA . GLY A 1 405 ? -5.419 4.197 16.382 1.00 94.94 405 GLY A CA 1
ATOM 2973 C C . GLY A 1 405 ? -5.285 4.444 14.879 1.00 94.94 405 GLY A C 1
ATOM 2974 O O . GLY A 1 405 ? -6.276 4.418 14.147 1.00 94.94 405 GLY A O 1
ATOM 2975 N N . VAL A 1 406 ? -4.052 4.691 14.425 1.00 94.06 406 VAL A N 1
ATOM 2976 C CA . VAL A 1 406 ? -3.727 4.940 13.009 1.00 94.06 406 VAL A CA 1
ATOM 2977 C C . VAL A 1 406 ? -2.809 3.855 12.475 1.00 94.06 406 VAL A C 1
ATOM 2979 O O . VAL A 1 406 ? -1.722 3.652 13.012 1.00 94.06 406 VAL A O 1
ATOM 2982 N N . ASP A 1 407 ? -3.221 3.243 11.373 1.00 94.12 407 ASP A N 1
ATOM 2983 C CA . ASP A 1 407 ? -2.378 2.427 10.514 1.00 94.12 407 ASP A CA 1
ATOM 2984 C C . ASP A 1 407 ? -1.775 3.303 9.404 1.00 94.12 407 ASP A C 1
ATOM 2986 O O . ASP A 1 407 ? -2.495 3.880 8.578 1.00 94.12 407 ASP A O 1
ATOM 2990 N N . LEU A 1 408 ? -0.451 3.474 9.426 1.00 92.25 408 LEU A N 1
ATOM 2991 C CA . LEU A 1 408 ? 0.273 4.321 8.481 1.00 92.25 408 LEU A CA 1
ATOM 2992 C C . LEU A 1 408 ? 0.978 3.464 7.431 1.00 92.25 408 LEU A C 1
ATOM 2994 O O . LEU A 1 408 ? 1.924 2.735 7.726 1.00 92.25 408 LEU A O 1
ATOM 2998 N N . HIS A 1 409 ? 0.561 3.646 6.185 1.00 90.81 409 HIS A N 1
ATOM 2999 C CA . HIS A 1 409 ? 1.115 2.980 5.020 1.00 90.81 409 HIS A CA 1
ATOM 3000 C C . HIS A 1 409 ? 2.041 3.916 4.260 1.00 90.81 409 HIS A C 1
ATOM 3002 O O . HIS A 1 409 ? 1.696 5.074 3.989 1.00 90.81 409 HIS A O 1
ATOM 3008 N N . GLU A 1 410 ? 3.193 3.394 3.853 1.00 87.69 410 GLU A N 1
ATOM 3009 C CA . GLU A 1 410 ? 4.174 4.164 3.107 1.00 87.69 410 GLU A CA 1
ATOM 3010 C C . GLU A 1 410 ? 4.754 3.363 1.939 1.00 87.69 410 GLU A C 1
ATOM 3012 O O . GLU A 1 410 ? 5.420 2.347 2.119 1.00 87.69 410 GLU A O 1
ATOM 3017 N N . HIS A 1 411 ? 4.547 3.883 0.729 1.00 88.75 411 HIS A N 1
ATOM 3018 C CA . HIS A 1 411 ? 5.237 3.474 -0.486 1.00 88.75 411 HIS A CA 1
ATOM 3019 C C . HIS A 1 411 ? 6.139 4.615 -0.996 1.00 88.75 411 HIS A C 1
ATOM 3021 O O . HIS A 1 411 ? 6.009 5.774 -0.591 1.00 88.75 411 HIS A O 1
ATOM 3027 N N . ALA A 1 412 ? 7.056 4.320 -1.920 1.00 85.69 412 ALA A N 1
ATOM 3028 C CA . ALA A 1 412 ? 7.901 5.337 -2.544 1.00 85.69 412 ALA A CA 1
ATOM 3029 C C . ALA A 1 412 ? 7.074 6.437 -3.238 1.00 85.69 412 ALA A C 1
ATOM 3031 O O . ALA A 1 412 ? 7.451 7.601 -3.198 1.00 85.69 412 ALA A O 1
ATOM 3032 N N . THR A 1 413 ? 5.930 6.079 -3.821 1.00 90.12 413 THR A N 1
ATOM 3033 C CA . THR A 1 413 ? 5.095 6.985 -4.629 1.00 90.12 413 THR A CA 1
ATOM 3034 C C . THR A 1 413 ? 3.789 7.414 -3.960 1.00 90.12 413 THR A C 1
ATOM 3036 O O . THR A 1 413 ? 3.072 8.253 -4.502 1.00 90.12 413 THR A O 1
ATOM 3039 N N . ALA A 1 414 ? 3.445 6.870 -2.789 1.00 92.31 414 ALA A N 1
ATOM 3040 C CA . ALA A 1 414 ? 2.197 7.189 -2.098 1.00 92.31 414 ALA A CA 1
ATOM 3041 C C . ALA A 1 414 ? 2.293 6.964 -0.586 1.00 92.31 414 ALA A C 1
ATOM 3043 O O . ALA A 1 414 ? 3.112 6.181 -0.108 1.00 92.31 414 ALA A O 1
ATOM 3044 N N . ALA A 1 415 ? 1.436 7.636 0.174 1.00 92.62 415 ALA A N 1
ATOM 3045 C CA . ALA A 1 415 ? 1.219 7.359 1.589 1.00 92.62 415 ALA A CA 1
ATOM 3046 C C . ALA A 1 415 ? -0.269 7.395 1.923 1.00 92.62 415 ALA A C 1
ATOM 3048 O O . ALA A 1 415 ? -1.031 8.119 1.279 1.00 92.62 415 ALA A O 1
ATOM 3049 N N . GLN A 1 416 ? -0.652 6.648 2.956 1.00 94.00 416 GLN A N 1
ATOM 3050 C CA . GLN A 1 416 ? -2.004 6.651 3.502 1.00 94.00 416 GLN A CA 1
ATOM 3051 C C . GLN A 1 416 ? -1.963 6.552 5.021 1.00 94.00 416 GLN A C 1
ATOM 3053 O O . GLN A 1 416 ? -1.294 5.679 5.566 1.00 94.00 416 GLN A O 1
ATOM 3058 N N . ALA A 1 417 ? -2.742 7.394 5.693 1.00 94.31 417 ALA A N 1
ATOM 3059 C CA . ALA A 1 417 ? -3.120 7.178 7.083 1.00 94.31 417 ALA A CA 1
ATOM 3060 C C . ALA A 1 417 ? -4.549 6.633 7.117 1.00 94.31 417 ALA A C 1
ATOM 3062 O O . ALA A 1 417 ? -5.453 7.269 6.574 1.00 94.31 417 ALA A O 1
ATOM 3063 N N . GLN A 1 418 ? -4.744 5.472 7.739 1.00 95.44 418 GLN A N 1
ATOM 3064 C CA . GLN A 1 418 ? -6.051 4.863 7.963 1.00 95.44 418 GLN A CA 1
ATOM 3065 C C . GLN A 1 418 ? -6.329 4.828 9.465 1.00 95.44 418 GLN A C 1
ATOM 3067 O O . GLN A 1 418 ? -5.648 4.150 10.229 1.00 95.44 418 GLN A O 1
ATOM 3072 N N . VAL A 1 419 ? -7.319 5.595 9.901 1.00 96.31 419 VAL A N 1
ATOM 3073 C CA . VAL A 1 419 ? -7.774 5.611 11.290 1.00 96.31 419 VAL A CA 1
ATOM 3074 C C . VAL A 1 419 ? -8.784 4.490 11.476 1.00 96.31 419 VAL A C 1
ATOM 3076 O O . VAL A 1 419 ? -9.778 4.444 10.753 1.00 96.31 419 VAL A O 1
ATOM 3079 N N . HIS A 1 420 ? -8.550 3.616 12.451 1.00 97.62 420 HIS A N 1
ATOM 3080 C CA . HIS A 1 420 ? -9.526 2.626 12.903 1.00 97.62 420 HIS A CA 1
ATOM 3081 C C . HIS A 1 420 ? -10.303 3.197 14.087 1.00 97.62 420 HIS A C 1
ATOM 3083 O O . HIS A 1 420 ? -9.708 3.799 14.985 1.00 97.62 420 HIS A O 1
ATOM 3089 N N . ALA A 1 421 ? -11.622 3.027 14.094 1.00 97.81 421 ALA A N 1
ATOM 3090 C CA . ALA A 1 421 ? -12.489 3.609 15.109 1.00 97.81 421 ALA A CA 1
ATOM 3091 C C . ALA A 1 421 ? -13.714 2.734 15.399 1.00 97.81 421 ALA A C 1
ATOM 3093 O O . ALA A 1 421 ? -14.149 1.938 14.564 1.00 97.81 421 ALA A O 1
ATOM 3094 N N . VAL A 1 422 ? -14.294 2.937 16.581 1.00 98.25 422 VAL A N 1
ATOM 3095 C CA . VAL A 1 422 ? -15.644 2.474 16.911 1.00 98.25 422 VAL A CA 1
ATOM 3096 C C . VAL A 1 422 ? -16.610 3.631 16.675 1.00 98.25 422 VAL A C 1
ATOM 3098 O O . VAL A 1 422 ? -16.395 4.737 17.164 1.00 98.25 422 VAL A O 1
ATOM 3101 N N . PHE A 1 423 ? -17.669 3.396 15.914 1.00 98.31 423 PHE A N 1
ATOM 3102 C CA . PHE A 1 423 ? -18.745 4.348 15.681 1.00 98.31 423 PHE A CA 1
ATOM 3103 C C . PHE A 1 423 ? -19.983 3.949 16.482 1.00 98.31 423 PHE A C 1
ATOM 3105 O O . PHE A 1 423 ? -20.463 2.824 16.356 1.00 98.31 423 PHE A O 1
ATOM 3112 N N . GLU A 1 424 ? -20.502 4.880 17.275 1.00 98.06 424 GLU A N 1
ATOM 3113 C CA . GLU A 1 424 ? -21.737 4.776 18.051 1.00 98.06 424 GLU A CA 1
ATOM 3114 C C . GLU A 1 424 ? -22.844 5.567 17.330 1.00 98.06 424 GLU A C 1
ATOM 3116 O O . GLU A 1 424 ? -22.819 6.805 17.329 1.00 98.06 424 GLU A O 1
ATOM 3121 N N . PRO A 1 425 ? -23.811 4.888 16.686 1.00 97.50 425 PRO A N 1
ATOM 3122 C CA . PRO A 1 425 ? -24.921 5.549 16.007 1.00 97.50 425 PRO A CA 1
ATOM 3123 C C . PRO A 1 425 ? -25.771 6.416 16.950 1.00 97.50 425 PRO A C 1
ATOM 3125 O O . PRO A 1 425 ? -26.124 5.995 18.052 1.00 97.50 425 PRO A O 1
ATOM 3128 N N . ALA A 1 426 ? -26.173 7.609 16.501 1.00 97.12 426 ALA A N 1
ATOM 3129 C CA . ALA A 1 426 ? -27.040 8.504 17.281 1.00 97.12 426 ALA A CA 1
ATOM 3130 C C . ALA A 1 426 ? -28.454 7.939 17.516 1.00 97.12 426 ALA A C 1
ATOM 3132 O O . ALA A 1 426 ? -29.154 8.381 18.424 1.00 97.12 426 ALA A O 1
ATOM 3133 N N . ASP A 1 427 ? -28.881 6.976 16.696 1.00 94.94 427 ASP A N 1
ATOM 3134 C CA . ASP A 1 427 ? -30.169 6.287 16.819 1.00 94.94 427 ASP A CA 1
ATOM 3135 C C . ASP A 1 427 ? -30.170 5.179 17.892 1.00 94.94 427 ASP A C 1
ATOM 3137 O O . ASP A 1 427 ? -31.192 4.526 18.099 1.00 94.94 427 ASP A O 1
ATOM 3141 N N . GLY A 1 428 ? -29.046 4.975 18.591 1.00 93.81 428 GLY A N 1
ATOM 3142 C CA . GLY A 1 428 ? -28.890 3.939 19.611 1.00 93.81 428 GLY A CA 1
ATOM 3143 C C . GLY A 1 428 ? -28.671 2.534 19.043 1.00 93.81 428 GLY A C 1
ATOM 3144 O O . GLY A 1 428 ? -28.735 1.562 19.797 1.00 93.81 428 GLY A O 1
ATOM 3145 N N . GLY A 1 429 ? -28.427 2.404 17.734 1.00 93.94 429 GLY A N 1
ATOM 3146 C CA . GLY A 1 429 ? -28.042 1.144 17.109 1.00 93.94 429 GLY A CA 1
ATOM 3147 C C . GLY A 1 429 ? -26.718 0.583 17.644 1.00 93.94 429 GLY A C 1
ATOM 3148 O O . GLY A 1 429 ? -25.947 1.268 18.315 1.00 93.94 429 GLY A O 1
ATOM 3149 N N . ALA A 1 430 ? -26.436 -0.684 17.323 1.00 94.56 430 ALA A N 1
ATOM 3150 C CA . ALA A 1 430 ? -25.207 -1.345 17.759 1.00 94.56 430 ALA A CA 1
ATOM 3151 C C . ALA A 1 430 ? -23.951 -0.588 17.273 1.00 94.56 430 ALA A C 1
ATOM 3153 O O . ALA A 1 430 ? -23.931 -0.152 16.110 1.00 94.56 430 ALA A O 1
ATOM 3154 N N . PRO A 1 431 ? -22.899 -0.472 18.110 1.00 97.12 431 PRO A N 1
ATOM 3155 C CA . PRO A 1 431 ? -21.623 0.082 17.684 1.00 97.12 431 PRO A CA 1
ATOM 3156 C C . PRO A 1 431 ? -21.057 -0.661 16.470 1.00 97.12 431 PRO A C 1
ATOM 3158 O O . PRO A 1 431 ? -21.295 -1.857 16.270 1.00 97.12 431 PRO A O 1
ATOM 3161 N N . ARG A 1 432 ? -20.305 0.054 15.635 1.00 97.12 432 ARG A N 1
ATOM 3162 C CA . ARG A 1 432 ? -19.751 -0.472 14.382 1.00 97.12 432 ARG A CA 1
ATOM 3163 C C . ARG A 1 432 ? -18.271 -0.160 14.286 1.00 97.12 432 ARG A C 1
ATOM 3165 O O . ARG A 1 432 ? -17.854 0.950 14.605 1.00 97.12 432 ARG A O 1
ATOM 3172 N N . LEU A 1 433 ? -17.484 -1.112 13.810 1.00 97.62 433 LEU A N 1
ATOM 3173 C CA . LEU A 1 433 ? -16.130 -0.837 13.363 1.00 97.62 433 LEU A CA 1
ATOM 3174 C C . LEU A 1 433 ? -16.187 -0.066 12.056 1.00 97.62 433 LEU A C 1
ATOM 3176 O O . LEU A 1 433 ? -16.820 -0.499 11.093 1.00 97.62 433 LEU A O 1
ATOM 3180 N N . VAL A 1 434 ? -15.509 1.074 12.039 1.00 97.62 434 VAL A N 1
ATOM 3181 C CA . VAL A 1 434 ? -15.370 1.906 10.851 1.00 97.62 434 VAL A CA 1
ATOM 3182 C C . VAL A 1 434 ? -13.926 2.343 10.681 1.00 97.62 434 VAL A C 1
ATOM 3184 O O . VAL A 1 434 ? -13.116 2.316 11.614 1.00 97.62 434 VAL A O 1
ATOM 3187 N N . ARG A 1 435 ? -13.607 2.769 9.466 1.00 97.12 435 ARG A N 1
ATOM 3188 C CA . ARG A 1 435 ? -12.302 3.316 9.112 1.00 97.12 435 ARG A CA 1
ATOM 3189 C C . ARG A 1 435 ? -12.478 4.671 8.450 1.00 97.12 435 ARG A C 1
ATOM 3191 O O . ARG A 1 435 ? -13.490 4.916 7.810 1.00 97.12 435 ARG A O 1
ATOM 3198 N N . ALA A 1 436 ? -11.495 5.546 8.569 1.00 96.62 436 ALA A N 1
ATOM 3199 C CA . ALA A 1 436 ? -11.422 6.771 7.778 1.00 96.62 436 ALA A CA 1
ATOM 3200 C C . ALA A 1 436 ? -9.993 6.933 7.274 1.00 96.62 436 ALA A C 1
ATOM 3202 O O . ALA A 1 436 ? -9.046 6.769 8.044 1.00 96.62 436 ALA A O 1
ATOM 3203 N N . SER A 1 437 ? -9.831 7.229 5.988 1.00 94.94 437 SER A N 1
ATOM 3204 C CA . SER A 1 437 ? -8.513 7.289 5.359 1.00 94.94 437 SER A CA 1
ATOM 3205 C C . SER A 1 437 ? -8.244 8.649 4.740 1.00 94.94 437 SER A C 1
ATOM 3207 O O . SER A 1 437 ? -9.157 9.333 4.288 1.00 94.94 437 SER A O 1
ATOM 3209 N N . VAL A 1 438 ? -6.967 9.006 4.673 1.00 94.69 438 VAL A N 1
ATOM 3210 C CA . VAL A 1 438 ? -6.463 10.052 3.786 1.00 94.69 438 VAL A CA 1
ATOM 3211 C C . VAL A 1 438 ? -5.222 9.532 3.083 1.00 94.69 438 VAL A C 1
ATOM 3213 O O . VAL A 1 438 ? -4.316 8.995 3.726 1.00 94.69 438 VAL A O 1
ATOM 3216 N N . SER A 1 439 ? -5.189 9.699 1.766 1.00 94.06 439 SER A N 1
ATOM 3217 C CA . SER A 1 439 ? -4.127 9.189 0.906 1.00 94.06 439 SER A CA 1
ATOM 3218 C C . SER A 1 439 ? -3.608 10.267 -0.032 1.00 94.06 439 SER A C 1
ATOM 3220 O O . SER A 1 439 ? -4.369 11.098 -0.533 1.00 94.06 439 SER A O 1
ATOM 3222 N N . VAL A 1 440 ? -2.306 10.237 -0.304 1.00 92.19 440 VAL A N 1
ATOM 3223 C CA . VAL A 1 440 ? -1.636 11.225 -1.154 1.00 92.19 440 VAL A CA 1
ATOM 3224 C C . VAL A 1 440 ? -0.529 10.572 -1.988 1.00 92.19 440 VAL A C 1
ATOM 3226 O O . VAL A 1 440 ? 0.288 9.827 -1.437 1.00 92.19 440 VAL A O 1
ATOM 3229 N N . PRO A 1 441 ? -0.459 10.842 -3.304 1.00 92.19 441 PRO A N 1
ATOM 3230 C CA . PRO A 1 441 ? 0.745 10.585 -4.084 1.00 92.19 441 PRO A CA 1
ATOM 3231 C C . PRO A 1 441 ? 1.897 11.435 -3.551 1.00 92.19 441 PRO A C 1
ATOM 3233 O O . PRO A 1 441 ? 1.722 12.613 -3.247 1.00 92.19 441 PRO A O 1
ATOM 3236 N N . LYS A 1 442 ? 3.092 10.868 -3.437 1.00 91.56 442 LYS A N 1
ATOM 3237 C CA . LYS A 1 442 ? 4.243 11.582 -2.887 1.00 91.56 442 LYS A CA 1
ATOM 3238 C C . LYS A 1 442 ? 5.524 11.268 -3.644 1.00 91.56 442 LYS A C 1
ATOM 3240 O O . LYS A 1 442 ? 5.682 10.162 -4.147 1.00 91.56 442 LYS A O 1
ATOM 3245 N N . PRO A 1 443 ? 6.476 12.210 -3.676 1.00 89.75 443 PRO A N 1
ATOM 3246 C CA . PRO A 1 443 ? 7.841 11.884 -4.048 1.00 89.75 443 PRO A CA 1
ATOM 3247 C C . PRO A 1 443 ? 8.493 10.965 -3.002 1.00 89.75 443 PRO A C 1
ATOM 3249 O O . PRO A 1 443 ? 8.276 11.133 -1.799 1.00 89.75 443 PRO A O 1
ATOM 3252 N N . ASP A 1 444 ? 9.366 10.059 -3.452 1.00 85.69 444 ASP A N 1
ATOM 3253 C CA . ASP A 1 444 ? 10.082 9.084 -2.607 1.00 85.69 444 ASP A CA 1
ATOM 3254 C C . ASP A 1 444 ? 10.983 9.728 -1.545 1.00 85.69 444 ASP A C 1
ATOM 3256 O O . ASP A 1 444 ? 11.362 9.093 -0.569 1.00 85.69 444 ASP A O 1
ATOM 3260 N N . THR A 1 445 ? 11.288 11.015 -1.688 1.00 85.06 445 THR A N 1
ATOM 3261 C CA . THR A 1 445 ? 12.047 11.804 -0.715 1.00 85.06 445 THR A CA 1
ATOM 3262 C C . THR A 1 445 ? 11.231 12.271 0.491 1.00 85.06 445 THR A C 1
ATOM 3264 O O . THR A 1 445 ? 11.814 12.742 1.468 1.00 85.06 445 THR A O 1
ATOM 3267 N N . VAL A 1 446 ? 9.896 12.215 0.425 1.00 87.69 446 VAL A N 1
ATOM 3268 C CA . VAL A 1 446 ? 9.022 12.558 1.555 1.00 87.69 446 VAL A CA 1
ATOM 3269 C C . VAL A 1 446 ? 8.717 11.279 2.315 1.00 87.69 446 VAL A C 1
ATOM 3271 O O . VAL A 1 446 ? 7.929 10.461 1.854 1.00 87.69 446 VAL A O 1
ATOM 3274 N N . VAL A 1 447 ? 9.356 11.113 3.469 1.00 85.69 447 VAL A N 1
ATOM 3275 C CA . VAL A 1 447 ? 9.293 9.893 4.287 1.00 85.69 447 VAL A CA 1
ATOM 3276 C C . VAL A 1 447 ? 9.111 10.223 5.767 1.00 85.69 447 VAL A C 1
ATOM 3278 O O . VAL A 1 447 ? 9.326 11.373 6.176 1.00 85.69 447 VAL A O 1
ATOM 3281 N N . ALA A 1 448 ? 8.770 9.221 6.583 1.00 82.56 448 ALA A N 1
ATOM 3282 C CA . ALA A 1 448 ? 8.677 9.339 8.043 1.00 82.56 448 ALA A CA 1
ATOM 3283 C C . ALA A 1 448 ? 7.794 10.532 8.475 1.00 82.56 448 ALA A C 1
ATOM 3285 O O . ALA A 1 448 ? 6.704 10.717 7.953 1.00 82.56 448 ALA A O 1
ATOM 3286 N N . ALA A 1 449 ? 8.237 11.405 9.387 1.00 85.56 449 ALA A N 1
ATOM 3287 C CA . ALA A 1 449 ? 7.429 12.553 9.827 1.00 85.56 449 ALA A CA 1
ATOM 3288 C C . ALA A 1 449 ? 6.979 13.499 8.684 1.00 85.56 449 ALA A C 1
ATOM 3290 O O . ALA A 1 449 ? 6.047 14.284 8.864 1.00 85.56 449 ALA A O 1
ATOM 3291 N N . GLY A 1 450 ? 7.606 13.424 7.504 1.00 83.81 450 GLY A N 1
ATOM 3292 C 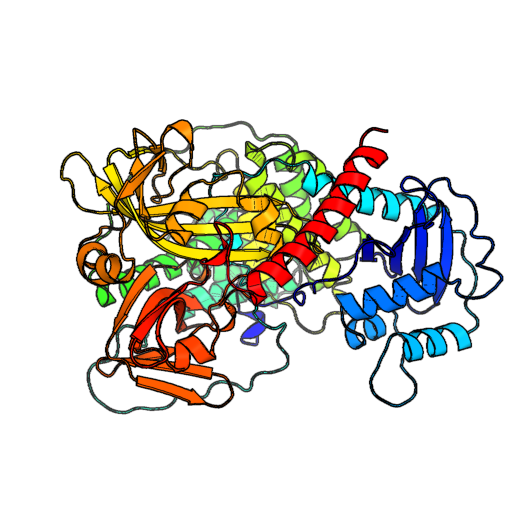CA . GLY A 1 450 ? 7.211 14.200 6.334 1.00 83.81 450 GLY A CA 1
ATOM 3293 C C . GLY A 1 450 ? 5.886 13.802 5.709 1.00 83.81 450 GLY A C 1
ATOM 3294 O O . GLY A 1 450 ? 5.224 14.678 5.154 1.00 83.81 450 GLY A O 1
ATOM 3295 N N . VAL A 1 451 ? 5.448 12.543 5.838 1.00 88.44 451 VAL A N 1
ATOM 3296 C CA . VAL A 1 451 ? 4.130 12.159 5.308 1.00 88.44 451 VAL A CA 1
ATOM 3297 C C . VAL A 1 451 ? 3.000 12.896 6.021 1.00 88.44 451 VAL A C 1
ATOM 3299 O O . VAL A 1 451 ? 2.045 13.310 5.369 1.00 88.44 451 VAL A O 1
ATOM 3302 N N . TRP A 1 452 ? 3.140 13.205 7.314 1.00 88.62 452 TRP A N 1
ATOM 3303 C CA . TRP A 1 452 ? 2.128 13.985 8.028 1.00 88.62 452 TRP A CA 1
ATOM 3304 C C . TRP A 1 452 ? 1.931 15.395 7.462 1.00 88.62 452 TRP A C 1
ATOM 3306 O O . TRP A 1 452 ? 0.807 15.888 7.462 1.00 88.62 452 TRP A O 1
ATOM 3316 N N . GLN A 1 453 ? 2.977 16.026 6.918 1.00 84.06 453 GLN A N 1
ATOM 3317 C CA . GLN A 1 453 ? 2.866 17.351 6.286 1.00 84.06 453 GLN A CA 1
ATOM 3318 C C . GLN A 1 453 ? 1.998 17.331 5.018 1.00 84.06 453 GLN A C 1
ATOM 3320 O O . GLN A 1 453 ? 1.459 18.366 4.624 1.00 84.06 453 GLN A O 1
ATOM 3325 N N . LEU A 1 454 ? 1.872 16.169 4.370 1.00 86.88 454 LEU A N 1
ATOM 3326 C CA . LEU A 1 454 ? 1.022 15.989 3.195 1.00 86.88 454 LEU A CA 1
ATOM 3327 C C . LEU A 1 454 ? -0.409 15.574 3.569 1.00 86.88 454 LEU A C 1
ATOM 3329 O O . LEU A 1 454 ? -1.343 15.948 2.870 1.00 86.88 454 LEU A O 1
ATOM 3333 N N . LEU A 1 455 ? -0.582 14.824 4.662 1.00 89.00 455 LEU A N 1
ATOM 3334 C CA . LEU A 1 455 ? -1.871 14.235 5.050 1.00 89.00 455 LEU A CA 1
ATOM 3335 C C . LEU A 1 455 ? -2.715 15.142 5.964 1.00 89.00 455 LEU A C 1
ATOM 3337 O O . LEU A 1 455 ? -3.930 15.219 5.798 1.00 89.00 455 LEU A O 1
ATOM 3341 N N . ARG A 1 456 ? -2.083 15.849 6.914 1.00 83.06 456 ARG A N 1
ATOM 3342 C CA . ARG A 1 456 ? -2.754 16.663 7.952 1.00 83.06 456 ARG A CA 1
ATOM 3343 C C . ARG A 1 456 ? -3.828 17.628 7.456 1.00 83.06 456 ARG A C 1
ATOM 3345 O O . ARG A 1 456 ? -4.866 17.694 8.108 1.00 83.06 456 ARG A O 1
ATOM 3352 N N . PRO A 1 457 ? -3.625 18.390 6.364 1.00 79.56 457 PRO A N 1
ATOM 3353 C CA . PRO A 1 457 ? -4.577 19.437 5.997 1.00 79.56 457 PRO A CA 1
ATOM 3354 C C . PRO A 1 457 ? -5.950 18.929 5.527 1.00 79.56 457 PRO A C 1
ATOM 3356 O O . PRO A 1 457 ? -6.791 19.752 5.189 1.00 79.56 457 PRO A O 1
ATOM 3359 N N . HIS A 1 458 ? -6.162 17.611 5.456 1.00 74.69 458 HIS A N 1
ATOM 3360 C CA . HIS A 1 458 ? -7.281 17.003 4.731 1.00 74.69 458 HIS A CA 1
ATOM 3361 C C . HIS A 1 458 ? -8.085 15.986 5.552 1.00 74.69 458 HIS A C 1
ATOM 3363 O O . HIS A 1 458 ? -8.944 15.300 5.002 1.00 74.69 458 HIS A O 1
ATOM 3369 N N . LEU A 1 459 ? -7.770 15.837 6.842 1.00 80.38 459 LEU A N 1
ATOM 3370 C CA . LEU A 1 459 ? -8.458 14.909 7.734 1.00 80.38 459 LEU A CA 1
ATOM 3371 C C . LEU A 1 459 ? -8.386 15.432 9.173 1.00 80.38 459 LEU A C 1
ATOM 3373 O O . LEU A 1 459 ? -7.445 15.105 9.904 1.00 80.38 459 LEU A O 1
ATOM 3377 N N . SER A 1 460 ? -9.377 16.223 9.606 1.00 86.00 460 SER A N 1
ATOM 3378 C CA . SER A 1 460 ? -9.396 16.774 10.972 1.00 86.00 460 SER A CA 1
ATOM 3379 C C . SER A 1 460 ? -9.384 15.689 12.058 1.00 86.00 460 SER A C 1
ATOM 3381 O O . SER A 1 460 ? -8.939 15.940 13.180 1.00 86.00 460 SER A O 1
ATOM 3383 N N . LEU A 1 461 ? -9.801 14.461 11.721 1.00 89.19 461 LEU A N 1
ATOM 3384 C CA . LEU A 1 461 ? -9.714 13.282 12.586 1.00 89.19 461 LEU A CA 1
ATOM 3385 C C . LEU A 1 461 ? -8.291 13.009 13.095 1.00 89.19 461 LEU A C 1
ATOM 3387 O O . LEU A 1 461 ? -8.128 12.546 14.221 1.00 89.19 461 LEU A O 1
ATOM 3391 N N . LEU A 1 462 ? -7.254 13.317 12.306 1.00 89.44 462 LEU A N 1
ATOM 3392 C CA . LEU A 1 462 ? -5.861 13.132 12.729 1.00 89.44 462 LEU A CA 1
ATOM 3393 C C . LEU A 1 462 ? -5.496 14.034 13.917 1.00 89.44 462 LEU A C 1
ATOM 3395 O O . LEU A 1 462 ? -4.723 13.623 14.783 1.00 89.44 462 LEU A O 1
ATOM 3399 N N . ALA A 1 463 ? -6.068 15.241 13.981 1.00 87.81 463 ALA A N 1
ATOM 3400 C CA . ALA A 1 463 ? -5.902 16.137 15.122 1.00 87.81 463 ALA A CA 1
ATOM 3401 C C . ALA A 1 463 ? -6.647 15.610 16.354 1.00 87.81 463 ALA A C 1
ATOM 3403 O O . ALA A 1 463 ? -6.058 15.512 17.427 1.00 87.81 463 ALA A O 1
ATOM 3404 N N . ALA A 1 464 ? -7.902 15.180 16.184 1.00 88.12 464 ALA A N 1
ATOM 3405 C CA . ALA A 1 464 ? -8.696 14.613 17.274 1.00 88.12 464 ALA A CA 1
ATOM 3406 C C . ALA A 1 464 ? -8.036 13.378 17.905 1.00 88.12 464 ALA A C 1
ATOM 3408 O O . ALA A 1 464 ? -8.012 13.254 19.127 1.00 88.12 464 ALA A O 1
ATOM 3409 N N . LEU A 1 465 ? -7.431 12.508 17.091 1.00 85.81 465 LEU A N 1
ATOM 3410 C CA . LEU A 1 465 ? -6.678 11.355 17.580 1.00 85.81 465 LEU A CA 1
ATOM 3411 C C . LEU A 1 465 ? -5.448 11.775 18.399 1.00 85.81 465 LEU A C 1
ATOM 3413 O O . LEU A 1 465 ? -5.239 11.249 19.489 1.00 85.81 465 LEU A O 1
ATOM 3417 N N . GLY A 1 466 ? -4.672 12.753 17.917 1.00 83.25 466 GLY A N 1
ATOM 3418 C CA . GLY A 1 466 ? -3.520 13.289 18.653 1.00 83.25 466 GLY A CA 1
ATOM 3419 C C . GLY A 1 466 ? -3.895 13.970 19.977 1.00 83.25 466 GLY A C 1
ATOM 3420 O O . GLY A 1 466 ? -3.108 13.958 20.922 1.00 83.25 466 GLY A O 1
ATOM 3421 N N . GLU A 1 467 ? -5.103 14.528 20.065 1.00 87.12 467 GLU A N 1
ATOM 3422 C CA . GLU A 1 467 ? -5.642 15.171 21.269 1.00 87.12 467 GLU A CA 1
ATOM 3423 C C . GLU A 1 467 ? -6.423 14.219 22.192 1.00 87.12 467 GLU A C 1
ATOM 3425 O O . GLU A 1 467 ? -6.840 14.637 23.273 1.00 87.12 467 GLU A O 1
ATOM 3430 N N . GLY A 1 468 ? -6.634 12.959 21.792 1.00 89.25 468 GLY A N 1
ATOM 3431 C CA . GLY A 1 468 ? -7.448 12.002 22.548 1.00 89.25 468 GLY A CA 1
ATOM 3432 C C . GLY A 1 468 ? -8.913 12.433 22.648 1.00 89.25 468 GLY A C 1
ATOM 3433 O O . GLY A 1 468 ? -9.477 12.481 23.741 1.00 89.25 468 GLY A O 1
ATOM 3434 N N . ARG A 1 469 ? -9.521 12.811 21.521 1.00 93.94 469 ARG A N 1
ATOM 3435 C CA . ARG A 1 469 ? -10.915 13.264 21.429 1.00 93.94 469 ARG A CA 1
ATOM 3436 C C . ARG A 1 469 ? -11.762 12.348 20.560 1.00 93.94 469 ARG A C 1
ATOM 3438 O O . ARG A 1 469 ? -11.289 11.740 19.601 1.00 93.94 469 ARG A O 1
ATOM 3445 N N . THR A 1 470 ? -13.052 12.336 20.864 1.00 96.69 470 THR A N 1
ATOM 3446 C CA . THR A 1 470 ? -14.082 11.835 19.949 1.00 96.69 470 THR A CA 1
ATOM 3447 C C . THR A 1 470 ? -14.363 12.813 18.815 1.00 96.69 470 THR A C 1
ATOM 3449 O O . THR A 1 470 ? -13.953 13.975 18.862 1.00 96.69 470 THR A O 1
ATOM 3452 N N . MET A 1 471 ? -15.081 12.342 17.796 1.00 97.81 471 MET A N 1
ATOM 3453 C CA . MET A 1 471 ? -15.660 13.193 16.758 1.00 97.81 471 MET A CA 1
ATOM 3454 C C . MET A 1 471 ? -17.169 12.972 16.682 1.00 97.81 471 MET A C 1
ATOM 3456 O O . MET A 1 471 ? -17.618 11.833 16.588 1.00 97.81 471 MET A O 1
ATOM 3460 N N . ASP A 1 472 ? -17.938 14.052 16.652 1.00 98.12 472 ASP A N 1
ATOM 3461 C CA . ASP A 1 472 ? -19.364 14.021 16.347 1.00 98.12 472 ASP A CA 1
ATOM 3462 C C . ASP A 1 472 ? -19.552 14.135 14.833 1.00 98.12 472 ASP A C 1
ATOM 3464 O O . ASP A 1 472 ? -19.096 15.096 14.203 1.00 98.12 472 ASP A O 1
ATOM 3468 N N . LEU A 1 473 ? -20.207 13.137 14.243 1.00 98.31 473 LEU A N 1
ATOM 3469 C CA . LEU A 1 473 ? -20.461 13.036 12.811 1.00 98.31 473 LEU A CA 1
ATOM 3470 C C . LEU A 1 473 ? -21.917 13.370 12.500 1.00 98.31 473 LEU A C 1
ATOM 3472 O O . LEU A 1 473 ? -22.835 12.899 13.173 1.00 98.31 473 LEU A O 1
ATOM 3476 N N . THR A 1 474 ? -22.136 14.130 11.430 1.00 98.25 474 THR A N 1
ATOM 3477 C CA . THR A 1 474 ? -23.468 14.414 10.886 1.00 98.25 474 THR A CA 1
ATOM 3478 C C . THR A 1 474 ? -23.529 14.005 9.423 1.00 98.25 474 THR A C 1
ATOM 3480 O O . THR A 1 474 ? -22.935 14.646 8.561 1.00 98.25 474 THR A O 1
ATOM 3483 N N . ALA A 1 475 ? -24.281 12.944 9.138 1.00 97.38 475 ALA A N 1
ATOM 3484 C CA . ALA A 1 475 ? -24.494 12.412 7.799 1.00 97.38 475 ALA A CA 1
ATOM 3485 C C . ALA A 1 475 ? -23.191 12.138 7.012 1.00 97.38 475 ALA A C 1
ATOM 3487 O O . ALA A 1 475 ? -23.158 12.322 5.797 1.00 97.38 475 ALA A O 1
ATOM 3488 N N . MET A 1 476 ? -22.113 11.704 7.670 1.00 97.88 476 MET A N 1
ATOM 3489 C CA . MET A 1 476 ? -20.843 11.366 7.011 1.00 97.88 476 MET A CA 1
ATOM 3490 C C . MET A 1 476 ? -21.047 10.194 6.033 1.00 97.88 476 MET A C 1
ATOM 3492 O O . MET A 1 476 ? -21.581 9.176 6.467 1.00 97.88 476 MET A O 1
ATOM 3496 N N . PRO A 1 477 ? -20.671 10.272 4.745 1.00 97.00 477 PRO A N 1
ATOM 3497 C CA . PRO A 1 477 ? -20.876 9.155 3.823 1.00 97.00 477 PRO A CA 1
ATOM 3498 C C . PRO A 1 477 ? -20.126 7.891 4.273 1.00 97.00 477 PRO A C 1
ATOM 3500 O O . PRO A 1 477 ? -18.970 7.967 4.686 1.00 97.00 477 PRO A O 1
ATOM 3503 N N . LEU A 1 478 ? -20.790 6.737 4.181 1.00 95.06 478 LEU A N 1
ATOM 3504 C CA . LEU A 1 478 ? -20.292 5.436 4.637 1.00 95.06 478 LEU A CA 1
ATOM 3505 C C . LEU A 1 478 ? -20.387 4.402 3.504 1.00 95.06 478 LEU A C 1
ATOM 3507 O O . LEU A 1 478 ? -21.445 4.256 2.880 1.00 95.06 478 LEU A O 1
ATOM 3511 N N . THR A 1 479 ? -19.289 3.692 3.246 1.00 93.19 479 THR A N 1
ATOM 3512 C CA . THR A 1 479 ? -19.239 2.587 2.277 1.00 93.19 479 THR A CA 1
ATOM 3513 C C . THR A 1 479 ? -19.781 1.283 2.862 1.00 93.19 479 THR A C 1
ATOM 3515 O O . THR A 1 479 ? -19.942 1.141 4.075 1.00 93.19 479 THR A O 1
ATOM 3518 N N . ASP A 1 480 ? -20.058 0.313 1.996 1.00 89.00 480 ASP A N 1
ATOM 3519 C CA . ASP A 1 480 ? -20.437 -1.051 2.377 1.00 89.00 480 ASP A CA 1
ATOM 3520 C C . ASP A 1 480 ? -19.352 -1.809 3.158 1.00 89.00 480 ASP A C 1
ATOM 3522 O O . ASP A 1 480 ? -19.696 -2.641 3.995 1.00 89.00 480 ASP A O 1
ATOM 3526 N N . GLU A 1 481 ? -18.072 -1.478 2.962 1.00 90.56 481 GLU A N 1
ATOM 3527 C CA . GLU A 1 481 ? -16.952 -2.012 3.759 1.00 90.56 481 GLU A CA 1
ATOM 3528 C C . GLU A 1 481 ? -16.745 -1.327 5.116 1.00 90.56 481 GLU A C 1
ATOM 3530 O O . GLU A 1 481 ? -15.841 -1.709 5.867 1.00 90.56 481 GLU A O 1
ATOM 3535 N N . GLY A 1 482 ? -17.536 -0.304 5.447 1.00 93.44 482 GLY A N 1
ATOM 3536 C CA . GLY A 1 482 ? -17.374 0.448 6.690 1.00 93.44 482 GLY A CA 1
ATOM 3537 C C . GLY A 1 482 ? -16.300 1.543 6.637 1.00 93.44 482 GL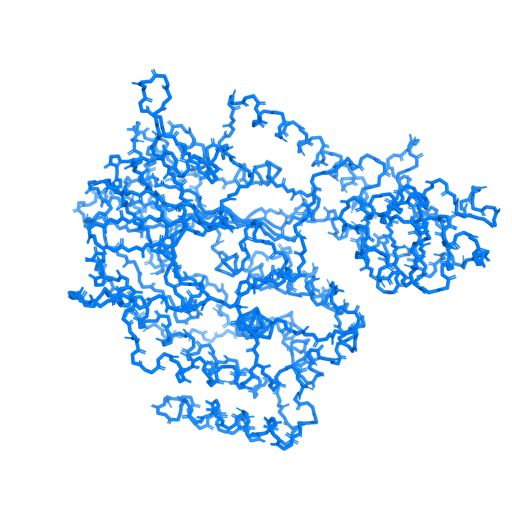Y A C 1
ATOM 3538 O O . GLY A 1 482 ? -15.807 1.965 7.685 1.00 93.44 482 GLY A O 1
ATOM 3539 N N . ASP A 1 483 ? -15.924 2.027 5.450 1.00 95.88 483 ASP A N 1
ATOM 3540 C CA . ASP A 1 483 ? -15.062 3.203 5.305 1.00 95.88 483 ASP A CA 1
ATOM 3541 C C . ASP A 1 483 ? -15.908 4.488 5.251 1.00 95.88 483 ASP A C 1
ATOM 3543 O O . ASP A 1 483 ? -16.857 4.621 4.478 1.00 95.88 483 ASP A O 1
ATOM 3547 N N . LEU A 1 484 ? -15.552 5.459 6.084 1.00 97.19 484 LEU A N 1
ATOM 3548 C CA . LEU A 1 484 ? -16.085 6.813 6.070 1.00 97.19 484 LEU A CA 1
ATOM 3549 C C . LEU A 1 484 ? -15.366 7.616 4.983 1.00 97.19 484 LEU A C 1
ATOM 3551 O O . LEU A 1 484 ? -14.143 7.781 5.036 1.00 97.19 484 LEU A O 1
ATOM 3555 N N . ILE A 1 485 ? -16.123 8.165 4.033 1.00 95.38 485 ILE A N 1
ATOM 3556 C CA . ILE A 1 485 ? -15.589 9.133 3.068 1.00 95.38 485 ILE A CA 1
ATOM 3557 C C . ILE A 1 485 ? -15.543 10.484 3.766 1.00 95.38 485 ILE A C 1
ATOM 3559 O O . ILE A 1 485 ? -16.554 11.176 3.869 1.00 95.38 485 ILE A O 1
ATOM 3563 N N . TRP A 1 486 ? -14.374 10.807 4.310 1.00 95.12 486 TRP A N 1
ATOM 3564 C CA . TRP A 1 486 ? -14.240 11.924 5.231 1.00 95.12 486 TRP A CA 1
ATOM 3565 C C . TRP A 1 486 ? -14.528 13.280 4.576 1.00 95.12 486 TRP A C 1
ATOM 3567 O O . TRP A 1 486 ? -14.011 13.584 3.498 1.00 95.12 486 TRP A O 1
ATOM 3577 N N . ASP A 1 487 ? -15.317 14.086 5.284 1.00 94.56 487 ASP A N 1
ATOM 3578 C CA . ASP A 1 487 ? -15.716 15.452 4.957 1.00 94.56 487 ASP A CA 1
ATOM 3579 C C . ASP A 1 487 ? -15.688 16.294 6.248 1.00 94.56 487 ASP A C 1
ATOM 3581 O O . ASP A 1 487 ? -16.504 16.097 7.154 1.00 94.56 487 ASP A O 1
ATOM 3585 N N . ASP A 1 488 ? -14.739 17.230 6.350 1.00 93.88 488 ASP A N 1
ATOM 3586 C CA . ASP A 1 488 ? -14.553 18.073 7.541 1.00 93.88 488 ASP A CA 1
ATOM 3587 C C . ASP A 1 488 ? -15.786 18.946 7.852 1.00 93.88 488 ASP A C 1
ATOM 3589 O O . ASP A 1 488 ? -16.007 19.341 9.003 1.00 93.88 488 ASP A O 1
ATOM 3593 N N . GLU A 1 489 ? -16.647 19.236 6.871 1.00 95.50 489 GLU A N 1
ATOM 3594 C CA . GLU A 1 489 ? -17.875 20.000 7.115 1.00 95.50 489 GLU A CA 1
ATOM 3595 C C . GLU A 1 489 ? -18.871 19.220 7.986 1.00 95.50 489 GLU A C 1
ATOM 3597 O O . GLU A 1 489 ? -19.641 19.832 8.735 1.00 95.50 489 GLU A O 1
ATOM 3602 N N . ARG A 1 490 ? -18.791 17.883 7.952 1.00 97.06 490 ARG A N 1
ATOM 3603 C CA . ARG A 1 490 ? -19.681 16.924 8.625 1.00 97.06 490 ARG A CA 1
ATOM 3604 C C . ARG A 1 490 ? -19.146 16.393 9.950 1.00 97.06 490 ARG A C 1
ATOM 3606 O O . ARG A 1 490 ? -19.790 15.533 10.551 1.00 97.06 490 ARG A O 1
ATOM 3613 N N . ALA A 1 491 ? -17.990 16.872 10.402 1.00 96.75 491 ALA A N 1
ATOM 3614 C CA . ALA A 1 491 ? -17.321 16.370 11.594 1.00 96.75 491 ALA A CA 1
ATOM 3615 C C . ALA A 1 491 ? -16.970 17.504 12.568 1.00 96.75 491 ALA A C 1
ATOM 3617 O O . ALA A 1 491 ? -16.479 18.565 12.171 1.00 96.75 491 ALA A O 1
ATOM 3618 N N . ARG A 1 492 ? -17.203 17.299 13.867 1.00 96.62 492 ARG A N 1
ATOM 3619 C CA . ARG A 1 492 ? -16.828 18.253 14.924 1.00 96.62 492 ARG A CA 1
ATOM 3620 C C . ARG A 1 492 ? -16.090 17.535 16.057 1.00 96.62 492 ARG A C 1
ATOM 3622 O O . ARG A 1 492 ? -16.488 16.427 16.398 1.00 96.62 492 ARG A O 1
ATOM 3629 N N . PRO A 1 493 ? -15.027 18.123 16.639 1.00 95.75 493 PRO A N 1
ATOM 3630 C CA . PRO A 1 493 ? -14.391 17.551 17.822 1.00 95.75 493 PRO A CA 1
ATOM 3631 C C . PRO A 1 493 ? -15.383 17.458 18.980 1.00 95.75 493 PRO A C 1
ATOM 3633 O O . PRO A 1 493 ? -16.017 18.456 19.323 1.00 95.75 493 PRO A O 1
ATOM 3636 N N . GLY A 1 494 ? -15.478 16.275 19.574 1.00 95.62 494 GLY A N 1
ATOM 3637 C CA . GLY A 1 494 ? -16.308 16.007 20.741 1.00 95.62 494 GLY A CA 1
ATOM 3638 C C . GLY A 1 494 ? -15.505 16.011 22.043 1.00 95.62 494 GLY A C 1
ATOM 3639 O O . GLY A 1 494 ? -14.431 16.625 22.163 1.00 95.62 494 GLY A O 1
ATOM 3640 N N . ASP A 1 495 ? -16.036 15.285 23.024 1.00 95.75 495 ASP A N 1
ATOM 3641 C CA . ASP A 1 495 ? -15.443 15.121 24.350 1.00 95.75 495 ASP A CA 1
ATOM 3642 C C . ASP A 1 495 ? -14.122 14.331 24.314 1.00 95.75 495 ASP A C 1
ATOM 3644 O O . ASP A 1 495 ? -13.912 13.515 23.400 1.00 95.75 495 ASP A O 1
ATOM 3648 N N . PRO A 1 496 ? -13.241 14.520 25.320 1.00 95.62 496 PRO A N 1
ATOM 3649 C CA . PRO A 1 496 ? -12.083 13.660 25.527 1.00 95.62 496 PRO A CA 1
ATOM 3650 C C . PRO A 1 496 ? -12.486 12.184 25.620 1.00 95.62 496 PRO A C 1
ATOM 3652 O O . PRO A 1 496 ? -13.446 11.830 26.307 1.00 95.62 496 PRO A O 1
ATOM 3655 N N . ALA A 1 497 ? -11.728 11.319 24.959 1.00 91.94 497 ALA A N 1
ATOM 3656 C CA . ALA A 1 497 ? -11.885 9.878 25.031 1.00 91.94 497 ALA A CA 1
ATOM 3657 C C . ALA A 1 497 ? -10.522 9.204 25.064 1.00 91.94 497 ALA A C 1
ATOM 3659 O O . ALA A 1 497 ? -9.665 9.446 24.217 1.00 91.94 497 ALA A O 1
ATOM 3660 N N . ASP A 1 498 ? -10.357 8.323 26.042 1.00 92.94 498 ASP A N 1
ATOM 3661 C CA . ASP A 1 498 ? -9.212 7.433 26.111 1.00 92.94 498 ASP A CA 1
ATOM 3662 C C . ASP A 1 498 ? -9.421 6.245 25.149 1.00 92.94 498 ASP A C 1
ATOM 3664 O O . ASP A 1 498 ? -10.404 5.500 25.289 1.00 92.94 498 ASP A O 1
ATOM 3668 N N . PRO A 1 499 ? -8.521 6.034 24.172 1.00 94.31 499 PRO A N 1
ATOM 3669 C CA . PRO A 1 499 ? -8.605 4.898 23.262 1.00 94.31 499 PRO A CA 1
ATOM 3670 C C . PRO A 1 499 ? -8.521 3.546 23.971 1.00 94.31 499 PRO A C 1
ATOM 3672 O O . PRO A 1 499 ? -9.145 2.599 23.504 1.00 94.31 499 PRO A O 1
ATOM 3675 N N . PHE A 1 500 ? -7.839 3.440 25.118 1.00 96.69 500 PHE A N 1
ATOM 3676 C CA . PHE A 1 500 ? -7.774 2.188 25.884 1.00 96.69 500 PHE A CA 1
ATOM 3677 C C . PHE A 1 500 ? -9.090 1.887 26.600 1.00 96.69 500 PHE A C 1
ATOM 3679 O O . PHE A 1 500 ? -9.567 0.753 26.564 1.00 96.69 500 PHE A O 1
ATOM 3686 N N . ALA A 1 501 ? -9.744 2.898 27.178 1.00 96.19 501 ALA A N 1
ATOM 3687 C CA . ALA A 1 501 ? -11.110 2.753 27.680 1.00 96.19 501 ALA A CA 1
ATOM 3688 C C . ALA A 1 501 ? -12.092 2.350 26.563 1.00 96.19 501 ALA A C 1
ATOM 3690 O O . ALA A 1 501 ? -12.912 1.450 26.752 1.00 96.19 501 ALA A O 1
ATOM 3691 N N . THR A 1 502 ? -11.964 2.960 25.380 1.00 96.19 502 THR A N 1
ATOM 3692 C CA . THR A 1 502 ? -12.762 2.608 24.193 1.00 96.19 502 THR A CA 1
ATOM 3693 C C . THR A 1 502 ? -12.528 1.155 23.776 1.00 96.19 502 THR A C 1
ATOM 3695 O O . THR A 1 502 ? -13.484 0.401 23.594 1.00 96.19 502 THR A O 1
ATOM 3698 N N . ALA A 1 503 ? -11.266 0.742 23.655 1.00 97.50 503 ALA A N 1
ATOM 3699 C CA . ALA A 1 503 ? -10.879 -0.604 23.251 1.00 97.50 503 ALA A CA 1
ATOM 3700 C C . ALA A 1 503 ? -11.315 -1.675 24.266 1.00 97.50 503 ALA A C 1
ATOM 3702 O O . ALA A 1 503 ? -11.645 -2.793 23.884 1.00 97.50 503 ALA A O 1
ATOM 3703 N N . ARG A 1 504 ? -11.378 -1.332 25.555 1.00 96.75 504 ARG A N 1
ATOM 3704 C CA . ARG A 1 504 ? -11.829 -2.252 26.605 1.00 96.75 504 ARG A CA 1
ATOM 3705 C C . ARG A 1 504 ? -13.352 -2.412 26.651 1.00 96.75 504 ARG A C 1
ATOM 3707 O O . ARG A 1 504 ? -13.832 -3.495 26.964 1.00 96.75 504 ARG A O 1
ATOM 3714 N N . VAL A 1 505 ? -14.111 -1.349 26.370 1.00 96.50 505 VAL A N 1
ATOM 3715 C CA . VAL A 1 505 ? -15.572 -1.321 26.593 1.00 96.50 505 VAL A CA 1
ATOM 3716 C C . VAL A 1 505 ? -16.378 -1.393 25.297 1.00 96.50 505 VAL A C 1
ATOM 3718 O O . VAL A 1 505 ? -17.309 -2.188 25.197 1.00 96.50 505 VAL A O 1
ATOM 3721 N N . ALA A 1 506 ? -16.047 -0.563 24.309 1.00 96.50 506 ALA A N 1
ATOM 3722 C CA . ALA A 1 506 ? -16.851 -0.399 23.098 1.00 96.50 506 ALA A CA 1
ATOM 3723 C C . ALA A 1 506 ? -16.418 -1.348 21.971 1.00 96.50 506 ALA A C 1
ATOM 3725 O O . ALA A 1 506 ? -17.255 -1.868 21.240 1.00 96.50 506 ALA A O 1
ATOM 3726 N N . LEU A 1 507 ? -15.116 -1.620 21.837 1.00 97.31 507 LEU A N 1
ATOM 3727 C CA . LEU A 1 507 ? -14.608 -2.513 20.791 1.00 97.31 507 LEU A CA 1
ATOM 3728 C C . LEU A 1 507 ? -15.215 -3.931 20.850 1.00 97.31 507 LEU A C 1
ATOM 3730 O O . LEU A 1 507 ? -15.591 -4.418 19.786 1.00 97.31 507 LEU A O 1
ATOM 3734 N N . PRO A 1 508 ? -15.385 -4.599 22.011 1.00 96.00 508 PRO A N 1
ATOM 3735 C CA . PRO A 1 508 ? -15.967 -5.946 22.051 1.00 96.00 508 PRO A CA 1
ATOM 3736 C C . PRO A 1 508 ? -17.438 -6.013 21.617 1.00 96.00 508 PRO A C 1
ATOM 3738 O O . PRO A 1 508 ? -17.909 -7.070 21.216 1.00 96.00 508 PRO A O 1
ATOM 3741 N N . THR A 1 509 ? -18.175 -4.900 21.692 1.00 95.44 509 THR A N 1
ATOM 3742 C CA . THR A 1 509 ? -19.601 -4.844 21.324 1.00 95.44 509 THR A CA 1
ATOM 3743 C C . THR A 1 509 ? -19.824 -4.401 19.879 1.00 95.44 509 THR A C 1
ATOM 3745 O O . THR A 1 509 ? -20.950 -4.452 19.381 1.00 95.44 509 THR A O 1
ATOM 3748 N N . ALA A 1 510 ? -18.761 -3.967 19.195 1.00 96.75 510 ALA A N 1
ATOM 3749 C CA . ALA A 1 510 ? -18.846 -3.465 17.838 1.00 96.75 510 ALA A CA 1
ATOM 3750 C C . ALA A 1 510 ? -19.061 -4.590 16.814 1.00 96.75 510 ALA A C 1
ATOM 3752 O O . ALA A 1 510 ? -18.405 -5.631 16.839 1.00 96.75 510 ALA A O 1
ATOM 3753 N N . THR A 1 511 ? -19.944 -4.343 15.855 1.00 96.12 511 THR A N 1
ATOM 3754 C CA . THR A 1 511 ? -20.107 -5.178 14.657 1.00 96.12 511 THR A CA 1
ATOM 3755 C C . THR A 1 511 ? -19.133 -4.739 13.566 1.00 96.12 511 THR A C 1
ATOM 3757 O O . THR A 1 511 ? -18.760 -3.567 13.506 1.00 96.12 511 THR A O 1
ATOM 3760 N N . ALA A 1 512 ? -18.704 -5.654 12.700 1.00 95.00 512 ALA A N 1
ATOM 3761 C CA . ALA A 1 512 ? -17.840 -5.335 11.564 1.00 95.00 512 ALA A CA 1
ATOM 3762 C C . ALA A 1 512 ? -18.607 -5.404 10.239 1.00 95.00 512 ALA A C 1
ATOM 3764 O O . ALA A 1 512 ? -19.492 -6.237 10.049 1.00 95.00 512 ALA A O 1
ATOM 3765 N N . ALA A 1 513 ? -18.244 -4.535 9.301 1.00 93.00 513 ALA A N 1
ATOM 3766 C CA . ALA A 1 513 ? -18.714 -4.646 7.929 1.00 93.00 513 ALA A CA 1
ATOM 3767 C C . ALA A 1 513 ? -18.025 -5.825 7.205 1.00 93.00 513 ALA A C 1
ATOM 3769 O O . ALA A 1 513 ? -16.893 -6.197 7.554 1.00 93.00 513 ALA A O 1
ATOM 3770 N N . PRO A 1 514 ? -18.679 -6.433 6.202 1.00 91.44 514 PRO A N 1
ATOM 3771 C CA . PRO A 1 514 ? -18.032 -7.412 5.341 1.00 91.44 514 PRO A CA 1
ATOM 3772 C C . PRO A 1 514 ? -17.011 -6.740 4.411 1.00 91.44 514 PRO A C 1
ATOM 3774 O O . PRO A 1 514 ? -17.155 -5.576 4.045 1.00 91.44 514 PRO A O 1
ATOM 3777 N N . THR A 1 515 ? -16.000 -7.493 3.977 1.00 91.56 515 THR A N 1
ATOM 3778 C CA . THR A 1 515 ? -15.082 -7.057 2.912 1.00 91.56 515 THR A CA 1
ATOM 3779 C C . THR A 1 515 ? -15.740 -7.284 1.546 1.00 91.56 515 THR A C 1
ATOM 3781 O O . THR A 1 515 ? -16.256 -8.379 1.268 1.00 91.56 515 THR A O 1
ATOM 3784 N N . THR A 1 516 ? -15.723 -6.279 0.669 1.00 89.44 516 THR A N 1
ATOM 3785 C CA . THR A 1 516 ? -16.244 -6.388 -0.699 1.00 89.44 516 THR A CA 1
ATOM 3786 C C . THR A 1 516 ? -15.472 -7.450 -1.476 1.00 89.44 516 THR A C 1
ATOM 3788 O O . THR A 1 516 ? -14.283 -7.660 -1.230 1.00 89.44 516 THR A O 1
ATOM 3791 N N . PRO A 1 517 ? -16.112 -8.133 -2.443 1.00 89.62 517 PRO A N 1
ATOM 3792 C CA . PRO A 1 517 ? -15.488 -9.244 -3.158 1.00 89.62 517 PRO A CA 1
ATOM 3793 C C . PRO A 1 517 ? -14.135 -8.916 -3.787 1.00 89.62 517 PRO A C 1
ATOM 3795 O O . PRO A 1 517 ? -13.248 -9.766 -3.791 1.00 89.62 517 PRO A O 1
ATOM 3798 N N . LEU A 1 518 ? -13.964 -7.692 -4.303 1.00 91.44 518 LEU A N 1
ATOM 3799 C CA . LEU A 1 518 ? -12.700 -7.288 -4.897 1.00 91.44 518 LEU A CA 1
ATOM 3800 C C . LEU A 1 518 ? -11.608 -7.250 -3.822 1.00 91.44 518 LEU A C 1
ATOM 3802 O O . LEU A 1 518 ? -10.537 -7.797 -4.055 1.00 91.44 518 LEU A O 1
ATOM 3806 N N . ASP A 1 519 ? -11.869 -6.697 -2.641 1.00 92.88 519 ASP A N 1
ATOM 3807 C CA . ASP A 1 519 ? -10.850 -6.396 -1.627 1.00 92.88 519 ASP A CA 1
ATOM 3808 C C . ASP A 1 519 ? -10.517 -7.540 -0.665 1.00 92.88 519 ASP A C 1
ATOM 3810 O O . ASP A 1 519 ? -9.596 -7.404 0.148 1.00 92.88 519 ASP A O 1
ATOM 3814 N N . ARG A 1 520 ? -11.186 -8.690 -0.807 1.00 94.69 520 ARG A N 1
ATOM 3815 C CA . ARG A 1 520 ? -10.874 -9.924 -0.073 1.00 94.69 520 ARG A CA 1
ATOM 3816 C C . ARG A 1 520 ? -9.509 -10.461 -0.489 1.00 94.69 520 ARG A C 1
ATOM 3818 O O . ARG A 1 520 ? -9.313 -10.937 -1.606 1.00 94.69 520 ARG A O 1
ATOM 3825 N N . HIS A 1 521 ? -8.549 -10.366 0.421 1.00 96.19 521 HIS A N 1
ATOM 3826 C CA . HIS A 1 521 ? -7.190 -10.861 0.236 1.00 96.19 521 HIS A CA 1
ATOM 3827 C C . HIS A 1 521 ? -6.547 -11.114 1.609 1.00 96.19 521 HIS A C 1
ATOM 3829 O O . HIS A 1 521 ? -6.709 -10.265 2.479 1.00 96.19 521 HIS A O 1
ATOM 3835 N N . PRO A 1 522 ? -5.766 -12.186 1.844 1.00 95.12 522 PRO A N 1
ATOM 3836 C CA . PRO A 1 522 ? -5.229 -12.477 3.180 1.00 95.12 522 PRO A CA 1
ATOM 3837 C C . PRO A 1 522 ? -4.427 -11.313 3.789 1.00 95.12 522 PRO A C 1
ATOM 3839 O O . PRO A 1 522 ? -4.686 -10.901 4.913 1.00 95.12 522 PRO A O 1
ATOM 3842 N N . ALA A 1 523 ? -3.557 -10.674 2.997 1.00 91.81 523 ALA A N 1
ATOM 3843 C CA . ALA A 1 523 ? -2.789 -9.490 3.418 1.00 91.81 523 ALA A CA 1
ATOM 3844 C C . ALA A 1 523 ? -3.630 -8.227 3.739 1.00 91.81 523 ALA A C 1
ATOM 3846 O O . ALA A 1 523 ? -3.073 -7.233 4.202 1.00 91.81 523 ALA A O 1
ATOM 3847 N N . ARG A 1 524 ? -4.944 -8.235 3.460 1.00 91.50 524 ARG A N 1
ATOM 3848 C CA . ARG A 1 524 ? -5.895 -7.161 3.809 1.00 91.50 524 ARG A CA 1
ATOM 3849 C C . ARG A 1 524 ? -6.567 -7.374 5.167 1.00 91.50 524 ARG A C 1
ATOM 3851 O O . ARG A 1 524 ? -7.258 -6.474 5.643 1.00 91.50 524 ARG A O 1
ATOM 3858 N N . LEU A 1 525 ? -6.391 -8.546 5.780 1.00 93.75 525 LEU A N 1
ATOM 3859 C CA . LEU A 1 525 ? -6.926 -8.833 7.104 1.00 93.75 525 LEU A CA 1
ATOM 3860 C C . LEU A 1 525 ? -6.252 -7.891 8.115 1.00 93.75 525 LEU A C 1
ATOM 3862 O O . LEU A 1 525 ? -5.025 -7.848 8.223 1.00 93.75 525 LEU A O 1
ATOM 3866 N N . ALA A 1 526 ? -7.072 -7.088 8.792 1.00 94.50 526 ALA A N 1
ATOM 3867 C CA . ALA A 1 526 ? -6.658 -6.017 9.695 1.00 94.50 526 ALA A CA 1
ATOM 3868 C C . ALA A 1 526 ? -7.724 -5.812 10.786 1.00 94.50 526 ALA A C 1
ATOM 3870 O O . ALA A 1 526 ? -8.371 -4.765 10.853 1.00 94.50 526 ALA A O 1
ATOM 3871 N N . GLU A 1 527 ? -7.965 -6.847 11.590 1.00 95.88 527 GLU A N 1
ATOM 3872 C CA . GLU A 1 527 ? -9.050 -6.873 12.578 1.00 95.88 527 GLU A CA 1
ATOM 3873 C C . GLU A 1 527 ? -8.622 -6.154 13.874 1.00 95.88 527 GLU A C 1
ATOM 3875 O O . GLU A 1 527 ? -7.649 -6.579 14.501 1.00 95.88 527 GLU A O 1
ATOM 3880 N N . PRO A 1 528 ? -9.302 -5.073 14.307 1.00 97.50 528 PRO A N 1
ATOM 3881 C CA . PRO A 1 528 ? -8.966 -4.384 15.549 1.00 97.50 528 PRO A CA 1
ATOM 3882 C C . PRO A 1 528 ? -9.166 -5.269 16.782 1.00 97.50 528 PRO A C 1
ATOM 3884 O O . PRO A 1 528 ? -10.256 -5.792 17.023 1.00 97.50 528 PRO A O 1
ATOM 3887 N N . VAL A 1 529 ? -8.117 -5.375 17.596 1.00 97.25 529 VAL A N 1
ATOM 3888 C CA . VAL A 1 529 ? -8.080 -6.180 18.821 1.00 97.25 529 VAL A CA 1
ATOM 3889 C C . VAL A 1 529 ? -7.496 -5.387 19.988 1.00 97.25 529 VAL A C 1
ATOM 3891 O O . VAL A 1 529 ? -6.704 -4.458 19.809 1.00 97.25 529 VAL A O 1
ATOM 3894 N N . PHE A 1 530 ? -7.882 -5.782 21.198 1.00 97.31 530 PHE A N 1
ATOM 3895 C CA . PHE A 1 530 ? -7.336 -5.267 22.446 1.00 97.31 530 PHE A CA 1
ATOM 3896 C C . PHE A 1 530 ? -6.781 -6.423 23.275 1.00 97.31 530 PHE A C 1
ATOM 3898 O O . PHE A 1 530 ? -7.477 -7.413 23.496 1.00 97.31 530 PHE A O 1
ATOM 3905 N N . LEU A 1 531 ? -5.528 -6.300 23.709 1.00 95.88 531 LEU A N 1
ATOM 3906 C CA . LEU A 1 531 ? -4.848 -7.282 24.546 1.00 95.88 531 LEU A CA 1
ATOM 3907 C C . LEU A 1 531 ? -4.373 -6.604 25.831 1.00 95.88 531 LEU A C 1
ATOM 3909 O O . LEU A 1 531 ? -3.772 -5.531 25.789 1.00 95.88 531 LEU A O 1
ATOM 3913 N N . GLU A 1 532 ? -4.580 -7.257 26.969 1.00 94.25 532 GLU A N 1
ATOM 3914 C CA . GLU A 1 532 ? -4.048 -6.847 28.270 1.00 94.25 532 GLU A CA 1
ATOM 3915 C C . GLU A 1 532 ? -3.641 -8.076 29.089 1.00 94.25 532 GLU A C 1
ATOM 3917 O O . GLU A 1 532 ? -4.096 -9.190 28.825 1.00 94.25 532 GLU A O 1
ATOM 3922 N N . GLY A 1 533 ? -2.746 -7.888 30.063 1.00 90.06 533 GLY A N 1
ATOM 3923 C CA . GLY A 1 533 ? -2.289 -8.984 30.925 1.00 90.06 533 GLY A CA 1
ATOM 3924 C C . GLY A 1 533 ? -1.415 -10.025 30.213 1.00 90.06 533 GLY A C 1
ATOM 3925 O O . GLY A 1 533 ? -1.356 -11.172 30.653 1.00 90.06 533 GLY A O 1
ATOM 3926 N N . TYR A 1 534 ? -0.749 -9.639 29.122 1.00 94.75 534 TYR A N 1
ATOM 3927 C CA . TYR A 1 534 ? 0.189 -10.495 28.399 1.00 94.75 534 TYR A CA 1
ATOM 3928 C C . TYR A 1 534 ? 1.607 -10.430 28.975 1.00 94.75 534 TYR A C 1
ATOM 3930 O O . TYR A 1 534 ? 2.024 -9.426 29.555 1.00 94.75 534 TYR A O 1
ATOM 3938 N N . ALA A 1 535 ? 2.370 -11.498 28.760 1.00 94.00 535 ALA A N 1
ATOM 3939 C CA . ALA A 1 535 ? 3.819 -11.503 28.905 1.00 94.00 535 ALA A CA 1
ATOM 3940 C C . ALA A 1 535 ? 4.478 -11.189 27.556 1.00 94.00 535 ALA A C 1
ATOM 3942 O O . ALA A 1 535 ? 3.971 -11.585 26.507 1.00 94.00 535 ALA A O 1
ATOM 3943 N N . THR A 1 536 ? 5.612 -10.493 27.579 1.00 94.31 536 THR A N 1
ATOM 3944 C CA . THR A 1 536 ? 6.419 -10.217 26.386 1.00 94.31 536 THR A CA 1
ATOM 3945 C C . THR A 1 536 ? 7.665 -11.096 26.386 1.00 94.31 536 THR A C 1
ATOM 3947 O O . THR A 1 536 ? 8.303 -11.290 27.422 1.00 94.31 536 THR A O 1
ATOM 3950 N N . GLN A 1 537 ? 8.025 -11.629 25.220 1.00 92.75 537 GLN A N 1
ATOM 3951 C CA . GLN A 1 537 ? 9.289 -12.330 25.011 1.00 92.75 537 GLN A CA 1
ATOM 3952 C C . GLN A 1 537 ? 9.952 -11.796 23.746 1.00 92.75 537 GLN A C 1
ATOM 3954 O O . GLN A 1 537 ? 9.295 -11.588 22.729 1.00 92.75 537 GLN A O 1
ATOM 3959 N N . GLN A 1 538 ? 11.259 -11.553 23.825 1.00 89.94 538 GLN A N 1
ATOM 3960 C CA . GLN A 1 538 ? 12.060 -11.110 22.695 1.00 89.94 538 GLN A CA 1
ATOM 3961 C C . GLN A 1 538 ? 13.225 -12.078 22.503 1.00 89.94 538 GLN A C 1
ATOM 3963 O O . GLN A 1 538 ? 14.049 -12.231 23.404 1.00 89.94 538 GLN A O 1
ATOM 3968 N N . ASP A 1 539 ? 13.283 -12.718 21.339 1.00 83.62 539 ASP A N 1
ATOM 3969 C CA . ASP A 1 539 ? 14.351 -13.644 20.965 1.00 83.62 539 ASP A CA 1
ATOM 3970 C C . ASP A 1 539 ? 14.787 -13.392 19.521 1.00 83.62 539 ASP A C 1
ATOM 3972 O O . ASP A 1 539 ? 13.952 -13.180 18.647 1.00 83.62 539 ASP A O 1
ATOM 3976 N N . ALA A 1 540 ? 16.098 -13.348 19.279 1.00 78.38 540 ALA A N 1
ATOM 3977 C CA . ALA A 1 540 ? 16.705 -13.122 17.961 1.00 78.38 540 ALA A CA 1
ATOM 3978 C C . ALA A 1 540 ? 16.093 -11.970 17.116 1.00 78.38 540 ALA A C 1
ATOM 3980 O O . ALA A 1 540 ? 16.164 -11.987 15.890 1.00 78.38 540 ALA A O 1
ATOM 3981 N N . GLY A 1 541 ? 15.511 -10.947 17.756 1.00 73.69 541 GLY A N 1
ATOM 3982 C CA . GLY A 1 541 ? 14.847 -9.819 17.084 1.00 73.69 541 GLY A CA 1
ATOM 3983 C C . GLY A 1 541 ? 13.345 -10.003 16.818 1.00 73.69 541 GLY A C 1
ATOM 3984 O O . GLY A 1 541 ? 12.679 -9.021 16.496 1.00 73.69 541 GLY A O 1
ATOM 3985 N N . ALA A 1 542 ? 12.796 -11.201 17.025 1.00 86.94 542 ALA A N 1
ATOM 3986 C CA . ALA A 1 542 ? 11.360 -11.455 17.040 1.00 86.94 542 ALA A CA 1
ATOM 3987 C C . ALA A 1 542 ? 10.766 -11.087 18.408 1.00 86.94 542 ALA A C 1
ATOM 3989 O O . ALA A 1 542 ? 11.343 -11.386 19.455 1.00 86.94 542 ALA A O 1
ATOM 3990 N N . LEU A 1 543 ? 9.612 -10.421 18.397 1.00 93.25 543 LEU A N 1
ATOM 3991 C CA . LEU A 1 543 ? 8.858 -10.054 19.594 1.00 93.25 543 LEU A CA 1
ATOM 3992 C C . LEU A 1 543 ? 7.540 -10.829 19.598 1.00 93.25 543 LEU A C 1
ATOM 3994 O O . LEU A 1 543 ? 6.809 -10.794 18.612 1.00 93.25 543 LEU A O 1
ATOM 3998 N N . THR A 1 544 ? 7.220 -11.492 20.704 1.00 94.88 544 THR A N 1
ATOM 3999 C CA . THR A 1 544 ? 5.969 -12.241 20.879 1.00 94.88 544 THR A CA 1
ATOM 4000 C C . THR A 1 544 ? 5.229 -11.785 22.131 1.00 94.88 544 THR A C 1
ATOM 4002 O O . THR A 1 544 ? 5.848 -11.421 23.136 1.00 94.88 544 THR A O 1
ATOM 4005 N N . LEU A 1 545 ? 3.897 -11.824 22.079 1.00 94.69 545 LEU A N 1
ATOM 4006 C CA . LEU A 1 545 ? 3.020 -11.601 23.228 1.00 94.69 545 LEU A CA 1
ATOM 4007 C C . LEU A 1 545 ? 2.329 -12.911 23.601 1.00 94.69 545 LEU A C 1
ATOM 4009 O O . LEU A 1 545 ? 1.680 -13.520 22.751 1.00 94.69 545 LEU A O 1
ATOM 4013 N N . THR A 1 546 ? 2.422 -13.313 24.866 1.00 93.56 546 THR A N 1
ATOM 4014 C CA . THR A 1 546 ? 1.737 -14.499 25.388 1.00 93.56 546 THR A CA 1
ATOM 4015 C C . THR A 1 546 ? 0.602 -14.090 26.317 1.00 93.56 546 THR A C 1
ATOM 4017 O O . THR A 1 546 ? 0.831 -13.408 27.315 1.00 93.56 546 THR A O 1
ATOM 4020 N N . PHE A 1 547 ? -0.622 -14.514 26.016 1.00 88.75 547 PHE A N 1
ATOM 4021 C CA . PHE A 1 547 ? -1.834 -14.183 26.768 1.00 88.75 547 PHE A CA 1
ATOM 4022 C C . PHE A 1 547 ? -2.781 -15.377 26.792 1.00 88.75 547 PHE A C 1
ATOM 4024 O O . PHE A 1 547 ? -2.966 -16.034 25.775 1.00 88.75 547 PHE A O 1
ATOM 4031 N N . ALA A 1 548 ? -3.389 -15.671 27.944 1.00 85.06 548 ALA A N 1
ATOM 4032 C CA . ALA A 1 548 ? -4.347 -16.776 28.086 1.00 85.06 548 ALA A CA 1
ATOM 4033 C C . ALA A 1 548 ? -3.870 -18.116 27.464 1.00 85.06 548 ALA A C 1
ATOM 4035 O O . ALA A 1 548 ? -4.658 -18.836 26.862 1.00 85.06 548 ALA A O 1
ATOM 4036 N N . GLY A 1 549 ? -2.570 -18.426 27.568 1.00 81.81 549 GLY A N 1
ATOM 4037 C CA . GLY A 1 549 ? -1.963 -19.634 26.985 1.00 81.81 549 GLY A CA 1
ATOM 4038 C C . GLY A 1 549 ? -1.668 -19.574 25.478 1.00 81.81 549 GLY A C 1
ATOM 4039 O O . GLY A 1 549 ? -1.057 -20.499 24.956 1.00 81.81 549 GLY A O 1
ATOM 4040 N N . ARG A 1 550 ? -2.040 -18.491 24.788 1.00 85.38 550 ARG A N 1
ATOM 4041 C CA . ARG A 1 550 ? -1.792 -18.254 23.357 1.00 85.38 550 ARG A CA 1
ATOM 4042 C C . ARG A 1 550 ? -0.573 -17.373 23.157 1.00 85.38 550 ARG A C 1
ATOM 4044 O O . ARG A 1 550 ? -0.309 -16.503 23.986 1.00 85.38 550 ARG A O 1
ATOM 4051 N N . THR A 1 551 ? 0.126 -17.549 22.042 1.00 90.31 551 THR A N 1
ATOM 4052 C CA . THR A 1 551 ? 1.292 -16.734 21.678 1.00 90.31 551 THR A CA 1
ATOM 4053 C C . THR A 1 551 ? 1.079 -16.121 20.305 1.00 90.31 551 THR A C 1
ATOM 4055 O O . THR A 1 551 ? 0.759 -16.825 19.356 1.00 90.31 551 THR A O 1
ATOM 4058 N N . LEU A 1 552 ? 1.279 -14.809 20.200 1.00 92.56 552 LEU A N 1
ATOM 4059 C CA . LEU A 1 552 ? 1.118 -14.062 18.959 1.00 92.56 552 LEU A CA 1
ATOM 4060 C C . LEU A 1 552 ? 2.405 -13.304 18.634 1.00 92.56 552 LEU A C 1
ATOM 4062 O O . LEU A 1 552 ? 2.916 -12.548 19.466 1.00 92.56 552 LEU A O 1
ATOM 4066 N N . ALA A 1 553 ? 2.925 -13.498 17.423 1.00 93.88 553 ALA A N 1
ATOM 4067 C CA . ALA A 1 553 ? 4.065 -12.738 16.930 1.00 93.88 553 ALA A CA 1
ATOM 4068 C C . ALA A 1 553 ? 3.669 -11.278 16.669 1.00 93.88 553 ALA A C 1
ATOM 4070 O O . ALA A 1 553 ? 2.591 -10.990 16.144 1.00 93.88 553 ALA A O 1
ATOM 4071 N N . VAL A 1 554 ? 4.543 -10.344 17.035 1.00 94.75 554 VAL A N 1
ATOM 4072 C CA . VAL A 1 554 ? 4.367 -8.913 16.784 1.00 94.75 554 VAL A CA 1
ATOM 4073 C C . VAL A 1 554 ? 5.021 -8.550 15.456 1.00 94.75 554 VAL A C 1
ATOM 4075 O O . VAL A 1 554 ? 6.217 -8.758 15.263 1.00 94.75 554 VAL A O 1
ATOM 4078 N N . ASP A 1 555 ? 4.248 -7.947 14.555 1.00 91.94 555 ASP A N 1
ATOM 4079 C CA . ASP A 1 555 ? 4.727 -7.417 13.278 1.00 91.94 555 ASP A CA 1
ATOM 4080 C C . ASP A 1 555 ? 5.409 -6.054 13.493 1.00 91.94 555 ASP A C 1
ATOM 4082 O O . ASP A 1 555 ? 4.830 -4.980 13.294 1.00 91.94 555 ASP A O 1
ATOM 4086 N N . THR A 1 556 ? 6.654 -6.094 13.970 1.00 89.25 556 THR A N 1
ATOM 4087 C CA . THR A 1 556 ? 7.472 -4.903 14.260 1.00 89.25 556 THR A CA 1
ATOM 4088 C C . THR A 1 556 ? 7.792 -4.088 13.001 1.00 89.25 556 THR A C 1
ATOM 4090 O O . THR A 1 556 ? 7.951 -2.868 13.080 1.00 89.25 556 THR A O 1
ATOM 4093 N N . ASP A 1 557 ? 7.765 -4.728 11.830 1.00 85.19 557 ASP A N 1
ATOM 4094 C CA . ASP A 1 557 ? 7.929 -4.131 10.496 1.00 85.19 557 ASP A CA 1
ATOM 4095 C C . ASP A 1 557 ? 6.768 -3.209 10.068 1.00 85.19 557 ASP A C 1
ATOM 4097 O O . ASP A 1 557 ? 6.817 -2.549 9.016 1.00 85.19 557 ASP A O 1
ATOM 4101 N N . ARG A 1 558 ? 5.692 -3.180 10.859 1.00 88.62 558 ARG A N 1
ATOM 4102 C CA . ARG A 1 558 ? 4.549 -2.283 10.670 1.00 88.62 558 ARG A CA 1
ATOM 4103 C C . ARG A 1 558 ? 4.465 -1.161 11.698 1.00 88.62 558 ARG A C 1
ATOM 4105 O O . ARG A 1 558 ? 3.539 -0.355 11.632 1.00 88.62 558 ARG A O 1
ATOM 4112 N N . ILE A 1 559 ? 5.438 -1.052 12.604 1.00 90.19 559 ILE A N 1
ATOM 4113 C CA . ILE A 1 559 ? 5.547 0.095 13.509 1.00 90.19 559 ILE A CA 1
ATOM 4114 C C . ILE A 1 559 ? 6.128 1.281 12.717 1.00 90.19 559 ILE A C 1
ATOM 4116 O O . ILE A 1 559 ? 7.269 1.206 12.251 1.00 90.19 559 ILE A O 1
ATOM 4120 N N . PRO A 1 560 ? 5.383 2.388 12.525 1.00 87.38 560 PRO A N 1
ATOM 4121 C CA . PRO A 1 560 ? 5.853 3.488 11.696 1.00 87.38 560 PRO A CA 1
ATOM 4122 C C . PRO A 1 560 ? 6.951 4.297 12.393 1.00 87.38 560 PRO A C 1
ATOM 4124 O O . PRO A 1 560 ? 6.812 4.708 13.541 1.00 87.38 560 PRO A O 1
ATOM 4127 N N . THR A 1 561 ? 7.997 4.667 11.648 1.00 86.12 561 THR A N 1
ATOM 4128 C CA . THR A 1 561 ? 9.030 5.616 12.122 1.00 86.12 561 THR A CA 1
ATOM 4129 C C . THR A 1 561 ? 8.526 7.059 12.227 1.00 86.12 561 THR A C 1
ATOM 4131 O O . THR A 1 561 ? 9.224 7.939 12.729 1.00 86.12 561 THR A O 1
ATOM 4134 N N . ALA A 1 562 ? 7.311 7.319 11.739 1.00 87.38 562 ALA A N 1
ATOM 4135 C CA . ALA A 1 562 ? 6.646 8.614 11.787 1.00 87.38 562 ALA A CA 1
ATOM 4136 C C . ALA A 1 562 ? 5.888 8.857 13.109 1.00 87.38 562 ALA A C 1
ATOM 4138 O O . ALA A 1 562 ? 5.041 9.745 13.162 1.00 87.38 562 ALA A O 1
ATOM 4139 N N . GLY A 1 563 ? 6.159 8.089 14.164 1.00 89.69 563 GLY A N 1
ATOM 4140 C CA . GLY A 1 563 ? 5.520 8.239 15.467 1.00 89.69 563 GLY A CA 1
ATOM 4141 C C . GLY A 1 563 ? 6.439 7.843 16.626 1.00 89.69 563 GLY A C 1
ATOM 4142 O O . GLY A 1 563 ? 7.565 7.401 16.404 1.00 89.69 563 GLY A O 1
ATOM 4143 N N . PRO A 1 564 ? 5.974 8.008 17.877 1.00 90.00 564 PRO A N 1
ATOM 4144 C CA . PRO A 1 564 ? 6.746 7.683 19.076 1.00 90.00 564 PRO A CA 1
ATOM 4145 C C . PRO A 1 564 ? 6.684 6.201 19.486 1.00 90.00 564 PRO A C 1
ATOM 4147 O O . PRO A 1 564 ? 7.350 5.819 20.445 1.00 90.00 564 PRO A O 1
ATOM 4150 N N . LEU A 1 565 ? 5.861 5.379 18.828 1.00 92.81 565 LEU A N 1
ATOM 4151 C CA . LEU A 1 565 ? 5.763 3.949 19.117 1.00 92.81 565 LEU A CA 1
ATOM 4152 C C . LEU A 1 565 ? 7.020 3.228 18.610 1.00 92.81 565 LEU A C 1
ATOM 4154 O O . LEU A 1 565 ? 7.404 3.403 17.457 1.00 92.81 565 LEU A O 1
ATOM 4158 N N . THR A 1 566 ? 7.650 2.412 19.457 1.00 92.12 566 THR A N 1
ATOM 4159 C CA . THR A 1 566 ? 8.841 1.620 19.106 1.00 92.12 566 THR A CA 1
ATOM 4160 C C . THR A 1 566 ? 8.689 0.171 19.555 1.00 92.12 566 THR A C 1
ATOM 4162 O O . THR A 1 566 ? 7.860 -0.132 20.414 1.00 92.12 566 THR A O 1
ATOM 4165 N N . THR A 1 567 ? 9.514 -0.728 19.016 1.00 92.44 567 THR A N 1
ATOM 4166 C CA . THR A 1 567 ? 9.553 -2.138 19.432 1.00 92.44 567 THR A CA 1
ATOM 4167 C C . THR A 1 567 ? 9.816 -2.285 20.934 1.00 92.44 567 THR A C 1
ATOM 4169 O O . THR A 1 567 ? 9.165 -3.087 21.598 1.00 92.44 567 THR A O 1
ATOM 4172 N N . GLU A 1 568 ? 10.704 -1.468 21.505 1.00 92.31 568 GLU A N 1
ATOM 4173 C CA . GLU A 1 568 ? 11.017 -1.477 22.940 1.00 92.31 568 GLU A CA 1
ATOM 4174 C C . GLU A 1 568 ? 9.825 -1.015 23.783 1.00 92.31 568 GLU A C 1
ATOM 4176 O O . GLU A 1 568 ? 9.580 -1.556 24.862 1.00 92.31 568 GLU A O 1
ATOM 4181 N N . ALA A 1 569 ? 9.058 -0.036 23.291 1.00 93.69 569 ALA A N 1
ATOM 4182 C CA . ALA A 1 569 ? 7.838 0.406 23.956 1.00 93.69 569 ALA A CA 1
ATOM 4183 C C . ALA A 1 569 ? 6.785 -0.711 23.998 1.00 93.69 569 ALA A C 1
ATOM 4185 O O . ALA A 1 569 ? 6.122 -0.876 25.020 1.00 93.69 569 ALA A O 1
ATOM 4186 N N . VAL A 1 570 ? 6.665 -1.500 22.924 1.00 95.00 570 VAL A N 1
ATOM 4187 C CA . VAL A 1 570 ? 5.780 -2.674 22.890 1.00 95.00 570 VAL A CA 1
ATOM 4188 C C . VAL A 1 570 ? 6.290 -3.757 23.843 1.00 95.00 570 VAL A C 1
ATOM 4190 O O . VAL A 1 570 ? 5.515 -4.272 24.645 1.00 95.00 570 VAL A O 1
ATOM 4193 N N . ALA A 1 571 ? 7.590 -4.053 23.847 1.00 94.06 571 ALA A N 1
ATOM 4194 C CA . ALA A 1 571 ? 8.176 -5.038 24.758 1.00 94.06 571 ALA A CA 1
ATOM 4195 C C . ALA A 1 571 ? 7.989 -4.671 26.246 1.00 94.06 571 ALA A C 1
ATOM 4197 O O . ALA A 1 571 ? 7.807 -5.556 27.080 1.00 94.06 571 ALA A O 1
ATOM 4198 N N . GLY A 1 572 ? 7.999 -3.376 26.580 1.00 93.62 572 GLY A N 1
ATOM 4199 C CA . GLY A 1 572 ? 7.796 -2.848 27.935 1.00 93.62 572 GLY A CA 1
ATOM 4200 C C . GLY A 1 572 ? 6.358 -2.427 28.267 1.00 93.62 572 GLY A C 1
ATOM 4201 O O . GLY A 1 572 ? 6.164 -1.598 29.163 1.00 93.62 572 GLY A O 1
ATOM 4202 N N . SER A 1 573 ? 5.362 -2.915 27.526 1.00 95.75 573 SER A N 1
ATOM 4203 C CA . SER A 1 573 ? 3.952 -2.543 27.702 1.00 95.75 573 SER A CA 1
ATOM 4204 C C . SER A 1 573 ? 3.137 -3.602 28.447 1.00 95.75 573 SER A C 1
ATOM 4206 O O . SER A 1 573 ? 3.515 -4.769 28.482 1.00 95.75 573 SER A O 1
ATOM 4208 N N . GLY A 1 574 ? 2.019 -3.184 29.053 1.00 94.25 574 GLY A N 1
ATOM 4209 C CA . GLY A 1 574 ? 1.070 -4.079 29.738 1.00 94.25 574 GLY A CA 1
ATOM 4210 C C . GLY A 1 574 ? -0.308 -4.186 29.074 1.00 94.25 574 GLY A C 1
ATOM 4211 O O . GLY A 1 574 ? -1.095 -5.062 29.437 1.00 94.25 574 GLY A O 1
ATOM 4212 N N . ALA A 1 575 ? -0.596 -3.302 28.116 1.00 96.81 575 ALA A N 1
ATOM 4213 C CA . ALA A 1 575 ? -1.793 -3.337 27.287 1.00 96.81 575 ALA A CA 1
ATOM 4214 C C . ALA A 1 575 ? -1.478 -2.825 25.875 1.00 96.81 575 ALA A C 1
ATOM 4216 O O . ALA A 1 575 ? -0.657 -1.917 25.706 1.00 96.81 575 ALA A O 1
ATOM 4217 N N . CYS A 1 576 ? -2.149 -3.389 24.872 1.00 97.88 576 CYS A N 1
ATOM 4218 C CA . CYS A 1 576 ? -1.927 -3.112 23.457 1.00 97.88 576 CYS A CA 1
ATOM 4219 C C . CYS A 1 576 ? -3.262 -3.040 22.707 1.00 97.88 576 CYS A C 1
ATOM 4221 O O . CYS A 1 576 ? -4.070 -3.967 22.762 1.00 97.88 576 CYS A O 1
ATOM 4223 N N . ILE A 1 577 ? -3.468 -1.946 21.975 1.00 98.12 577 ILE A N 1
ATOM 4224 C CA . ILE A 1 577 ? -4.453 -1.862 20.895 1.00 98.12 577 ILE A CA 1
ATOM 4225 C C . ILE A 1 577 ? -3.702 -2.192 19.611 1.00 98.12 577 ILE A C 1
ATOM 4227 O O . ILE A 1 577 ? -2.699 -1.543 19.295 1.00 98.12 577 ILE A O 1
ATOM 4231 N N . GLY A 1 578 ? -4.182 -3.173 18.856 1.00 97.44 578 GLY A N 1
ATOM 4232 C CA . GLY A 1 578 ? -3.525 -3.600 17.629 1.00 97.44 578 GLY A CA 1
ATOM 4233 C C . GLY A 1 578 ? -4.491 -4.058 16.549 1.00 97.44 578 GLY A C 1
ATOM 4234 O O . GLY A 1 578 ? -5.707 -4.051 16.727 1.00 97.44 578 GLY A O 1
ATOM 4235 N N . LEU A 1 579 ? -3.918 -4.446 15.416 1.00 97.44 579 LEU A N 1
ATOM 4236 C CA . LEU A 1 579 ? -4.605 -5.104 14.315 1.00 97.44 579 LEU A CA 1
ATOM 4237 C C . LEU A 1 579 ? -4.102 -6.542 14.240 1.00 97.44 579 LEU A C 1
ATOM 4239 O O . LEU A 1 579 ? -2.902 -6.767 14.071 1.00 97.44 579 LEU A O 1
ATOM 4243 N N . LEU A 1 580 ? -5.011 -7.502 14.361 1.00 96.69 580 LEU A N 1
ATOM 4244 C CA . LEU A 1 580 ? -4.745 -8.888 14.012 1.00 96.69 580 LEU A CA 1
ATOM 4245 C C . LEU A 1 580 ? -4.668 -8.977 12.486 1.00 96.69 580 LEU A C 1
ATOM 4247 O O . LEU A 1 580 ? -5.568 -8.513 11.784 1.00 96.69 580 LEU A O 1
ATOM 4251 N N . ARG A 1 581 ? -3.574 -9.539 11.981 1.00 95.12 581 ARG A N 1
ATOM 4252 C CA . ARG A 1 581 ? -3.272 -9.666 10.554 1.00 95.12 581 ARG A CA 1
ATOM 4253 C C . ARG A 1 581 ? -2.899 -11.088 10.208 1.00 95.12 581 ARG A C 1
ATOM 4255 O O . ARG A 1 581 ? -2.475 -11.830 11.083 1.00 95.12 581 ARG A O 1
ATOM 4262 N N . TRP A 1 582 ? -2.990 -11.417 8.926 1.00 93.06 582 TRP A N 1
ATOM 4263 C CA . TRP A 1 582 ? -2.397 -12.625 8.370 1.00 93.06 582 TRP A CA 1
ATOM 4264 C C . TRP A 1 582 ? -1.240 -12.254 7.451 1.00 93.06 582 TRP A C 1
ATOM 4266 O O . TRP A 1 582 ? -1.430 -11.506 6.486 1.00 93.06 582 TRP A O 1
ATOM 4276 N N . ASP A 1 583 ? -0.052 -12.770 7.744 1.00 84.81 583 ASP A N 1
ATOM 4277 C CA . ASP A 1 583 ? 1.128 -12.566 6.911 1.00 84.81 583 ASP A CA 1
ATOM 4278 C C . ASP A 1 583 ? 2.056 -13.777 6.983 1.00 84.81 583 ASP A C 1
ATOM 4280 O O . ASP A 1 583 ? 2.153 -14.421 8.021 1.00 84.81 583 ASP A O 1
ATOM 4284 N N . ASP A 1 584 ? 2.711 -14.100 5.867 1.00 79.94 584 ASP A N 1
ATOM 4285 C CA . ASP A 1 584 ? 3.681 -15.203 5.764 1.00 79.94 584 ASP A CA 1
ATOM 4286 C C . ASP A 1 584 ? 3.215 -16.552 6.359 1.00 79.94 584 ASP A C 1
ATOM 4288 O O . ASP A 1 584 ? 4.013 -17.342 6.852 1.00 79.94 584 ASP A O 1
ATOM 4292 N N . GLY A 1 585 ? 1.912 -16.845 6.260 1.00 85.94 585 GLY A N 1
ATOM 4293 C CA . GLY A 1 585 ? 1.341 -18.128 6.682 1.00 85.94 585 GLY A CA 1
ATOM 4294 C C . GLY A 1 585 ? 0.925 -18.202 8.152 1.00 85.94 585 GLY A C 1
ATOM 4295 O O . GLY A 1 585 ? 0.580 -19.286 8.612 1.00 85.94 585 GLY A O 1
ATOM 4296 N N . GLU A 1 586 ? 0.921 -17.082 8.878 1.00 90.44 586 GLU A N 1
ATOM 4297 C CA . GLU A 1 586 ? 0.507 -17.047 10.281 1.00 90.44 586 GLU A CA 1
ATOM 4298 C C . GLU A 1 586 ? -0.230 -15.755 10.662 1.00 90.44 586 GLU A C 1
ATOM 4300 O O . GLU A 1 586 ? -0.147 -14.719 9.991 1.00 90.44 586 GLU A O 1
ATOM 4305 N N . PHE A 1 587 ? -0.957 -15.808 11.782 1.00 94.25 587 PHE A N 1
ATOM 4306 C CA . PHE A 1 587 ? -1.530 -14.614 12.389 1.00 94.25 587 PHE A CA 1
ATOM 4307 C C . PHE A 1 587 ? -0.464 -13.816 13.147 1.00 94.25 587 PHE A C 1
ATOM 4309 O O . PHE A 1 587 ? 0.339 -14.369 13.897 1.00 94.25 587 PHE A O 1
ATOM 4316 N N . ARG A 1 588 ? -0.488 -12.490 12.994 1.00 94.19 588 ARG A N 1
ATOM 4317 C CA . ARG A 1 588 ? 0.429 -11.549 13.653 1.00 94.19 588 ARG A CA 1
ATOM 4318 C C . ARG A 1 588 ? -0.313 -10.339 14.205 1.00 94.19 588 ARG A C 1
ATOM 4320 O O . ARG A 1 588 ? -1.366 -9.958 13.697 1.00 94.19 588 ARG A O 1
ATOM 4327 N N . LEU A 1 589 ? 0.258 -9.699 15.222 1.00 96.06 589 LEU A N 1
ATOM 4328 C CA . LEU A 1 589 ? -0.243 -8.448 15.785 1.00 96.06 589 LEU A CA 1
ATOM 4329 C C . LEU A 1 589 ? 0.542 -7.256 15.242 1.00 96.06 589 LEU A C 1
ATOM 4331 O O . LEU A 1 589 ? 1.732 -7.134 15.520 1.00 96.06 589 LEU A O 1
ATOM 4335 N N . GLN A 1 590 ? -0.124 -6.321 14.567 1.00 96.06 590 GLN A N 1
ATOM 4336 C CA . GLN A 1 590 ? 0.416 -4.977 14.353 1.00 96.06 590 GLN A CA 1
ATOM 4337 C C . GLN A 1 590 ? 0.001 -4.064 15.519 1.00 96.06 590 GLN A C 1
ATOM 4339 O O . GLN A 1 590 ? -1.191 -3.793 15.671 1.00 96.06 590 GLN A O 1
ATOM 4344 N N . PRO A 1 591 ? 0.938 -3.515 16.307 1.00 96.81 591 PRO A N 1
ATOM 4345 C CA . PRO A 1 591 ? 0.609 -2.561 17.364 1.00 96.81 591 PRO A CA 1
ATOM 4346 C C . PRO A 1 591 ? 0.188 -1.197 16.794 1.00 96.81 591 PRO A C 1
ATOM 4348 O O . PRO A 1 591 ? 0.893 -0.622 15.964 1.00 96.81 591 PRO A O 1
ATOM 4351 N N . LEU A 1 592 ? -0.928 -0.645 17.281 1.00 96.69 592 LEU A N 1
ATOM 4352 C CA . LEU A 1 592 ? -1.362 0.733 17.003 1.00 96.69 592 LEU A CA 1
ATOM 4353 C C . LEU A 1 592 ? -1.109 1.659 18.194 1.00 96.69 592 LEU A C 1
ATOM 4355 O O . LEU A 1 592 ? -0.749 2.826 18.012 1.00 96.69 592 LEU A O 1
ATOM 4359 N N . ALA A 1 593 ? -1.294 1.147 19.410 1.00 96.50 593 ALA A N 1
ATOM 4360 C CA . ALA A 1 593 ? -1.033 1.865 20.645 1.00 96.50 593 ALA A CA 1
ATOM 4361 C C . ALA A 1 593 ? -0.676 0.907 21.781 1.00 96.50 593 ALA A C 1
ATOM 4363 O O . ALA A 1 593 ? -1.203 -0.201 21.842 1.00 96.50 593 ALA A O 1
ATOM 4364 N N . VAL A 1 594 ? 0.159 1.355 22.719 1.00 97.25 594 VAL A N 1
ATOM 4365 C CA . VAL A 1 594 ? 0.493 0.597 23.934 1.00 97.25 594 VAL A CA 1
ATOM 4366 C C . VAL A 1 594 ? 0.417 1.454 25.195 1.00 97.25 594 VAL A C 1
ATOM 4368 O O . VAL A 1 594 ? 0.716 2.648 25.154 1.00 97.25 594 VAL A O 1
ATOM 4371 N N . GLU A 1 595 ? 0.066 0.837 26.323 1.00 96.19 595 GLU A N 1
ATOM 4372 C CA . GLU A 1 595 ? 0.232 1.420 27.658 1.00 96.19 595 GLU A CA 1
ATOM 4373 C C . GLU A 1 595 ? 1.539 0.931 28.283 1.00 96.19 595 GLU A C 1
ATOM 4375 O O . GLU A 1 595 ? 1.756 -0.268 28.480 1.00 96.19 595 GLU A O 1
ATOM 4380 N N . THR A 1 596 ? 2.410 1.875 28.637 1.00 92.19 596 THR A N 1
ATOM 4381 C CA . THR A 1 596 ? 3.662 1.611 29.356 1.00 92.19 596 THR A CA 1
ATOM 4382 C C . THR A 1 596 ? 3.748 2.450 30.632 1.00 92.19 596 THR A C 1
ATOM 4384 O O . THR A 1 596 ? 2.973 3.384 30.842 1.00 92.19 596 THR A O 1
ATOM 4387 N N . THR A 1 597 ? 4.693 2.123 31.515 1.00 88.75 597 THR A N 1
ATOM 4388 C CA . THR A 1 597 ? 4.903 2.845 32.773 1.00 88.75 597 THR A CA 1
ATOM 4389 C C . THR A 1 597 ? 6.142 3.728 32.691 1.00 88.75 597 THR A C 1
ATOM 4391 O O . THR A 1 597 ? 7.271 3.245 32.673 1.00 88.75 597 THR A O 1
ATOM 4394 N N . VAL A 1 598 ? 5.950 5.046 32.756 1.00 85.25 598 VAL A N 1
ATOM 4395 C CA . VAL A 1 598 ? 7.040 6.026 32.833 1.00 85.25 598 VAL A CA 1
ATOM 4396 C C . VAL A 1 598 ? 6.969 6.741 34.175 1.00 85.25 598 VAL A C 1
ATOM 4398 O O . VAL A 1 598 ? 5.969 7.371 34.510 1.00 85.25 598 VAL A O 1
ATOM 4401 N N . ARG A 1 599 ? 8.040 6.659 34.978 1.00 85.56 599 ARG A N 1
ATOM 4402 C CA . ARG A 1 599 ? 8.110 7.289 36.317 1.00 85.56 599 ARG A CA 1
ATOM 4403 C C . ARG A 1 599 ? 6.892 6.956 37.203 1.00 85.56 599 ARG A C 1
ATOM 4405 O O . ARG A 1 599 ? 6.354 7.837 37.871 1.00 85.56 599 ARG A O 1
ATOM 4412 N N . LYS A 1 600 ? 6.478 5.682 37.213 1.00 86.19 600 LYS A N 1
ATOM 4413 C CA . LYS A 1 600 ? 5.307 5.157 37.949 1.00 86.19 600 LYS A CA 1
ATOM 4414 C C . LYS A 1 600 ? 3.943 5.699 37.490 1.00 86.19 600 LYS A C 1
ATOM 4416 O O . LYS A 1 600 ? 2.970 5.566 38.223 1.00 86.19 600 LYS A O 1
ATOM 4421 N N . LYS A 1 601 ? 3.860 6.316 36.309 1.00 89.12 601 LYS A N 1
ATOM 4422 C CA . LYS A 1 601 ? 2.595 6.718 35.685 1.00 89.12 601 LYS A CA 1
ATOM 4423 C C . LYS A 1 601 ? 2.375 5.917 34.411 1.00 89.12 601 LYS A C 1
ATOM 4425 O O . LYS A 1 601 ? 3.310 5.774 33.624 1.00 89.12 601 LYS A O 1
ATOM 4430 N N . THR A 1 602 ? 1.153 5.441 34.216 1.00 90.12 602 THR A N 1
ATOM 4431 C CA . THR A 1 602 ? 0.723 4.855 32.946 1.00 90.12 602 THR A CA 1
ATOM 4432 C C . THR A 1 602 ? 0.675 5.947 31.885 1.00 90.12 602 THR A C 1
ATOM 4434 O O . THR A 1 602 ? 0.143 7.033 32.126 1.00 90.12 602 THR A O 1
ATOM 4437 N N . VAL A 1 603 ? 1.280 5.677 30.733 1.00 91.38 603 VAL A N 1
ATOM 4438 C CA . VAL A 1 603 ? 1.315 6.568 29.574 1.00 91.38 603 VAL A CA 1
ATOM 4439 C C . VAL A 1 603 ? 0.978 5.749 28.335 1.00 91.38 603 VAL A C 1
ATOM 4441 O O . VAL A 1 603 ? 1.555 4.681 28.127 1.00 91.38 603 VAL A O 1
ATOM 4444 N N . ALA A 1 604 ? 0.077 6.274 27.508 1.00 92.38 604 ALA A N 1
ATOM 4445 C CA . ALA A 1 604 ? -0.233 5.716 26.201 1.00 92.38 604 ALA A CA 1
ATOM 4446 C C . ALA A 1 604 ? 0.751 6.239 25.142 1.00 92.38 604 ALA A C 1
ATOM 4448 O O . ALA A 1 604 ? 0.993 7.445 25.044 1.00 92.38 604 ALA A O 1
ATOM 4449 N N . LEU A 1 605 ? 1.296 5.339 24.328 1.00 93.06 605 LEU A N 1
ATOM 4450 C CA . LEU A 1 605 ? 2.096 5.658 23.145 1.00 93.06 605 LEU A CA 1
ATOM 4451 C C . LEU A 1 605 ? 1.365 5.139 21.913 1.00 93.06 605 LEU A C 1
ATOM 4453 O O . LEU A 1 605 ? 1.075 3.950 21.835 1.00 93.06 605 LEU A O 1
ATOM 4457 N N . GLN A 1 606 ? 1.078 6.016 20.952 1.00 92.62 606 GLN A N 1
ATOM 4458 C CA . GLN A 1 606 ? 0.347 5.661 19.734 1.00 92.62 606 GLN A CA 1
ATOM 4459 C C . GLN A 1 606 ? 1.213 5.847 18.494 1.00 92.62 606 GLN A C 1
ATOM 4461 O O . GLN A 1 606 ? 1.941 6.835 18.389 1.00 92.62 606 GLN A O 1
ATOM 4466 N N . ALA A 1 607 ? 1.065 4.954 17.517 1.00 90.69 607 ALA A N 1
ATOM 4467 C CA . ALA A 1 607 ? 1.703 5.048 16.206 1.00 90.69 607 ALA A CA 1
ATOM 4468 C C . ALA A 1 607 ? 1.387 6.387 15.511 1.00 90.69 607 ALA A C 1
ATOM 4470 O O . ALA A 1 607 ? 2.269 7.035 14.950 1.00 90.69 607 ALA A O 1
ATOM 4471 N N . GLY A 1 608 ? 0.134 6.838 15.620 1.00 87.31 608 GLY A N 1
ATOM 4472 C CA . GLY A 1 608 ? -0.361 8.091 15.052 1.00 87.31 608 GLY A CA 1
ATOM 4473 C C . GLY A 1 608 ? -0.231 9.321 15.954 1.00 87.31 608 GLY A C 1
ATOM 4474 O O . GLY A 1 608 ? -0.828 10.340 15.633 1.00 87.31 608 GLY A O 1
ATOM 4475 N N . ALA A 1 609 ? 0.510 9.283 17.068 1.00 88.12 609 ALA A N 1
ATOM 4476 C CA . ALA A 1 609 ? 0.513 10.398 18.031 1.00 88.12 609 ALA A CA 1
ATOM 4477 C C . ALA A 1 609 ? 1.037 11.726 17.452 1.00 88.12 609 ALA A C 1
ATOM 4479 O O . ALA A 1 609 ? 0.716 12.795 17.961 1.00 88.12 609 ALA A O 1
ATOM 4480 N N . TRP A 1 610 ? 1.850 11.683 16.392 1.00 89.31 610 TRP A N 1
ATOM 4481 C CA . TRP A 1 610 ? 2.296 12.890 15.691 1.00 89.31 610 TRP A CA 1
ATOM 4482 C C . TRP A 1 610 ? 1.320 13.325 14.596 1.00 89.31 610 TRP A C 1
ATOM 4484 O O . TRP A 1 610 ? 1.548 14.349 13.968 1.00 89.31 610 TRP A O 1
ATOM 4494 N N . ALA A 1 611 ? 0.231 12.605 14.333 1.00 86.81 611 ALA A N 1
ATOM 4495 C CA . ALA A 1 611 ? -0.639 12.876 13.196 1.00 86.81 611 ALA A CA 1
ATOM 4496 C C . ALA A 1 611 ? -1.263 14.278 13.242 1.00 86.81 611 ALA A C 1
ATOM 4498 O O . ALA A 1 611 ? -1.292 14.923 12.205 1.00 86.81 611 ALA A O 1
ATOM 4499 N N . GLY A 1 612 ? -1.647 14.795 14.414 1.00 81.81 612 GLY A N 1
ATOM 4500 C CA . GLY A 1 612 ? -2.165 16.161 14.608 1.00 81.81 612 GLY A CA 1
ATOM 4501 C C . GLY A 1 612 ? -1.109 17.264 14.777 1.00 81.81 612 GLY A C 1
ATOM 4502 O O . GLY A 1 612 ? -1.456 18.432 14.931 1.00 81.81 612 GLY A O 1
ATOM 4503 N N . GLY A 1 613 ? 0.179 16.911 14.753 1.00 82.12 613 GLY A N 1
ATOM 4504 C CA . GLY A 1 613 ? 1.269 17.743 15.272 1.00 82.12 613 GLY A CA 1
ATOM 4505 C C . GLY A 1 613 ? 1.694 17.290 16.669 1.00 82.12 613 GLY A C 1
ATOM 4506 O O . GLY A 1 613 ? 0.963 16.585 17.359 1.00 82.12 613 GLY A O 1
ATOM 4507 N N . THR A 1 614 ? 2.914 17.641 17.077 1.00 83.12 614 THR A N 1
ATOM 4508 C CA . THR A 1 614 ? 3.515 17.106 18.306 1.00 83.12 614 THR A CA 1
ATOM 4509 C C . THR A 1 614 ? 4.309 18.150 19.080 1.00 83.12 614 THR A C 1
ATOM 4511 O O . THR A 1 614 ? 4.927 19.045 18.504 1.00 83.12 614 THR A O 1
ATOM 4514 N N . THR A 1 615 ? 4.317 18.013 20.407 1.00 81.75 615 THR A N 1
ATOM 4515 C CA . THR A 1 615 ? 5.216 18.755 21.309 1.00 81.75 615 THR A CA 1
ATOM 4516 C C . THR A 1 615 ? 6.434 17.926 21.727 1.00 81.75 615 THR A C 1
ATOM 4518 O O . THR A 1 615 ? 7.330 18.437 22.404 1.00 81.75 615 THR A O 1
ATOM 4521 N N . ASP A 1 616 ? 6.500 16.660 21.302 1.00 82.38 616 ASP A N 1
ATOM 4522 C CA . ASP A 1 616 ? 7.659 15.804 21.517 1.00 82.38 616 ASP A CA 1
ATOM 4523 C C . ASP A 1 616 ? 8.895 16.371 20.804 1.00 82.38 616 ASP A C 1
ATOM 4525 O O . ASP A 1 616 ? 8.847 16.748 19.634 1.00 82.38 616 ASP A O 1
ATOM 4529 N N . LYS A 1 617 ? 10.039 16.417 21.494 1.00 85.38 617 LYS A N 1
ATOM 4530 C CA . LYS A 1 617 ? 11.257 17.037 20.947 1.00 85.38 617 LYS A CA 1
ATOM 4531 C C . LYS A 1 617 ? 11.786 16.301 19.715 1.00 85.38 617 LYS A C 1
ATOM 4533 O O . LYS A 1 617 ? 12.314 16.956 18.812 1.00 85.38 617 LYS A O 1
ATOM 4538 N N . ALA A 1 618 ? 11.694 14.969 19.687 1.00 82.56 618 ALA A N 1
ATOM 4539 C CA . ALA A 1 618 ? 12.145 14.180 18.545 1.00 82.56 618 ALA A CA 1
ATOM 4540 C C . ALA A 1 618 ? 11.192 14.374 17.359 1.00 82.56 618 ALA A C 1
ATOM 4542 O O . ALA A 1 618 ? 11.659 14.660 16.255 1.00 82.56 618 ALA A O 1
ATOM 4543 N N . GLY A 1 619 ? 9.883 14.352 17.619 1.00 82.94 619 GLY A N 1
ATOM 4544 C CA . GLY A 1 619 ? 8.841 14.656 16.644 1.00 82.94 619 GLY A CA 1
ATOM 4545 C C . GLY A 1 619 ? 8.979 16.054 16.038 1.00 82.94 619 GLY A C 1
ATOM 4546 O O . GLY A 1 619 ? 9.073 16.182 14.823 1.00 82.94 619 GLY A O 1
ATOM 4547 N N . VAL A 1 620 ? 9.133 17.104 16.854 1.00 86.81 620 VAL A N 1
ATOM 4548 C CA . VAL A 1 620 ? 9.339 18.491 16.384 1.00 86.81 620 VAL A CA 1
ATOM 4549 C C . VAL A 1 620 ? 10.574 18.604 15.486 1.00 86.81 620 VAL A C 1
ATOM 4551 O O . VAL A 1 620 ? 10.549 19.284 14.458 1.00 86.81 620 VAL A O 1
ATOM 4554 N N . LYS A 1 621 ? 11.677 17.934 15.847 1.00 85.69 621 LYS A N 1
ATOM 4555 C CA . LYS A 1 621 ? 12.897 17.925 15.028 1.00 85.69 621 LYS A CA 1
ATOM 4556 C C . LYS A 1 621 ? 12.676 17.204 13.695 1.00 85.69 621 LYS A C 1
ATOM 4558 O O . LYS A 1 621 ? 13.138 17.702 12.667 1.00 85.69 621 LYS A O 1
ATOM 4563 N N . ALA A 1 622 ? 12.004 16.053 13.716 1.00 82.31 622 ALA A N 1
ATOM 4564 C CA . ALA A 1 622 ? 11.699 15.268 12.525 1.00 82.31 622 ALA A CA 1
ATOM 4565 C C . ALA A 1 622 ? 10.751 16.024 11.581 1.00 82.31 622 ALA A C 1
ATOM 4567 O O . ALA A 1 622 ? 11.025 16.120 10.386 1.00 82.31 622 ALA A O 1
ATOM 4568 N N . GLU A 1 623 ? 9.701 16.645 12.123 1.00 82.62 623 GLU A N 1
ATOM 4569 C CA . GLU A 1 623 ? 8.771 17.488 11.371 1.00 82.62 623 GLU A CA 1
ATOM 4570 C C . GLU A 1 623 ? 9.474 18.686 10.745 1.00 82.62 623 GLU A C 1
ATOM 4572 O O . GLU A 1 623 ? 9.313 18.921 9.553 1.00 82.62 623 GLU A O 1
ATOM 4577 N N . LYS A 1 624 ? 10.316 19.404 11.498 1.00 83.44 624 LYS A N 1
ATOM 4578 C CA . LYS A 1 624 ? 11.074 20.538 10.954 1.00 83.44 624 LYS A CA 1
ATOM 4579 C C . LYS A 1 624 ? 11.935 20.128 9.757 1.00 83.44 624 LYS A C 1
ATOM 4581 O O . LYS A 1 624 ? 11.899 20.786 8.721 1.00 83.44 624 LYS A O 1
ATOM 4586 N N . ALA A 1 625 ? 12.690 19.036 9.889 1.00 78.94 625 ALA A N 1
ATOM 4587 C CA . ALA A 1 625 ? 13.538 18.537 8.808 1.00 78.94 625 ALA A CA 1
ATOM 4588 C C . ALA A 1 625 ? 12.719 18.151 7.564 1.00 78.94 625 ALA A C 1
ATOM 4590 O O . ALA A 1 625 ? 13.147 18.401 6.436 1.00 78.94 625 ALA A O 1
ATOM 4591 N N . ALA A 1 626 ? 11.536 17.572 7.767 1.00 78.69 626 ALA A N 1
ATOM 4592 C CA . ALA A 1 626 ? 10.647 17.213 6.677 1.00 78.69 626 ALA A CA 1
ATOM 4593 C C . ALA A 1 626 ? 9.977 18.428 6.014 1.00 78.69 626 ALA A C 1
ATOM 4595 O O . ALA A 1 626 ? 9.880 18.475 4.787 1.00 78.69 626 ALA A O 1
ATOM 4596 N N . THR A 1 627 ? 9.569 19.432 6.794 1.00 80.00 627 THR A N 1
ATOM 4597 C CA . THR A 1 627 ? 8.994 20.685 6.286 1.00 80.00 627 THR A CA 1
ATOM 4598 C C . THR A 1 627 ? 9.979 21.421 5.387 1.00 80.00 627 THR A C 1
ATOM 4600 O O . THR A 1 627 ? 9.588 21.883 4.314 1.00 80.00 627 THR A O 1
ATOM 4603 N N . ASP A 1 628 ? 11.261 21.473 5.757 1.00 80.94 628 ASP A N 1
ATOM 4604 C CA . ASP A 1 628 ? 12.304 22.076 4.919 1.00 80.94 628 ASP A CA 1
ATOM 4605 C C . ASP A 1 628 ? 12.405 21.357 3.558 1.00 80.94 628 ASP A C 1
ATOM 4607 O O . ASP A 1 628 ? 12.463 22.002 2.509 1.00 80.94 628 ASP A O 1
ATOM 4611 N N . ALA A 1 629 ? 12.368 20.019 3.551 1.00 80.62 629 ALA A N 1
ATOM 4612 C CA . ALA A 1 629 ? 12.425 19.214 2.331 1.00 80.62 629 ALA A CA 1
ATOM 4613 C C . ALA A 1 629 ? 11.198 19.431 1.424 1.00 80.62 629 ALA A C 1
ATOM 4615 O O . ALA A 1 629 ? 11.354 19.726 0.236 1.00 80.62 629 ALA A O 1
ATOM 4616 N N . VAL A 1 630 ? 9.985 19.347 1.984 1.00 83.38 630 VAL A N 1
ATOM 4617 C CA . VAL A 1 630 ? 8.727 19.567 1.246 1.00 83.38 630 VAL A CA 1
ATOM 4618 C C . VAL A 1 630 ? 8.655 20.994 0.701 1.00 83.38 630 VAL A C 1
ATOM 4620 O O . VAL A 1 630 ? 8.254 21.190 -0.445 1.00 83.38 630 VAL A O 1
ATOM 4623 N N . THR A 1 631 ? 9.088 21.991 1.478 1.00 86.81 631 THR A N 1
ATOM 4624 C CA . THR A 1 631 ? 9.101 23.401 1.057 1.00 86.81 631 THR A CA 1
ATOM 4625 C C . THR A 1 631 ? 10.011 23.611 -0.148 1.00 86.81 631 THR A C 1
ATOM 4627 O O . THR A 1 631 ? 9.578 24.196 -1.139 1.00 86.81 631 THR A O 1
ATOM 4630 N N . VAL A 1 632 ? 11.236 23.070 -0.111 1.00 86.81 632 VAL A N 1
ATOM 4631 C CA . VAL A 1 632 ? 12.179 23.151 -1.239 1.00 86.81 632 VAL A CA 1
ATOM 4632 C C . VAL A 1 632 ? 11.590 22.531 -2.506 1.00 86.81 632 VAL A C 1
ATOM 4634 O O . VAL A 1 632 ? 11.748 23.089 -3.593 1.00 86.81 632 VAL A O 1
ATOM 4637 N N . LEU A 1 633 ? 10.914 21.385 -2.398 1.00 86.94 633 LEU A N 1
ATOM 4638 C CA . LEU A 1 633 ? 10.294 20.749 -3.559 1.00 86.94 633 LEU A CA 1
ATOM 4639 C C . LEU A 1 633 ? 9.076 21.528 -4.072 1.00 86.94 633 LEU A C 1
ATOM 4641 O O . LEU A 1 633 ? 8.964 21.717 -5.279 1.00 86.94 633 LEU A O 1
ATOM 4645 N N . ARG A 1 634 ? 8.201 22.034 -3.192 1.00 88.88 634 ARG A N 1
ATOM 4646 C CA . ARG A 1 634 ? 7.035 22.849 -3.583 1.00 88.88 634 ARG A CA 1
ATOM 4647 C C . ARG A 1 634 ? 7.440 24.162 -4.249 1.00 88.88 634 ARG A C 1
ATOM 4649 O O . ARG A 1 634 ? 6.848 24.542 -5.255 1.00 88.88 634 ARG A O 1
ATOM 4656 N N . GLU A 1 635 ? 8.469 24.835 -3.735 1.00 89.25 635 GLU A N 1
ATOM 4657 C CA . GLU A 1 635 ? 9.000 26.053 -4.356 1.00 89.25 635 GLU A CA 1
ATOM 4658 C C . GLU A 1 635 ? 9.500 25.765 -5.780 1.00 89.25 635 GLU A C 1
ATOM 4660 O O . GLU A 1 635 ? 9.205 26.509 -6.717 1.00 89.25 635 GLU A O 1
ATOM 4665 N N . ARG A 1 636 ? 10.198 24.638 -5.967 1.00 89.88 636 ARG A N 1
ATOM 4666 C CA . ARG A 1 636 ? 10.649 24.187 -7.289 1.00 89.88 636 ARG A CA 1
ATOM 4667 C C . ARG A 1 636 ? 9.491 23.825 -8.204 1.00 89.88 636 ARG A C 1
ATOM 4669 O O . ARG A 1 636 ? 9.508 24.256 -9.353 1.00 89.88 636 ARG A O 1
ATOM 4676 N N . ALA A 1 637 ? 8.508 23.076 -7.709 1.00 87.31 637 ALA A N 1
ATOM 4677 C CA . ALA A 1 637 ? 7.303 22.719 -8.450 1.00 87.31 637 ALA A CA 1
ATOM 4678 C C . ALA A 1 637 ? 6.625 23.984 -8.998 1.00 87.31 637 ALA A C 1
ATOM 4680 O O . ALA A 1 637 ? 6.481 24.130 -10.210 1.00 87.31 637 ALA A O 1
ATOM 4681 N N . GLY A 1 638 ? 6.388 24.981 -8.137 1.00 86.44 638 GLY A N 1
ATOM 4682 C CA . GLY A 1 638 ? 5.768 26.248 -8.530 1.00 86.44 638 GLY A CA 1
ATOM 4683 C C . GLY A 1 638 ? 6.559 27.074 -9.556 1.00 86.44 638 GLY A C 1
ATOM 4684 O O . GLY A 1 638 ? 5.966 27.897 -10.250 1.00 86.44 638 GLY A O 1
ATOM 4685 N N . ARG A 1 639 ? 7.878 26.875 -9.682 1.00 87.25 639 ARG A N 1
ATOM 4686 C CA . ARG A 1 639 ? 8.734 27.578 -10.660 1.00 87.25 639 ARG A CA 1
ATOM 4687 C C . ARG A 1 639 ? 8.939 26.805 -11.962 1.00 87.25 639 ARG A C 1
ATOM 4689 O O . ARG A 1 639 ? 9.093 27.424 -13.013 1.00 87.25 639 ARG A O 1
ATOM 4696 N N . LEU A 1 640 ? 8.998 25.476 -11.886 1.00 86.62 640 LEU A N 1
ATOM 4697 C CA . LEU A 1 640 ? 9.370 24.604 -13.001 1.00 86.62 640 LEU A CA 1
ATOM 4698 C C . LEU A 1 640 ? 8.172 23.975 -13.720 1.00 86.62 640 LEU A C 1
ATOM 4700 O O . LEU A 1 640 ? 8.317 23.668 -14.896 1.00 86.62 640 LEU A O 1
ATOM 4704 N N . LEU A 1 641 ? 7.025 23.793 -13.054 1.00 85.38 641 LEU A N 1
ATOM 4705 C CA . LEU A 1 641 ? 5.808 23.230 -13.666 1.00 85.38 641 LEU A CA 1
ATOM 4706 C C . LEU A 1 641 ? 4.913 24.290 -14.320 1.00 85.38 641 LEU A C 1
ATOM 4708 O O . LEU A 1 641 ? 4.117 23.974 -15.194 1.00 85.38 641 LEU A O 1
ATOM 4712 N N . ARG A 1 642 ? 5.036 25.559 -13.912 1.00 72.00 642 ARG A N 1
ATOM 4713 C CA . ARG A 1 642 ? 4.230 26.681 -14.435 1.00 72.00 642 ARG A CA 1
ATOM 4714 C C . ARG A 1 642 ? 4.795 27.307 -15.721 1.00 72.00 642 ARG A C 1
ATOM 4716 O O . ARG A 1 642 ? 4.422 28.427 -16.065 1.00 72.00 642 ARG A O 1
ATOM 4723 N N . LYS A 1 643 ? 5.728 26.623 -16.379 1.00 56.91 643 LYS A N 1
ATOM 4724 C CA . LYS A 1 643 ? 6.364 27.007 -17.644 1.00 56.91 643 LYS A CA 1
ATOM 4725 C C . LYS A 1 643 ? 6.079 25.938 -18.678 1.00 56.91 643 LYS A C 1
ATOM 4727 O O . LYS A 1 643 ? 5.949 26.326 -19.857 1.00 56.91 643 LYS A O 1
#

Organism: NCBI:txid66870